Protein AF-A0A1C6HZG5-F1 (afdb_monomer)

Mean predicted aligned error: 6.93 Å

Foldseek 3Di:
DDLVLLVVLQVPFDDNQFVDDDPVVQFTAGPQAAEPDGDTGNDQQVSQVSSVLRCQVRPQPQGRDQKYAWDWFWDDPPDTDIATFGIFRADPVRAGLEGEHTDGPVCVLQDPVLCCCQPRFLVVQVRSVVVVHHHAKYKYKYWDCQVVHIDIWIWIDGCVCPVHSVRCLQFVDTATADHGPSAAGHHDFAFAPDPQHADLADDLSSLLNLLVSLCCLFCVPVLAALVQSLQLLVLLVLLQLLQVVPHDHGDGGLLAWDWDDDPNHTDTDGLVVNQVSSLVSSLSSCCPPVVPPPPVVSVVDGSHDCVRGPSSSVNVNSHSPRRHDQPNSCPNPPNDRSVVSSSVSSCVVRVPDDPPDDDDPVVVVVVVCVVVVVVVVVVVVVD

Solvent-accessible surface area (backbone atoms only — not comparable to full-atom values): 21351 Å² total; per-residue (Å²): 131,59,66,65,56,48,49,52,54,56,70,70,46,88,70,55,41,56,74,42,77,40,82,89,77,38,29,36,41,75,38,71,46,43,63,70,49,91,68,49,61,49,43,68,41,48,48,36,46,55,45,49,56,37,42,40,39,71,74,26,57,42,60,46,75,36,31,37,30,42,48,74,46,80,46,68,80,93,63,69,47,76,48,68,41,48,35,35,34,40,49,97,88,61,25,29,47,38,38,31,45,70,31,24,55,70,52,60,49,54,53,65,60,67,59,46,44,40,62,58,36,47,50,46,48,54,51,43,43,72,77,72,28,55,56,40,30,37,30,49,35,33,47,43,45,89,84,81,49,80,47,73,46,44,47,34,32,53,35,77,84,32,86,40,55,78,59,34,58,60,69,63,70,62,25,48,39,86,43,49,64,88,50,72,65,40,66,75,73,51,22,36,88,47,100,46,39,57,44,41,79,65,52,72,62,37,52,52,35,51,48,49,55,46,48,53,60,54,28,55,91,71,67,29,57,56,68,56,47,50,51,26,53,51,36,46,49,42,16,40,47,37,38,66,70,72,55,53,82,69,34,66,61,73,55,50,84,57,69,42,87,47,99,91,39,82,39,67,62,50,56,65,58,52,49,52,55,52,29,52,36,28,41,50,23,39,36,75,75,67,64,54,77,54,68,71,57,45,74,69,54,62,44,64,58,69,92,61,41,53,50,36,52,49,50,50,51,39,61,77,44,39,55,52,35,77,70,74,20,38,62,55,49,88,79,41,57,52,66,57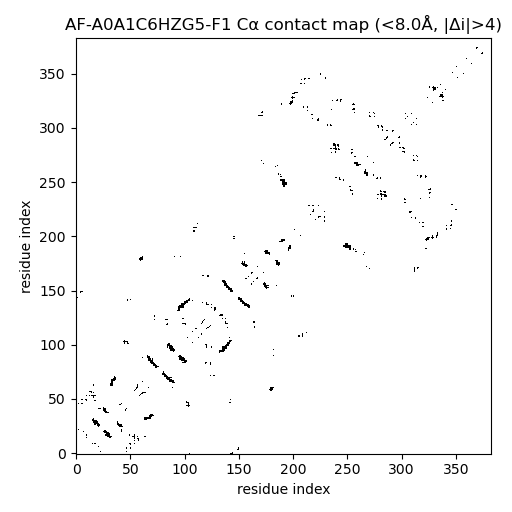,55,51,52,48,52,49,46,65,66,63,59,73,82,86,78,86,79,71,84,76,56,66,70,57,52,52,48,51,46,57,75,67,40,48,68,61,51,50,59,63,70,76,103

Sequence (383 aa):
MNNTLIKQYIDSHPIKVVPKLDLAAEKLEYDRIVQCQKRTEAKPEELCRAFLLTKLVNELGYAPEKIEIEHEYTAGRPHTITSRIDVIVRDANGDAFLFIEVKNQEEYATIDKDSVIEEQLFKLAGMERTEGHDVKYLVLYTTNDATGSITDECIIIDNKKHSSFADWVTSRDYTNTIPARYGKAQKTPYVKSSVKDLETDFTNEMLNQLQSDLHNVLWGGGGTDDNEVFASLTNLILAKIQDEDEKEDGDTYDFQSMTFAKDGDEEFETNEQLFERINELYRRALKSKLYILDENELKKSYVIDTKKFSLSKLKYAVQKLEGLSFVDGKNSLSGKDILGDFFEGIIRNGFKQSKGQFFTHINIVRFMLYALQTDKLAIKRIK

Radius of gyration: 23.54 Å; Cα contacts (8 Å, |Δi|>4): 595; chains: 1; bounding box: 55×46×73 Å

Secondary structure (DSSP, 8-state):
--HHHHHHHHHHSSS-SS-EEETTTTEEE--SSEESS---B--HHHHHHHHHHHHHHHTS---GGGEEEEEEEEE-SSSPEEEEEEEEEE-SSS-EEEEEEE--HHHHHHS-HHHHIIIIIIHHHHHHHHTT--EEEEEEEEEE-TTSS-EEEEEEEETTT-SSHHHHHHH---B-BPPSTT---B-PPPBTTSTT--B----HHHHHHHHHHHHHHHHTTTTS-HHHHHHHHHHHHHHHHHHHHHPPTTPBPSSS--EEEETTEEEEPPHHHHHHHHHHHHHHHHHHHS----HHHHTT--SS-TTTS-HHHHHHHHHHHTTB-SSGGGGSSTT--HHHHHHHHHHHHHS-SSS---PPPHHHHHHHHHHTTHHHHHHHHH-

Nearest PDB structures (foldseek):
  8w2p-assembly1_A  TM=4.625E-01  e=3.171E-31  Geobacillus stearothermophilus
  1u5w-assembly1_B  TM=3.466E-01  e=7.241E+00  Escherichia coli
  7w5h-assembly1_A  TM=2.434E-01  e=8.559E+00  Trichoderma atroviride

pLDDT: mean 89.25, std 11.65, range [45.72, 98.88]

Structure (mmCIF, N/CA/C/O backbone):
data_AF-A0A1C6HZG5-F1
#
_entry.id   AF-A0A1C6HZG5-F1
#
loop_
_atom_site.group_PDB
_atom_site.id
_atom_site.type_symbol
_atom_site.label_atom_id
_atom_site.label_alt_id
_atom_site.label_comp_id
_atom_site.label_asym_id
_atom_site.label_entity_id
_atom_site.label_seq_id
_atom_site.pdbx_PDB_ins_code
_atom_site.Cartn_x
_atom_site.Cartn_y
_atom_site.Cartn_z
_atom_site.occupancy
_atom_site.B_iso_or_equiv
_atom_site.auth_seq_id
_atom_site.auth_comp_id
_atom_site.auth_asym_id
_atom_site.auth_atom_id
_atom_site.pdbx_PDB_model_num
ATOM 1 N N . MET A 1 1 ? 11.013 -12.769 2.520 1.00 78.19 1 MET A N 1
ATOM 2 C CA . MET A 1 1 ? 11.343 -12.880 1.088 1.00 78.19 1 MET A CA 1
ATOM 3 C C . MET A 1 1 ? 12.031 -14.197 0.773 1.00 78.19 1 MET A C 1
ATOM 5 O O . MET A 1 1 ? 13.174 -14.441 1.153 1.00 78.19 1 MET A O 1
ATOM 9 N N . ASN A 1 2 ? 11.317 -15.054 0.059 1.00 86.00 2 ASN A N 1
ATOM 10 C CA . ASN A 1 2 ? 11.717 -16.389 -0.319 1.00 86.00 2 ASN A CA 1
ATOM 11 C C . ASN A 1 2 ? 12.250 -16.365 -1.752 1.00 86.00 2 ASN A C 1
ATOM 13 O O . ASN A 1 2 ? 11.518 -16.519 -2.732 1.00 86.00 2 ASN A O 1
ATOM 17 N N . ASN A 1 3 ? 13.566 -16.198 -1.864 1.00 91.62 3 ASN A N 1
ATOM 18 C CA . ASN A 1 3 ? 14.262 -16.098 -3.148 1.00 91.62 3 ASN A CA 1
ATOM 19 C C . ASN A 1 3 ? 14.049 -17.340 -4.033 1.00 91.62 3 ASN A C 1
ATOM 21 O O . ASN A 1 3 ? 14.104 -17.248 -5.259 1.00 91.62 3 ASN A O 1
ATOM 25 N N . THR A 1 4 ? 13.774 -18.500 -3.426 1.00 92.31 4 THR A N 1
ATOM 26 C CA . THR A 1 4 ? 13.493 -19.740 -4.159 1.00 92.31 4 THR A CA 1
ATOM 27 C C . THR A 1 4 ? 12.151 -19.663 -4.880 1.00 92.31 4 THR A C 1
ATOM 29 O O . THR A 1 4 ? 12.084 -20.055 -6.043 1.00 92.31 4 THR A O 1
ATOM 32 N N . LEU A 1 5 ? 11.111 -19.113 -4.241 1.00 92.94 5 LEU A N 1
ATOM 33 C CA . LEU A 1 5 ? 9.809 -18.898 -4.885 1.00 92.94 5 LEU A CA 1
ATOM 34 C C . LEU A 1 5 ? 9.923 -17.905 -6.046 1.00 92.94 5 LEU A C 1
ATOM 36 O O . LEU A 1 5 ? 9.405 -18.185 -7.125 1.00 92.94 5 LEU A O 1
ATOM 40 N N . ILE A 1 6 ? 10.675 -16.809 -5.869 1.00 94.44 6 ILE A N 1
ATOM 41 C CA . ILE A 1 6 ? 10.969 -15.847 -6.949 1.00 94.44 6 ILE A CA 1
ATOM 42 C C . ILE A 1 6 ? 11.605 -16.566 -8.139 1.00 94.44 6 ILE A C 1
ATOM 44 O O . ILE A 1 6 ? 11.144 -16.441 -9.274 1.00 94.44 6 ILE A O 1
ATOM 48 N N . LYS A 1 7 ? 12.655 -17.354 -7.886 1.00 95.62 7 LYS A N 1
ATOM 49 C CA . LYS A 1 7 ? 13.356 -18.075 -8.946 1.00 95.62 7 LYS A CA 1
ATOM 50 C C . LYS A 1 7 ? 12.457 -19.094 -9.645 1.00 95.62 7 LYS A C 1
ATOM 52 O O . LYS A 1 7 ? 12.453 -19.140 -10.870 1.00 95.62 7 LYS A O 1
ATOM 57 N N . GLN A 1 8 ? 11.684 -19.878 -8.897 1.00 95.06 8 GLN A N 1
ATOM 58 C CA . GLN A 1 8 ? 10.738 -20.841 -9.469 1.00 95.06 8 GLN A CA 1
ATOM 59 C C . GLN A 1 8 ? 9.693 -20.150 -10.349 1.00 95.06 8 GLN A C 1
ATOM 61 O O . GLN A 1 8 ? 9.429 -20.608 -11.462 1.00 95.06 8 GLN A O 1
ATOM 66 N N . TYR A 1 9 ? 9.155 -19.020 -9.887 1.00 95.44 9 TYR A N 1
ATOM 67 C CA . TYR A 1 9 ? 8.222 -18.208 -10.656 1.00 95.44 9 TYR A CA 1
ATOM 68 C C . TYR A 1 9 ? 8.857 -17.739 -11.974 1.00 95.44 9 TYR A C 1
ATOM 70 O O . TYR A 1 9 ? 8.314 -18.013 -13.045 1.00 95.44 9 TYR A O 1
ATOM 78 N N . ILE A 1 10 ? 10.048 -17.138 -11.929 1.00 96.75 10 ILE A N 1
ATOM 79 C CA . ILE A 1 10 ? 10.783 -16.674 -13.120 1.00 96.75 10 ILE A CA 1
ATOM 80 C C . ILE A 1 10 ? 11.092 -17.826 -14.092 1.00 96.75 10 ILE A C 1
ATOM 82 O O . ILE A 1 10 ? 10.895 -17.719 -15.309 1.00 96.75 10 ILE A O 1
ATOM 86 N N . ASP A 1 11 ? 11.553 -18.962 -13.571 1.00 96.50 11 ASP A N 1
ATOM 87 C CA . ASP A 1 11 ? 11.937 -20.122 -14.374 1.00 96.50 11 ASP A CA 1
ATOM 88 C C . ASP A 1 11 ? 10.727 -20.788 -15.051 1.00 96.50 11 ASP A C 1
ATOM 90 O O . ASP A 1 11 ? 10.869 -21.313 -16.160 1.00 96.50 11 ASP A O 1
ATOM 94 N N . SER A 1 12 ? 9.538 -20.715 -14.447 1.00 96.00 12 SER A N 1
ATOM 95 C CA . SER A 1 12 ? 8.312 -21.322 -14.984 1.00 96.00 12 SER A CA 1
ATOM 96 C C . SER A 1 12 ? 7.689 -20.571 -16.170 1.00 96.00 12 SER A C 1
ATOM 98 O O . SER A 1 12 ? 6.967 -21.175 -16.964 1.00 96.00 12 SER A O 1
ATOM 100 N N . HIS A 1 13 ? 7.996 -19.281 -16.343 1.00 96.75 13 HIS A N 1
ATOM 101 C CA . HIS A 1 13 ? 7.356 -18.442 -17.360 1.00 96.75 13 HIS A CA 1
ATOM 102 C C . HIS A 1 13 ? 8.061 -18.485 -18.730 1.00 96.75 13 HIS A C 1
ATOM 104 O O . HIS A 1 13 ? 9.294 -18.547 -18.788 1.00 96.75 13 HIS A O 1
ATOM 110 N N . PRO A 1 14 ? 7.320 -18.441 -19.855 1.00 96.50 14 PRO A N 1
ATOM 111 C CA . PRO A 1 14 ? 7.879 -18.674 -21.189 1.00 96.50 14 PRO A CA 1
ATOM 112 C C . PRO A 1 14 ? 8.733 -17.516 -21.723 1.00 96.50 14 PRO A C 1
ATOM 114 O O . PRO A 1 14 ? 9.755 -17.759 -22.372 1.00 96.50 14 PRO A O 1
ATOM 117 N N . ILE A 1 15 ? 8.350 -16.260 -21.474 1.00 97.06 15 ILE A N 1
ATOM 118 C CA . ILE A 1 15 ? 9.106 -15.094 -21.940 1.00 97.06 15 ILE A CA 1
ATOM 119 C C . ILE A 1 15 ? 10.193 -14.773 -20.917 1.00 97.06 15 ILE A C 1
ATOM 121 O O . ILE A 1 15 ? 9.926 -14.274 -19.823 1.00 97.06 15 ILE A O 1
ATOM 125 N N . LYS A 1 16 ? 11.441 -15.054 -21.299 1.00 96.88 16 LYS A N 1
ATOM 126 C CA . LYS A 1 16 ? 12.628 -14.880 -20.459 1.00 96.88 16 LYS A CA 1
ATOM 127 C C . LYS A 1 16 ? 13.157 -13.447 -20.498 1.00 96.88 16 LYS A C 1
ATOM 129 O O . LYS A 1 16 ? 14.132 -13.171 -21.186 1.00 96.88 16 LYS A O 1
ATOM 134 N N . VAL A 1 17 ? 12.511 -12.553 -19.748 1.00 97.19 17 VAL A N 1
ATOM 135 C CA . VAL A 1 17 ? 13.063 -11.219 -19.428 1.00 97.19 17 VAL A CA 1
ATOM 136 C C . VAL A 1 17 ? 14.211 -11.286 -18.423 1.00 97.19 17 VAL A C 1
ATOM 138 O O . VAL A 1 17 ? 15.099 -10.445 -18.449 1.00 97.19 17 VAL A O 1
ATOM 141 N N . VAL A 1 18 ? 14.224 -12.322 -17.582 1.00 97.75 18 VAL A N 1
ATOM 142 C CA . VAL A 1 18 ? 15.335 -12.679 -16.693 1.00 97.75 18 VAL A CA 1
ATOM 143 C C . VAL A 1 18 ? 15.864 -14.042 -17.151 1.00 97.75 18 VAL A C 1
ATOM 145 O O . VAL A 1 18 ? 15.473 -15.073 -16.603 1.00 97.75 18 VAL A O 1
ATOM 148 N N . PRO A 1 19 ? 16.677 -14.110 -18.222 1.00 96.81 19 PRO A N 1
ATOM 149 C CA . PRO A 1 19 ? 17.188 -15.380 -18.747 1.00 96.81 19 PRO A CA 1
ATOM 150 C C . PRO A 1 19 ? 18.085 -16.133 -17.764 1.00 96.81 19 PRO A C 1
ATOM 152 O O . PRO A 1 19 ? 18.242 -17.349 -17.888 1.00 96.81 19 PRO A O 1
ATOM 155 N N . LYS A 1 20 ? 18.685 -15.430 -16.799 1.00 96.06 20 LYS A N 1
ATOM 156 C CA . LYS A 1 20 ? 19.589 -16.017 -15.817 1.00 96.06 20 LYS A CA 1
ATOM 157 C C . LYS A 1 20 ? 19.392 -15.365 -14.458 1.00 96.06 20 LYS A C 1
ATOM 159 O O . LYS A 1 20 ? 19.526 -14.153 -14.321 1.00 96.06 20 LYS A O 1
ATOM 164 N N . LEU A 1 21 ? 19.142 -16.207 -13.462 1.00 97.25 21 LEU A N 1
ATOM 165 C CA . LEU A 1 21 ? 19.128 -15.858 -12.048 1.00 97.25 21 LEU A CA 1
ATOM 166 C C . LEU A 1 21 ? 19.874 -16.948 -11.274 1.00 97.25 21 LEU A C 1
ATOM 168 O O . LEU A 1 21 ? 19.401 -18.087 -11.181 1.00 97.25 21 LEU A O 1
ATOM 172 N N . ASP A 1 22 ? 21.040 -16.584 -10.747 1.00 96.12 22 ASP A N 1
ATOM 173 C CA . ASP A 1 22 ? 21.892 -17.416 -9.905 1.00 96.12 22 ASP A CA 1
ATOM 174 C C . ASP A 1 22 ? 21.869 -16.869 -8.474 1.00 96.12 22 ASP A C 1
ATOM 176 O O . ASP A 1 22 ? 22.512 -15.867 -8.157 1.00 96.12 22 ASP A O 1
ATOM 180 N N . LEU A 1 23 ? 21.101 -17.538 -7.614 1.00 95.31 23 LEU A N 1
ATOM 181 C CA . LEU A 1 23 ? 20.955 -17.158 -6.210 1.00 95.31 23 LEU A CA 1
ATOM 182 C C . LEU A 1 23 ? 22.218 -17.433 -5.386 1.00 95.31 23 LEU A C 1
ATOM 184 O O . LEU A 1 23 ? 22.425 -16.767 -4.381 1.00 95.31 23 LEU A O 1
ATOM 188 N N . ALA A 1 24 ? 23.055 -18.396 -5.789 1.00 94.62 24 ALA A N 1
ATOM 189 C CA . ALA A 1 24 ? 24.277 -18.728 -5.057 1.00 94.62 24 ALA A CA 1
ATOM 190 C C . ALA A 1 24 ? 25.393 -17.719 -5.350 1.00 94.62 24 ALA A C 1
ATOM 192 O O . ALA A 1 24 ? 26.162 -17.369 -4.460 1.00 94.62 24 ALA A O 1
ATOM 193 N N . ALA A 1 25 ? 25.470 -17.245 -6.596 1.00 95.62 25 ALA A N 1
ATOM 194 C CA . ALA A 1 25 ? 26.397 -16.192 -6.996 1.00 95.62 25 ALA A CA 1
ATOM 195 C C . ALA A 1 25 ? 25.859 -14.770 -6.744 1.00 95.62 25 ALA A C 1
ATOM 197 O O . ALA A 1 25 ? 26.593 -13.810 -6.973 1.00 95.62 25 ALA A O 1
ATOM 198 N N . GLU A 1 26 ? 24.593 -14.633 -6.333 1.00 96.44 26 GLU A N 1
ATOM 199 C CA . GLU A 1 26 ? 23.869 -13.357 -6.223 1.00 96.44 26 GLU A CA 1
ATOM 200 C C . GLU A 1 26 ? 23.929 -12.536 -7.523 1.00 96.44 26 GLU A C 1
ATOM 202 O O . GLU A 1 26 ? 24.148 -11.320 -7.527 1.00 96.44 26 GLU A O 1
ATOM 207 N N . LYS A 1 27 ? 23.750 -13.210 -8.666 1.00 97.94 27 LYS A N 1
ATOM 208 C CA . LYS A 1 27 ? 23.810 -12.591 -9.996 1.00 97.94 27 LYS A CA 1
ATOM 209 C C . LYS A 1 27 ? 22.541 -12.821 -10.799 1.00 97.94 27 LYS A C 1
ATOM 211 O O . LYS A 1 27 ? 21.935 -13.890 -10.750 1.00 97.94 27 LYS A O 1
ATOM 216 N N . LEU A 1 28 ? 22.195 -11.829 -11.609 1.00 97.81 28 LEU A N 1
ATOM 217 C CA . LEU A 1 28 ? 21.138 -11.930 -12.608 1.00 97.81 28 LEU A CA 1
ATOM 218 C C . LEU A 1 28 ? 21.498 -11.186 -13.886 1.00 97.81 28 LEU A C 1
ATOM 220 O O . LEU A 1 28 ? 22.422 -10.374 -13.917 1.00 97.81 28 LEU A O 1
ATOM 224 N N . GLU A 1 29 ? 20.766 -11.493 -14.946 1.00 97.62 29 GLU A N 1
ATOM 225 C CA . GLU A 1 29 ? 20.866 -10.823 -16.236 1.00 97.62 29 GLU A CA 1
ATOM 226 C C . GLU A 1 29 ? 19.452 -10.542 -16.746 1.00 97.62 29 GLU A C 1
ATOM 228 O O . GLU A 1 29 ? 18.580 -11.406 -16.636 1.00 97.62 29 GLU A O 1
ATOM 233 N N . TYR A 1 30 ? 19.247 -9.349 -17.307 1.00 98.06 30 TYR A N 1
ATOM 234 C CA . TYR A 1 30 ? 18.017 -8.973 -18.000 1.00 98.06 30 TYR A CA 1
ATOM 235 C C . TYR A 1 30 ? 18.199 -9.031 -19.516 1.00 98.06 30 TYR A C 1
ATOM 237 O O . TYR A 1 30 ? 19.270 -8.701 -20.034 1.00 98.06 30 TYR A O 1
ATOM 245 N N . ASP A 1 31 ? 17.132 -9.396 -20.221 1.00 96.62 31 ASP A N 1
ATOM 246 C CA . ASP A 1 31 ? 17.050 -9.427 -21.681 1.00 96.62 31 ASP A CA 1
ATOM 247 C C . ASP A 1 31 ? 15.689 -8.889 -22.155 1.00 96.62 31 ASP A C 1
ATOM 249 O O . ASP A 1 31 ? 14.726 -8.828 -21.388 1.00 96.62 31 ASP A O 1
ATOM 253 N N . ARG A 1 32 ? 15.602 -8.513 -23.437 1.00 96.50 32 ARG A N 1
ATOM 254 C CA . ARG A 1 32 ? 14.389 -8.055 -24.150 1.00 96.50 32 ARG A CA 1
ATOM 255 C C . ARG A 1 32 ? 13.794 -6.712 -23.716 1.00 96.50 32 ARG A C 1
ATOM 257 O O . ARG A 1 32 ? 12.964 -6.184 -24.446 1.00 96.50 32 ARG A O 1
ATOM 264 N N . ILE A 1 33 ? 14.211 -6.174 -22.575 1.00 98.06 33 ILE A N 1
ATOM 265 C CA . ILE A 1 33 ? 13.797 -4.867 -22.048 1.00 98.06 33 ILE A CA 1
ATOM 266 C C . ILE A 1 33 ? 14.849 -3.787 -22.329 1.00 98.06 33 ILE A C 1
ATOM 268 O O . ILE A 1 33 ? 16.018 -4.093 -22.593 1.00 98.06 33 ILE A O 1
ATOM 272 N N . VAL A 1 34 ? 14.453 -2.519 -22.232 1.00 97.94 34 VAL A N 1
ATOM 273 C CA . VAL A 1 34 ? 15.361 -1.373 -22.350 1.00 97.94 34 VAL A CA 1
ATOM 274 C C . VAL A 1 34 ? 16.074 -1.154 -21.013 1.00 97.94 34 VAL A C 1
ATOM 276 O O . VAL A 1 34 ? 15.445 -0.930 -19.984 1.00 97.94 34 VAL A O 1
ATOM 279 N N . GLN A 1 35 ? 17.405 -1.235 -21.016 1.00 97.25 35 GLN A N 1
ATOM 280 C CA . GLN A 1 35 ? 18.232 -1.066 -19.817 1.00 97.25 35 GLN A CA 1
ATOM 281 C C . GLN A 1 35 ? 18.994 0.258 -19.899 1.00 97.25 35 GLN A C 1
ATOM 283 O O . GLN A 1 35 ? 20.054 0.309 -20.528 1.00 97.25 35 GLN A O 1
ATOM 288 N N . CYS A 1 36 ? 18.480 1.315 -19.260 1.00 95.44 36 CYS A N 1
ATOM 289 C CA . CYS A 1 36 ? 19.181 2.603 -19.173 1.00 95.44 36 CYS A CA 1
ATOM 290 C C . CYS A 1 36 ? 20.459 2.469 -18.330 1.00 95.44 36 CYS A C 1
ATOM 292 O O . CYS A 1 36 ? 21.500 3.033 -18.668 1.00 95.44 36 CYS A O 1
ATOM 294 N N . GLN A 1 37 ? 20.419 1.607 -17.309 1.00 93.38 37 GLN A N 1
ATOM 295 C CA . GLN A 1 37 ? 21.591 1.154 -16.572 1.00 93.38 37 GLN A CA 1
ATOM 296 C C . GLN A 1 37 ? 21.611 -0.372 -16.460 1.00 93.38 37 GLN A C 1
ATOM 298 O O . GLN A 1 37 ? 20.611 -1.014 -16.142 1.00 93.38 37 GLN A O 1
ATOM 303 N N . LYS A 1 38 ? 22.783 -0.979 -16.684 1.00 93.62 38 LYS A N 1
ATOM 304 C CA . LYS A 1 38 ? 22.939 -2.431 -16.557 1.00 93.62 38 LYS A CA 1
ATOM 305 C C . LYS A 1 38 ? 22.956 -2.850 -15.085 1.00 93.62 38 LYS A C 1
ATOM 307 O O . LYS A 1 38 ? 23.843 -2.446 -14.331 1.00 93.62 38 LYS A O 1
ATOM 312 N N . ARG A 1 39 ? 22.037 -3.740 -14.708 1.00 94.75 39 ARG A N 1
ATOM 313 C CA . ARG A 1 39 ? 21.993 -4.403 -13.397 1.00 94.75 39 ARG A CA 1
ATOM 314 C C . ARG A 1 39 ? 22.489 -5.839 -13.506 1.00 94.75 39 ARG A C 1
ATOM 316 O O . ARG A 1 39 ? 22.201 -6.527 -14.480 1.00 94.75 39 ARG A O 1
ATOM 323 N N . THR A 1 40 ? 23.287 -6.275 -12.531 1.00 95.44 40 THR A N 1
ATOM 324 C CA . THR A 1 40 ? 23.838 -7.646 -12.514 1.00 95.44 40 THR A CA 1
ATOM 325 C C . THR A 1 40 ? 23.804 -8.318 -11.148 1.00 95.44 40 THR A C 1
ATOM 327 O O . THR A 1 40 ? 24.074 -9.510 -11.063 1.00 95.44 40 THR A O 1
ATOM 330 N N . GLU A 1 41 ? 23.514 -7.579 -10.078 1.00 97.06 41 GLU A N 1
ATOM 331 C CA . GLU A 1 41 ? 23.531 -8.081 -8.702 1.00 97.06 41 GLU A CA 1
ATOM 332 C C . GLU A 1 41 ? 22.109 -8.400 -8.258 1.00 97.06 41 GLU A C 1
ATOM 334 O O . GLU A 1 41 ? 21.251 -7.524 -8.282 1.00 97.06 41 GLU A O 1
ATOM 339 N N . ALA A 1 42 ? 21.865 -9.633 -7.822 1.00 95.31 42 ALA A N 1
ATOM 340 C CA . ALA A 1 42 ? 20.562 -10.102 -7.362 1.00 95.31 42 ALA A CA 1
ATOM 341 C C . ALA A 1 42 ? 20.285 -9.682 -5.907 1.00 95.31 42 ALA A C 1
ATOM 343 O O . ALA A 1 42 ? 20.011 -10.513 -5.042 1.00 95.31 42 ALA A O 1
ATOM 344 N N . LYS A 1 43 ? 20.391 -8.375 -5.638 1.00 95.62 43 LYS A N 1
ATOM 345 C CA . LYS A 1 43 ? 20.049 -7.770 -4.343 1.00 95.62 43 LYS A CA 1
ATOM 346 C C . LYS A 1 43 ? 18.551 -7.910 -4.049 1.00 95.62 43 LYS A C 1
ATOM 348 O O . LYS A 1 43 ? 17.776 -8.094 -4.986 1.00 95.62 43 LYS A O 1
ATOM 353 N N . PRO A 1 44 ? 18.112 -7.764 -2.785 1.00 95.38 44 PRO A N 1
ATOM 354 C CA . PRO A 1 44 ? 16.712 -7.974 -2.428 1.00 95.38 44 PRO A CA 1
ATOM 355 C C . PRO A 1 44 ? 15.701 -7.157 -3.252 1.00 95.38 44 PRO A C 1
ATOM 357 O O . PRO A 1 44 ? 14.715 -7.704 -3.742 1.00 95.38 44 PRO A O 1
ATOM 360 N N . GLU A 1 45 ? 15.970 -5.866 -3.468 1.00 96.38 45 GLU A N 1
ATOM 361 C CA . GLU A 1 45 ? 15.115 -4.996 -4.294 1.00 96.38 45 GLU A CA 1
ATOM 362 C C . GLU A 1 45 ? 15.134 -5.425 -5.771 1.00 96.38 45 GLU A C 1
ATOM 364 O O . GLU A 1 45 ? 14.094 -5.484 -6.425 1.00 96.38 45 GLU A O 1
ATOM 369 N N . GLU A 1 46 ? 16.299 -5.835 -6.280 1.00 97.44 46 GLU A N 1
ATOM 370 C CA . GLU A 1 46 ? 16.450 -6.325 -7.652 1.00 97.44 46 GLU A CA 1
ATOM 371 C C . GLU A 1 46 ? 15.690 -7.641 -7.881 1.00 97.44 46 GLU A C 1
ATOM 373 O O . GLU A 1 46 ? 15.132 -7.855 -8.951 1.00 97.44 46 GLU A O 1
ATOM 378 N N . LEU A 1 47 ? 15.603 -8.516 -6.875 1.00 97.19 47 LEU A N 1
ATOM 379 C CA . LEU A 1 47 ? 14.781 -9.727 -6.944 1.00 97.19 47 LEU A CA 1
ATOM 380 C C . LEU A 1 47 ? 13.281 -9.396 -7.019 1.00 97.19 47 LEU A C 1
ATOM 382 O O . LEU A 1 47 ? 12.554 -10.043 -7.776 1.00 97.19 47 LEU A O 1
ATOM 386 N N . CYS A 1 48 ? 12.829 -8.360 -6.302 1.00 97.56 48 CYS A N 1
ATOM 387 C CA . CYS A 1 48 ? 11.460 -7.847 -6.424 1.00 97.56 48 CYS A CA 1
ATOM 388 C C . CYS A 1 48 ? 11.204 -7.286 -7.831 1.00 97.56 48 CYS A C 1
ATOM 390 O O . CYS A 1 48 ? 10.171 -7.585 -8.435 1.00 97.56 48 CYS A O 1
ATOM 392 N N . ARG A 1 49 ? 12.168 -6.536 -8.386 1.00 98.25 49 ARG A N 1
ATOM 393 C CA . ARG A 1 49 ? 12.115 -6.012 -9.761 1.00 98.25 49 ARG A CA 1
ATOM 394 C C . ARG A 1 49 ? 12.074 -7.145 -10.789 1.00 98.25 49 ARG A C 1
ATOM 396 O O . ARG A 1 49 ? 11.228 -7.132 -11.676 1.00 98.25 49 ARG A O 1
ATOM 403 N N . ALA A 1 50 ? 12.910 -8.169 -10.641 1.00 98.12 50 ALA A N 1
ATOM 404 C CA . ALA A 1 50 ? 12.951 -9.336 -11.522 1.00 98.12 50 ALA A CA 1
ATOM 405 C C . ALA A 1 50 ? 11.616 -10.101 -11.560 1.00 98.12 50 ALA A C 1
ATOM 407 O O . ALA A 1 50 ? 11.152 -10.505 -12.635 1.00 98.12 50 ALA A O 1
ATOM 408 N N . PHE A 1 51 ? 10.974 -10.265 -10.400 1.00 97.94 51 PHE A N 1
ATOM 409 C CA . PHE A 1 51 ? 9.628 -10.827 -10.307 1.00 97.94 51 PHE A CA 1
ATOM 410 C C . PHE A 1 51 ? 8.595 -9.938 -11.021 1.00 97.94 51 PHE A C 1
ATOM 412 O O . PHE A 1 51 ? 7.881 -10.425 -11.900 1.00 97.94 51 PHE A O 1
ATOM 419 N N . LEU A 1 52 ? 8.575 -8.632 -10.720 1.00 98.50 52 LEU A N 1
ATOM 420 C CA . LEU A 1 52 ? 7.671 -7.658 -11.343 1.00 98.50 52 LEU A CA 1
ATOM 421 C C . LEU A 1 52 ? 7.778 -7.673 -12.873 1.00 98.50 52 LEU A C 1
ATOM 423 O O . LEU A 1 52 ? 6.769 -7.797 -13.562 1.00 98.50 52 LEU A O 1
ATOM 427 N N . LEU A 1 53 ? 8.994 -7.589 -13.416 1.00 98.62 53 LEU A N 1
ATOM 428 C CA . LEU A 1 53 ? 9.237 -7.582 -14.862 1.00 98.62 53 LEU A CA 1
ATOM 429 C C . LEU A 1 53 ? 8.728 -8.865 -15.527 1.00 98.62 53 LEU A C 1
ATOM 431 O O . LEU A 1 53 ? 8.128 -8.822 -16.603 1.00 98.62 53 LEU A O 1
ATOM 435 N N . THR A 1 54 ? 8.923 -10.010 -14.869 1.00 98.38 54 THR A N 1
ATOM 436 C CA . THR A 1 54 ? 8.413 -11.296 -15.357 1.00 98.38 54 THR A CA 1
ATOM 437 C C . THR A 1 54 ? 6.887 -11.300 -15.409 1.00 98.38 54 THR A C 1
ATOM 439 O O . THR A 1 54 ? 6.326 -11.704 -16.434 1.00 98.38 54 THR A O 1
ATOM 442 N N . LYS A 1 55 ? 6.227 -10.801 -14.355 1.00 98.00 55 LYS A N 1
ATOM 443 C CA . LYS A 1 55 ? 4.766 -10.693 -14.259 1.00 98.00 55 LYS A CA 1
ATOM 444 C C . LYS A 1 55 ? 4.184 -9.734 -15.300 1.00 98.00 55 LYS A C 1
ATOM 446 O O . LYS A 1 55 ? 3.241 -10.094 -16.008 1.00 98.00 55 LYS A O 1
ATOM 451 N N . LEU A 1 56 ? 4.774 -8.542 -15.441 1.00 98.56 56 LEU A N 1
ATOM 452 C CA . LEU A 1 56 ? 4.359 -7.528 -16.418 1.00 98.56 56 LEU A CA 1
ATOM 453 C C . LEU A 1 56 ? 4.277 -8.123 -17.828 1.00 98.56 56 LEU A C 1
ATOM 455 O O . LEU A 1 56 ? 3.291 -7.929 -18.538 1.00 98.56 56 LEU A O 1
ATOM 459 N N . VAL A 1 57 ? 5.290 -8.894 -18.211 1.00 98.44 57 VAL A N 1
ATOM 460 C CA . VAL A 1 57 ? 5.381 -9.457 -19.558 1.00 98.44 57 VAL A CA 1
ATOM 461 C C . VAL A 1 57 ? 4.509 -10.695 -19.745 1.00 98.44 57 VAL A C 1
ATOM 463 O O . VAL A 1 57 ? 3.805 -10.804 -20.748 1.00 98.44 57 VAL A O 1
ATOM 466 N N . ASN A 1 58 ? 4.558 -11.648 -18.813 1.00 98.06 58 ASN A N 1
ATOM 467 C CA . ASN A 1 58 ? 3.951 -12.962 -19.035 1.00 98.06 58 ASN A CA 1
ATOM 468 C C . ASN A 1 58 ? 2.476 -13.041 -18.623 1.00 98.06 58 ASN A C 1
ATOM 470 O O . ASN A 1 58 ? 1.732 -13.809 -19.228 1.00 98.06 58 ASN A O 1
ATOM 474 N N . GLU A 1 59 ? 2.048 -12.257 -17.632 1.00 97.38 59 GLU A N 1
ATOM 475 C CA . GLU A 1 59 ? 0.676 -12.302 -17.110 1.00 97.38 59 GLU A CA 1
ATOM 476 C C . GLU A 1 59 ? -0.125 -11.058 -17.496 1.00 97.38 59 GLU A C 1
ATOM 478 O O . GLU A 1 59 ? -1.280 -11.157 -17.914 1.00 97.38 59 GLU A O 1
ATOM 483 N N . LEU A 1 60 ? 0.495 -9.878 -17.395 1.00 97.56 60 LEU A N 1
ATOM 484 C CA . LEU A 1 60 ? -0.194 -8.603 -17.612 1.00 97.56 60 LEU A CA 1
ATOM 485 C C . LEU A 1 60 ? -0.141 -8.130 -19.072 1.00 97.56 60 LEU A C 1
ATOM 487 O O . LEU A 1 60 ? -0.865 -7.206 -19.446 1.00 97.56 60 LEU A O 1
ATOM 491 N N . GLY A 1 61 ? 0.640 -8.808 -19.918 1.00 97.31 61 GLY A N 1
ATOM 492 C CA . GLY A 1 61 ? 0.633 -8.635 -21.369 1.00 97.31 61 GLY A CA 1
ATOM 493 C C . GLY A 1 61 ? 1.325 -7.366 -21.866 1.00 97.31 61 GLY A C 1
ATOM 494 O O . GLY A 1 61 ? 0.952 -6.858 -22.925 1.00 97.31 61 GLY A O 1
ATOM 495 N N . TYR A 1 62 ? 2.302 -6.848 -21.121 1.00 98.31 62 TYR A N 1
ATOM 496 C CA . TYR A 1 62 ? 3.157 -5.753 -21.575 1.00 98.31 62 TYR A CA 1
ATOM 497 C C . TYR A 1 62 ? 4.273 -6.275 -22.481 1.00 98.31 62 TYR A C 1
ATOM 499 O O . TYR A 1 62 ? 4.907 -7.291 -22.198 1.00 98.31 62 TYR A O 1
ATOM 507 N N . ALA A 1 63 ? 4.520 -5.576 -23.586 1.00 98.06 63 ALA A N 1
ATOM 508 C CA . ALA A 1 63 ? 5.598 -5.932 -24.498 1.00 98.06 63 ALA A CA 1
ATOM 509 C C . ALA A 1 63 ? 6.960 -5.620 -23.840 1.00 98.06 63 ALA A C 1
ATOM 511 O O . ALA A 1 63 ? 7.124 -4.502 -23.347 1.00 98.06 63 ALA A O 1
ATOM 512 N N . PRO A 1 64 ? 7.937 -6.550 -23.815 1.00 98.06 64 PRO A N 1
ATOM 513 C CA . PRO A 1 64 ? 9.241 -6.317 -23.187 1.00 98.06 64 PRO A CA 1
ATOM 514 C C . PRO A 1 64 ? 9.944 -5.043 -23.671 1.00 98.06 64 PRO A C 1
ATOM 516 O O . PRO A 1 64 ? 10.482 -4.291 -22.867 1.00 98.06 64 PRO A O 1
ATOM 519 N N . GLU A 1 65 ? 9.866 -4.749 -24.968 1.00 97.81 65 GLU A N 1
ATOM 520 C CA . GLU A 1 65 ? 10.475 -3.572 -25.594 1.00 97.81 65 GLU A CA 1
ATOM 521 C C . GLU A 1 65 ? 9.843 -2.236 -25.168 1.00 97.81 65 GLU A C 1
ATOM 523 O O . GLU A 1 65 ? 10.379 -1.176 -25.483 1.00 97.81 65 GLU A O 1
ATOM 528 N N . LYS A 1 66 ? 8.701 -2.275 -24.470 1.00 98.31 66 LYS A N 1
ATOM 529 C CA . LYS A 1 66 ? 8.034 -1.110 -23.873 1.00 98.31 66 LYS A CA 1
ATOM 530 C C . LYS A 1 66 ? 8.389 -0.912 -22.401 1.00 98.31 66 LYS A C 1
ATOM 532 O O . LYS A 1 66 ? 7.863 0.010 -21.785 1.00 98.31 66 LYS A O 1
ATOM 537 N N . ILE A 1 67 ? 9.231 -1.769 -21.833 1.00 98.69 67 ILE A N 1
ATOM 538 C CA . ILE A 1 67 ? 9.646 -1.687 -20.437 1.00 98.69 67 ILE A CA 1
ATOM 539 C C . ILE A 1 67 ? 11.074 -1.151 -20.381 1.00 98.69 67 ILE A C 1
ATOM 541 O O . ILE A 1 67 ? 11.994 -1.735 -20.956 1.00 98.69 67 ILE A O 1
ATOM 545 N N . GLU A 1 68 ? 11.240 -0.046 -19.669 1.00 98.38 68 GLU A N 1
ATOM 546 C CA . GLU A 1 68 ? 12.512 0.604 -19.376 1.00 98.38 68 GLU A CA 1
ATOM 547 C C . GLU A 1 68 ? 12.837 0.403 -17.900 1.00 98.38 68 GLU A C 1
ATOM 549 O O . GLU A 1 68 ? 11.952 0.514 -17.052 1.00 98.38 68 GLU A O 1
ATOM 554 N N . ILE A 1 69 ? 14.098 0.119 -17.587 1.00 98.50 69 ILE A N 1
ATOM 555 C CA . ILE A 1 69 ? 14.579 0.105 -16.206 1.00 98.50 69 ILE A CA 1
ATOM 556 C C . ILE A 1 69 ? 15.642 1.171 -15.996 1.00 98.50 69 ILE A C 1
ATOM 558 O O . ILE A 1 69 ? 16.464 1.413 -16.887 1.00 98.50 69 ILE A O 1
ATOM 562 N N . GLU A 1 70 ? 15.670 1.721 -14.782 1.00 97.19 70 GLU A N 1
ATOM 563 C CA . GLU A 1 70 ? 16.758 2.566 -14.285 1.00 97.19 70 GL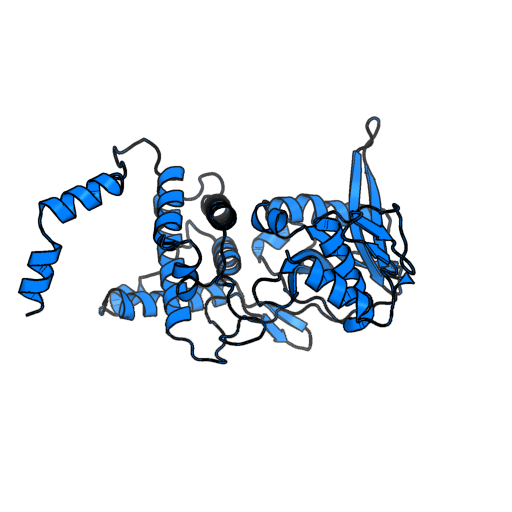U A CA 1
ATOM 564 C C . GLU A 1 70 ? 16.919 3.882 -15.073 1.00 97.19 70 GLU A C 1
ATOM 566 O O . GLU A 1 70 ? 18.041 4.297 -15.369 1.00 97.19 70 GLU A O 1
ATOM 571 N N . HIS A 1 71 ? 15.810 4.530 -15.450 1.00 96.88 71 HIS A N 1
ATOM 572 C CA . HIS A 1 71 ? 15.838 5.792 -16.206 1.00 96.88 71 HIS A CA 1
ATOM 573 C C . HIS A 1 71 ? 16.302 6.949 -15.318 1.00 96.88 71 HIS A C 1
ATOM 575 O O . HIS A 1 71 ? 15.743 7.179 -14.244 1.00 96.88 71 HIS A O 1
ATOM 581 N N . GLU A 1 72 ? 17.338 7.666 -15.756 1.00 95.06 72 GLU A N 1
ATOM 582 C CA . GLU A 1 72 ? 17.988 8.734 -14.991 1.00 95.06 72 GLU A CA 1
ATOM 583 C C . GLU A 1 72 ? 17.482 10.120 -15.404 1.00 95.06 72 GLU A C 1
ATOM 585 O O . GLU A 1 72 ? 17.476 10.470 -16.581 1.00 95.06 72 GLU A O 1
ATOM 590 N N . TYR A 1 73 ? 17.168 10.948 -14.409 1.00 92.88 73 TYR A N 1
ATOM 591 C CA . TYR A 1 73 ? 16.874 12.369 -14.563 1.00 92.88 73 TYR A CA 1
ATOM 592 C C . TYR A 1 73 ? 18.009 13.207 -13.990 1.00 92.88 73 TYR A C 1
ATOM 594 O O . TYR A 1 73 ? 18.535 12.920 -12.910 1.00 92.88 73 TYR A O 1
ATOM 602 N N . THR A 1 74 ? 18.352 14.297 -14.676 1.00 87.12 74 THR A N 1
ATOM 603 C CA . THR A 1 74 ? 19.388 15.233 -14.220 1.00 87.12 74 THR A CA 1
ATOM 604 C C . THR A 1 74 ? 18.819 16.629 -13.997 1.00 87.12 74 THR A C 1
ATOM 606 O O . THR A 1 74 ? 18.174 17.209 -14.869 1.00 87.12 74 THR A O 1
ATOM 609 N N . ALA A 1 75 ? 19.073 17.197 -12.815 1.00 78.38 75 ALA A N 1
ATOM 610 C CA . ALA A 1 75 ? 18.593 18.526 -12.441 1.00 78.38 75 ALA A CA 1
ATOM 611 C C . ALA A 1 75 ? 19.675 19.356 -11.729 1.00 78.38 75 ALA A C 1
ATOM 613 O O . ALA A 1 75 ? 20.480 18.837 -10.959 1.00 78.38 75 ALA A O 1
ATOM 614 N N . GLY A 1 76 ? 19.665 20.676 -11.954 1.00 66.31 76 GLY A N 1
ATOM 615 C CA . GLY A 1 76 ? 20.541 21.641 -11.275 1.00 66.31 76 GLY A CA 1
ATOM 616 C C . GLY A 1 76 ? 21.867 21.956 -11.990 1.00 66.31 76 GLY A C 1
ATOM 617 O O . GLY A 1 76 ? 22.513 21.100 -12.591 1.00 66.31 76 GLY A O 1
ATOM 618 N N . ARG A 1 77 ? 22.288 23.230 -11.921 1.00 57.16 77 ARG A N 1
ATOM 619 C CA . ARG A 1 77 ? 23.636 23.717 -12.283 1.00 57.16 77 ARG A CA 1
ATOM 620 C C . ARG A 1 77 ? 24.110 24.709 -11.210 1.00 57.16 77 ARG A C 1
ATOM 622 O O . ARG A 1 77 ? 23.298 25.530 -10.788 1.00 57.16 77 ARG A O 1
ATOM 629 N N . PRO A 1 78 ? 25.388 24.693 -10.775 1.00 66.94 78 PRO A N 1
ATOM 630 C CA . PRO A 1 78 ? 26.513 23.900 -11.288 1.00 66.94 78 PRO A CA 1
ATOM 631 C C . PRO A 1 78 ? 26.628 22.477 -10.708 1.00 66.94 78 PRO A C 1
ATOM 633 O O . PRO A 1 78 ? 27.379 21.679 -11.256 1.00 66.94 78 PRO A O 1
ATOM 636 N N . HIS A 1 79 ? 25.892 22.142 -9.644 1.00 65.88 79 HIS A N 1
ATOM 637 C CA . HIS A 1 79 ? 25.859 20.789 -9.074 1.00 65.88 79 HIS A CA 1
ATOM 638 C C . HIS A 1 79 ? 24.687 20.012 -9.677 1.00 65.88 79 HIS A C 1
ATOM 640 O O . HIS A 1 79 ? 23.539 20.418 -9.506 1.00 65.88 79 HIS A O 1
ATOM 646 N N . THR A 1 80 ? 24.990 18.936 -10.405 1.00 73.81 80 THR A N 1
ATOM 647 C CA . THR A 1 80 ? 23.984 18.055 -11.012 1.00 73.81 80 THR A CA 1
ATOM 648 C C . THR A 1 80 ? 23.525 17.038 -9.977 1.00 73.81 80 THR A C 1
ATOM 650 O O . THR A 1 80 ? 24.329 16.255 -9.476 1.00 73.81 80 THR A O 1
ATOM 653 N N . ILE A 1 81 ? 22.238 17.059 -9.654 1.00 75.75 81 ILE A N 1
ATOM 654 C CA . ILE A 1 81 ? 21.571 16.006 -8.898 1.00 75.75 81 ILE A CA 1
ATOM 655 C C . ILE A 1 81 ? 21.074 14.992 -9.924 1.00 75.75 81 ILE A C 1
ATOM 657 O O . ILE A 1 81 ? 20.408 15.370 -10.889 1.00 75.75 81 ILE A O 1
ATOM 661 N N . THR A 1 82 ? 21.452 13.730 -9.735 1.00 83.94 82 THR A N 1
ATOM 662 C CA . THR A 1 82 ? 20.965 12.614 -10.552 1.00 83.94 82 THR A CA 1
ATOM 663 C C . THR A 1 82 ? 19.973 11.828 -9.713 1.00 83.94 82 THR A C 1
ATOM 665 O O . THR A 1 82 ? 20.321 11.348 -8.633 1.00 83.94 82 THR A O 1
ATOM 668 N N . SER A 1 83 ? 18.743 11.745 -10.196 1.00 91.88 83 SER A N 1
ATOM 669 C CA . SER A 1 83 ? 17.678 10.929 -9.620 1.00 91.88 83 SER A CA 1
ATOM 670 C C . SER A 1 83 ? 17.271 9.874 -10.635 1.00 91.88 83 SER A C 1
ATOM 672 O O . SER A 1 83 ? 17.577 10.007 -11.817 1.00 91.88 83 SER A O 1
ATOM 674 N N . ARG A 1 84 ? 16.612 8.807 -10.195 1.00 94.62 84 ARG A N 1
ATOM 675 C CA . ARG A 1 84 ? 16.334 7.666 -11.060 1.00 94.62 84 ARG A CA 1
ATOM 676 C C . ARG A 1 84 ? 15.022 7.018 -10.672 1.00 94.62 84 ARG A C 1
ATOM 678 O O . ARG A 1 84 ? 14.744 6.924 -9.482 1.00 94.62 84 ARG A O 1
ATOM 685 N N . ILE A 1 85 ? 14.269 6.580 -11.672 1.00 97.88 85 ILE A N 1
ATOM 686 C CA . ILE A 1 85 ? 13.087 5.739 -11.493 1.00 97.88 85 ILE A CA 1
ATOM 687 C C . ILE A 1 85 ? 13.418 4.297 -11.875 1.00 97.88 85 ILE A C 1
ATOM 689 O O . ILE A 1 85 ? 14.163 4.042 -12.827 1.00 97.88 85 ILE A O 1
ATOM 693 N N . ASP A 1 86 ? 12.870 3.350 -11.123 1.00 98.44 86 ASP A N 1
ATOM 694 C CA . ASP A 1 86 ? 13.222 1.941 -11.254 1.00 98.44 86 ASP A CA 1
ATOM 695 C C . ASP A 1 86 ? 12.669 1.286 -12.517 1.00 98.44 86 ASP A C 1
ATOM 697 O O . ASP A 1 86 ? 13.418 0.599 -13.216 1.00 98.44 86 ASP A O 1
ATOM 701 N N . VAL A 1 87 ? 11.375 1.463 -12.806 1.00 98.81 87 VAL A N 1
ATOM 702 C CA . VAL A 1 87 ? 10.725 0.873 -13.986 1.00 98.81 87 VAL A CA 1
ATOM 703 C C . VAL A 1 87 ? 9.737 1.857 -14.609 1.00 98.81 87 VAL A C 1
ATOM 705 O O . VAL A 1 87 ? 8.874 2.407 -13.924 1.00 98.81 87 VAL A O 1
ATOM 708 N N . ILE A 1 88 ? 9.803 2.011 -15.930 1.00 98.81 88 ILE A N 1
ATOM 709 C CA . ILE A 1 88 ? 8.788 2.700 -16.729 1.00 98.81 88 ILE A CA 1
ATOM 710 C C . ILE A 1 88 ? 8.189 1.707 -17.721 1.00 98.81 88 ILE A C 1
ATOM 712 O O . ILE A 1 88 ? 8.906 1.014 -18.440 1.00 98.81 88 ILE A O 1
ATOM 716 N N . VAL A 1 89 ? 6.861 1.652 -17.792 1.00 98.75 89 VAL A N 1
ATOM 717 C CA . VAL A 1 89 ? 6.148 0.949 -18.865 1.00 98.75 89 VAL A CA 1
ATOM 718 C C . VAL A 1 89 ? 5.560 1.986 -19.811 1.00 98.75 89 VAL A C 1
ATOM 720 O O . VAL A 1 89 ? 4.634 2.710 -19.447 1.00 98.75 89 VAL A O 1
ATOM 723 N N . ARG A 1 90 ? 6.102 2.052 -21.027 1.00 98.50 90 ARG A N 1
ATOM 724 C CA . ARG A 1 90 ? 5.745 3.015 -22.074 1.00 98.50 90 ARG A CA 1
ATOM 725 C C . ARG A 1 90 ? 4.483 2.602 -22.812 1.00 98.50 90 ARG A C 1
ATOM 727 O O . ARG A 1 90 ? 4.316 1.427 -23.139 1.00 98.50 90 ARG A O 1
ATOM 734 N N . ASP A 1 91 ? 3.617 3.551 -23.142 1.00 97.81 91 ASP A N 1
ATOM 735 C CA . ASP A 1 91 ? 2.472 3.312 -24.021 1.00 97.81 91 ASP A CA 1
ATOM 736 C C . ASP A 1 91 ? 2.833 3.411 -25.521 1.00 97.81 91 ASP A C 1
ATOM 738 O O . ASP A 1 91 ? 4.002 3.362 -25.933 1.00 97.81 91 ASP A O 1
ATOM 742 N N . ALA A 1 92 ? 1.813 3.474 -26.380 1.00 96.31 92 ALA A N 1
ATOM 743 C CA . ALA A 1 92 ? 1.994 3.614 -27.822 1.00 96.31 92 ALA A CA 1
ATOM 744 C C . ALA A 1 92 ? 2.557 4.988 -28.235 1.00 96.31 92 ALA A C 1
ATOM 746 O O . ALA A 1 92 ? 3.252 5.057 -29.249 1.00 96.31 92 ALA A O 1
ATOM 747 N N . ASN A 1 93 ? 2.297 6.040 -27.454 1.00 96.50 93 ASN A N 1
ATOM 748 C CA . ASN A 1 93 ? 2.770 7.406 -27.686 1.00 96.50 93 ASN A CA 1
ATOM 749 C C . ASN A 1 93 ? 4.176 7.645 -27.110 1.00 96.50 93 ASN A C 1
ATOM 751 O O . ASN A 1 93 ? 4.818 8.632 -27.457 1.00 96.50 93 ASN A O 1
ATOM 755 N N . GLY A 1 94 ? 4.666 6.725 -26.274 1.00 96.31 94 GLY A N 1
ATOM 756 C CA . GLY A 1 94 ? 5.922 6.873 -25.541 1.00 96.31 94 GLY A CA 1
ATOM 757 C C . GLY A 1 94 ? 5.735 7.499 -24.159 1.00 96.31 94 GLY A C 1
ATOM 758 O O . GLY A 1 94 ? 6.719 7.731 -23.465 1.00 96.31 94 GLY A O 1
ATOM 759 N N . ASP A 1 95 ? 4.497 7.734 -23.728 1.00 98.31 95 ASP A N 1
ATOM 760 C CA . ASP A 1 95 ? 4.194 8.233 -22.390 1.00 98.31 95 ASP A CA 1
ATOM 761 C C . ASP A 1 95 ? 4.353 7.117 -21.348 1.00 98.31 95 ASP A C 1
ATOM 763 O O . ASP A 1 95 ? 4.205 5.926 -21.646 1.00 98.31 95 ASP A O 1
ATOM 767 N N . ALA A 1 96 ? 4.663 7.492 -20.109 1.00 98.44 96 ALA A N 1
ATOM 768 C CA . ALA A 1 96 ? 4.809 6.568 -18.994 1.00 98.44 96 ALA A CA 1
ATOM 769 C C . ALA A 1 96 ? 3.428 6.124 -18.490 1.00 98.44 96 ALA A C 1
ATOM 771 O O . ALA A 1 96 ? 2.752 6.815 -17.719 1.00 98.44 96 ALA A O 1
ATOM 772 N N . PHE A 1 97 ? 2.999 4.936 -18.911 1.00 98.69 97 PHE A N 1
ATOM 773 C CA . PHE A 1 97 ? 1.748 4.353 -18.451 1.00 98.69 97 PHE A CA 1
ATOM 774 C C . PHE A 1 97 ? 1.851 3.864 -16.997 1.00 98.69 97 PHE A C 1
ATOM 776 O O . PHE A 1 97 ? 1.021 4.246 -16.171 1.00 98.69 97 PHE A O 1
ATOM 783 N N . LEU A 1 98 ? 2.886 3.080 -16.672 1.00 98.81 98 LEU A N 1
ATOM 784 C CA . LEU A 1 98 ? 3.270 2.768 -15.288 1.00 98.81 98 LEU A CA 1
ATOM 785 C C . LEU A 1 98 ? 4.622 3.412 -14.989 1.00 98.81 98 LEU A C 1
ATOM 787 O O . LEU A 1 98 ? 5.563 3.244 -15.762 1.00 98.81 98 LEU A O 1
ATOM 791 N N . PHE A 1 99 ? 4.709 4.106 -13.861 1.00 98.75 99 PHE A N 1
ATOM 792 C CA . PHE A 1 99 ? 5.911 4.765 -13.367 1.00 98.75 99 PHE A CA 1
ATOM 793 C C . PHE A 1 99 ? 6.193 4.243 -11.960 1.00 98.75 99 PHE A C 1
ATOM 795 O O . PHE A 1 99 ? 5.503 4.617 -11.008 1.00 98.75 99 PHE A O 1
ATOM 802 N N . ILE A 1 100 ? 7.106 3.278 -11.864 1.00 98.88 100 ILE A N 1
ATOM 803 C CA . ILE A 1 100 ? 7.179 2.351 -10.736 1.00 98.88 100 ILE A CA 1
ATOM 804 C C . ILE A 1 100 ? 8.480 2.544 -9.965 1.00 98.88 100 ILE A C 1
ATOM 806 O O . ILE A 1 100 ? 9.563 2.454 -10.540 1.00 98.88 100 ILE A O 1
ATOM 810 N N . GLU A 1 101 ? 8.341 2.721 -8.657 1.00 98.75 101 GLU A N 1
ATOM 811 C CA . GLU A 1 101 ? 9.405 2.634 -7.665 1.00 98.75 101 GLU A CA 1
ATOM 812 C C . GLU A 1 101 ? 9.300 1.279 -6.956 1.00 98.75 101 GLU A C 1
ATOM 814 O O . GLU A 1 101 ? 8.244 0.941 -6.406 1.00 98.75 101 GLU A O 1
ATOM 819 N N . VAL A 1 102 ? 10.370 0.481 -6.982 1.00 98.50 102 VAL A N 1
ATOM 820 C CA . VAL A 1 102 ? 10.392 -0.852 -6.369 1.00 98.50 102 VAL A CA 1
ATOM 821 C C . VAL A 1 102 ? 11.094 -0.766 -5.020 1.00 98.50 102 VAL A C 1
ATOM 823 O O . VAL A 1 102 ? 12.107 -0.094 -4.863 1.00 98.50 102 VAL A O 1
ATOM 826 N N . LYS A 1 103 ? 10.562 -1.463 -4.019 1.00 97.81 103 LYS A N 1
ATOM 827 C CA . LYS A 1 103 ? 11.220 -1.660 -2.725 1.00 97.81 103 LYS A CA 1
ATOM 828 C C . LYS A 1 103 ? 11.217 -3.136 -2.382 1.00 97.81 103 LYS A C 1
ATOM 830 O O . LYS A 1 103 ? 10.273 -3.864 -2.704 1.00 97.81 103 LYS A O 1
ATOM 835 N N . ASN A 1 104 ? 12.269 -3.589 -1.710 1.00 95.12 104 ASN A N 1
ATOM 836 C CA . ASN A 1 104 ? 12.238 -4.921 -1.117 1.00 95.12 104 ASN A CA 1
ATOM 837 C C . ASN A 1 104 ? 11.256 -4.963 0.069 1.00 95.12 104 ASN A C 1
ATOM 839 O O . ASN A 1 104 ? 10.882 -3.915 0.586 1.00 95.12 104 ASN A O 1
ATOM 843 N N . GLN A 1 105 ? 10.848 -6.159 0.495 1.00 91.00 105 GLN A N 1
ATOM 844 C CA . GLN A 1 105 ? 9.860 -6.344 1.569 1.00 91.00 105 GLN A CA 1
ATOM 845 C C . GLN A 1 105 ? 10.196 -5.601 2.865 1.00 91.00 105 GLN A C 1
ATOM 847 O O . GLN A 1 105 ? 9.337 -4.944 3.446 1.00 91.00 105 GLN A O 1
ATOM 852 N N . GLU A 1 106 ? 11.446 -5.701 3.318 1.00 89.69 106 GLU A N 1
ATOM 853 C CA . GLU A 1 106 ? 11.897 -5.112 4.580 1.00 89.69 106 GLU A CA 1
ATOM 854 C C . GLU A 1 106 ? 11.894 -3.582 4.505 1.00 89.69 106 GLU A C 1
ATOM 856 O O . GLU A 1 106 ? 11.395 -2.908 5.407 1.00 89.69 106 GLU A O 1
ATOM 861 N N . GLU A 1 107 ? 12.385 -3.025 3.398 1.00 93.56 107 GLU A N 1
ATOM 862 C CA . GLU A 1 107 ? 12.330 -1.583 3.153 1.00 93.56 107 GLU A CA 1
ATOM 863 C C . GLU A 1 107 ? 10.884 -1.107 3.015 1.00 93.56 107 GLU A C 1
ATOM 865 O O . GLU A 1 107 ? 10.486 -0.171 3.696 1.00 93.56 107 GLU A O 1
ATOM 870 N N . TYR A 1 108 ? 10.057 -1.767 2.203 1.00 93.25 108 TYR A N 1
ATOM 871 C CA . TYR A 1 108 ? 8.656 -1.384 2.018 1.00 93.25 108 TYR A CA 1
ATOM 872 C C . TYR A 1 108 ? 7.885 -1.369 3.346 1.00 93.25 108 TYR A C 1
ATOM 874 O O . TYR A 1 108 ? 7.061 -0.482 3.583 1.00 93.25 108 TYR A O 1
ATOM 882 N N . ALA A 1 109 ? 8.183 -2.309 4.242 1.00 87.75 109 ALA A N 1
ATOM 883 C CA . ALA A 1 109 ? 7.634 -2.385 5.590 1.00 87.75 109 ALA A CA 1
ATOM 884 C C . ALA A 1 109 ? 8.064 -1.233 6.519 1.00 87.75 109 ALA A C 1
ATOM 886 O O . ALA A 1 109 ? 7.307 -0.874 7.421 1.00 87.75 109 ALA A O 1
ATOM 887 N N . THR A 1 110 ? 9.258 -0.666 6.325 1.00 89.38 110 THR A N 1
ATOM 888 C CA . THR A 1 110 ? 9.910 0.230 7.301 1.00 89.38 110 THR A CA 1
ATOM 889 C C . THR A 1 110 ? 10.127 1.664 6.812 1.00 89.38 110 THR A C 1
ATOM 891 O O . THR A 1 110 ? 10.420 2.543 7.617 1.00 89.38 110 THR A O 1
ATOM 894 N N . ILE A 1 111 ? 9.963 1.945 5.520 1.00 92.69 111 ILE A N 1
ATOM 895 C CA . ILE A 1 111 ? 10.071 3.303 4.973 1.00 92.69 111 ILE A CA 1
ATOM 896 C C . ILE A 1 111 ? 8.841 4.162 5.286 1.00 92.69 111 ILE A C 1
ATOM 898 O O . ILE A 1 111 ? 7.706 3.679 5.344 1.00 92.69 111 ILE A O 1
ATOM 902 N N . ASP A 1 112 ? 9.063 5.475 5.341 1.00 92.06 112 ASP A N 1
ATOM 903 C CA . ASP A 1 112 ? 7.999 6.465 5.193 1.00 92.06 112 ASP A CA 1
ATOM 904 C C . ASP A 1 112 ? 7.510 6.467 3.735 1.00 92.06 112 ASP A C 1
ATOM 906 O O . ASP A 1 112 ? 8.133 7.044 2.837 1.00 92.06 112 ASP A O 1
ATOM 910 N N . LYS A 1 113 ? 6.386 5.783 3.498 1.00 94.00 113 LYS A N 1
ATOM 911 C CA . LYS A 1 113 ? 5.794 5.650 2.161 1.00 94.00 113 LYS A CA 1
ATOM 912 C C . LYS A 1 113 ? 5.378 6.998 1.567 1.00 94.00 113 LYS A C 1
ATOM 914 O O . LYS A 1 113 ? 5.500 7.162 0.359 1.00 94.00 113 LYS A O 1
ATOM 919 N N . ASP A 1 114 ? 4.916 7.948 2.381 1.00 95.00 114 ASP A N 1
ATOM 920 C CA . ASP A 1 114 ? 4.502 9.273 1.905 1.00 95.00 114 ASP A CA 1
ATOM 921 C C . ASP A 1 114 ? 5.712 10.043 1.367 1.00 95.00 114 ASP A C 1
ATOM 923 O O . ASP A 1 114 ? 5.655 10.575 0.260 1.00 95.00 114 ASP A O 1
ATOM 927 N N . SER A 1 115 ? 6.831 10.004 2.096 1.00 94.94 115 SER A N 1
ATOM 928 C CA . SER A 1 115 ? 8.106 10.581 1.655 1.00 94.94 115 SER A CA 1
ATOM 929 C C . SER A 1 115 ? 8.600 9.954 0.347 1.00 94.94 115 SER A C 1
ATOM 931 O O . SER A 1 115 ? 8.966 10.665 -0.587 1.00 94.94 115 SER A O 1
ATOM 933 N N . VAL A 1 116 ? 8.543 8.623 0.216 1.00 97.00 116 VAL A N 1
ATOM 934 C CA . VAL A 1 116 ? 8.923 7.952 -1.041 1.00 97.00 116 VAL A CA 1
ATOM 935 C C . VAL A 1 116 ? 7.993 8.335 -2.194 1.00 97.00 116 VAL A C 1
ATOM 937 O O . VAL A 1 116 ? 8.470 8.638 -3.287 1.00 97.00 116 VAL A O 1
ATOM 940 N N . ILE A 1 117 ? 6.679 8.378 -1.965 1.00 98.12 117 ILE A N 1
ATOM 941 C CA . ILE A 1 117 ? 5.698 8.781 -2.980 1.00 98.12 117 ILE A CA 1
ATOM 942 C C . ILE A 1 117 ? 5.921 10.241 -3.406 1.00 98.12 117 ILE A C 1
ATOM 944 O O . ILE A 1 117 ? 5.875 10.550 -4.598 1.00 98.12 117 ILE A O 1
ATOM 948 N N . GLU A 1 118 ? 6.190 11.152 -2.474 1.00 97.88 118 GLU A N 1
ATOM 949 C CA . GLU A 1 118 ? 6.465 12.553 -2.792 1.00 97.88 118 GLU A CA 1
ATOM 950 C C . GLU A 1 118 ? 7.775 12.709 -3.580 1.00 97.88 118 GLU A C 1
ATOM 952 O O . GLU A 1 118 ? 7.785 13.293 -4.669 1.00 97.88 118 GLU A O 1
ATOM 957 N N . GLU A 1 119 ? 8.874 12.169 -3.050 1.00 96.19 119 GLU A N 1
ATOM 958 C CA . GLU A 1 119 ? 10.230 12.418 -3.543 1.00 96.19 119 GLU A CA 1
ATOM 959 C C . GLU A 1 119 ? 10.592 11.592 -4.781 1.00 96.19 119 GLU A C 1
ATOM 961 O O . GLU A 1 119 ? 11.238 12.109 -5.693 1.00 96.19 119 GLU A O 1
ATOM 966 N N . GLN A 1 120 ? 10.179 10.323 -4.833 1.00 97.19 120 GLN A N 1
ATOM 967 C CA . GLN A 1 120 ? 10.605 9.376 -5.872 1.00 97.19 120 GLN A CA 1
ATOM 968 C C . GLN A 1 120 ? 9.531 9.126 -6.934 1.00 97.19 120 GLN A C 1
ATOM 970 O O . GLN A 1 120 ? 9.860 8.720 -8.043 1.00 97.19 120 GLN A O 1
ATOM 975 N N . LEU A 1 121 ? 8.259 9.441 -6.661 1.00 98.25 121 LEU A N 1
ATOM 976 C CA . LEU A 1 121 ? 7.190 9.320 -7.658 1.00 98.25 121 LEU A CA 1
ATOM 977 C C . LEU A 1 121 ? 6.717 10.687 -8.163 1.00 98.25 121 LEU A C 1
ATOM 979 O O . LEU A 1 121 ? 6.929 11.007 -9.332 1.00 98.25 121 LEU A O 1
ATOM 983 N N . PHE A 1 122 ? 6.114 11.531 -7.320 1.00 98.25 122 PHE A N 1
ATOM 984 C CA . PHE A 1 122 ? 5.536 12.803 -7.778 1.00 98.25 122 PHE A CA 1
ATOM 985 C C . PHE A 1 122 ? 6.576 13.774 -8.347 1.00 98.25 122 PHE A C 1
ATOM 987 O O . PHE A 1 122 ? 6.342 14.359 -9.411 1.00 98.25 122 PHE A O 1
ATOM 994 N N . LYS A 1 123 ? 7.722 13.951 -7.674 1.00 96.31 123 LYS A N 1
ATOM 995 C CA . LYS A 1 123 ? 8.785 14.841 -8.171 1.00 96.31 123 LYS A CA 1
ATOM 996 C C . LYS A 1 123 ? 9.418 14.320 -9.460 1.00 96.31 123 LYS A C 1
ATOM 998 O O . LYS A 1 123 ? 9.568 15.104 -10.398 1.00 96.31 123 LYS A O 1
ATOM 1003 N N . LEU A 1 124 ? 9.721 13.022 -9.546 1.00 96.81 124 LEU A N 1
ATOM 1004 C CA . LEU A 1 124 ? 10.300 12.427 -10.759 1.00 96.81 124 LEU A CA 1
ATOM 1005 C C . LEU A 1 124 ? 9.318 12.425 -11.931 1.00 96.81 124 LEU A C 1
ATOM 1007 O O . LEU A 1 124 ? 9.706 12.763 -13.042 1.00 96.81 124 LEU A O 1
ATOM 1011 N N . ALA A 1 125 ? 8.026 12.202 -11.690 1.00 97.38 125 ALA A N 1
ATOM 1012 C CA . ALA A 1 125 ? 7.006 12.371 -12.722 1.00 97.38 125 ALA A CA 1
ATOM 1013 C C . ALA A 1 125 ? 6.905 13.820 -13.236 1.00 97.38 125 ALA A C 1
ATOM 1015 O O . ALA A 1 125 ? 6.520 14.060 -14.378 1.00 97.38 125 ALA A O 1
ATOM 1016 N N . GLY A 1 126 ? 7.257 14.812 -12.410 1.00 95.69 126 GLY A N 1
ATOM 1017 C CA . GLY A 1 126 ? 7.439 16.194 -12.857 1.00 95.69 126 GLY A CA 1
ATOM 1018 C C . GLY A 1 126 ? 8.624 16.369 -13.813 1.00 95.69 126 GLY A C 1
ATOM 1019 O O . GLY A 1 126 ? 8.517 17.130 -14.778 1.00 95.69 126 GLY A O 1
ATOM 1020 N N . MET A 1 127 ? 9.726 15.653 -13.572 1.00 94.94 127 MET A N 1
ATOM 1021 C CA . MET A 1 127 ? 10.893 15.637 -14.463 1.00 94.94 127 MET A CA 1
ATOM 1022 C C . MET A 1 127 ? 10.568 14.930 -15.784 1.00 94.94 127 MET A C 1
ATOM 1024 O O . MET A 1 127 ? 10.827 15.500 -16.837 1.00 94.94 127 MET A O 1
ATOM 1028 N N . GLU A 1 128 ? 9.881 13.788 -15.734 1.00 96.44 128 GLU A N 1
ATOM 1029 C CA . GLU A 1 128 ? 9.402 13.051 -16.914 1.00 96.44 128 GLU A CA 1
ATOM 1030 C C . GLU A 1 128 ? 8.544 13.928 -17.843 1.00 96.44 128 GLU A C 1
ATOM 1032 O O . GLU A 1 128 ? 8.774 14.008 -19.051 1.00 96.44 128 GLU A O 1
ATOM 1037 N N . ARG A 1 129 ? 7.623 14.711 -17.265 1.00 95.50 129 ARG A N 1
ATOM 1038 C CA . ARG A 1 129 ? 6.830 15.697 -18.021 1.00 95.50 129 ARG A CA 1
ATOM 1039 C C . ARG A 1 129 ? 7.670 16.807 -18.637 1.00 95.50 129 ARG A C 1
ATOM 1041 O O . ARG A 1 129 ? 7.320 17.323 -19.695 1.00 95.50 129 ARG A O 1
ATOM 1048 N N . THR A 1 130 ? 8.770 17.185 -17.992 1.00 93.56 130 THR A N 1
ATOM 1049 C CA . THR A 1 130 ? 9.705 18.184 -18.531 1.00 93.56 130 THR A CA 1
ATOM 1050 C C . THR A 1 130 ? 10.482 17.632 -19.729 1.00 93.56 130 THR A C 1
ATOM 1052 O O . THR A 1 130 ? 10.806 18.392 -20.640 1.00 93.56 130 THR A O 1
ATOM 1055 N N . GLU A 1 131 ? 10.723 16.319 -19.770 1.00 93.75 131 GLU A N 1
ATOM 1056 C CA . GLU A 1 131 ? 11.303 15.613 -20.923 1.00 93.75 131 GLU A CA 1
ATOM 1057 C C . GLU A 1 131 ? 10.291 15.369 -22.059 1.00 93.75 131 GLU A C 1
ATOM 1059 O O . GLU A 1 131 ? 10.678 14.946 -23.145 1.00 93.75 131 GLU A O 1
ATOM 1064 N N . GLY A 1 132 ? 9.017 15.726 -21.860 1.00 95.44 132 GLY A N 1
ATOM 1065 C CA . GLY A 1 132 ? 7.975 15.686 -22.890 1.00 95.44 132 GLY A CA 1
ATOM 1066 C C . GLY A 1 132 ? 7.074 14.454 -22.842 1.00 95.44 132 GLY A C 1
ATOM 1067 O O . GLY A 1 132 ? 6.324 14.240 -23.792 1.00 95.44 132 GLY A O 1
ATOM 1068 N N . HIS A 1 133 ? 7.123 13.682 -21.754 1.00 97.19 133 HIS A N 1
ATOM 1069 C CA . HIS A 1 133 ? 6.330 12.471 -21.572 1.00 97.19 133 HIS A CA 1
ATOM 1070 C C . HIS A 1 133 ? 5.312 12.624 -20.445 1.00 97.19 133 HIS A C 1
ATOM 1072 O O . HIS A 1 133 ? 5.622 13.041 -19.328 1.00 97.19 133 HIS A O 1
ATOM 1078 N N . ASP A 1 134 ? 4.065 12.269 -20.726 1.00 97.62 134 ASP A N 1
ATOM 1079 C CA . ASP A 1 134 ? 3.028 12.230 -19.709 1.00 97.62 134 ASP A CA 1
ATOM 1080 C C . ASP A 1 134 ? 3.171 11.002 -18.801 1.00 97.62 134 ASP A C 1
ATOM 1082 O O . ASP A 1 134 ? 3.681 9.959 -19.200 1.00 97.62 134 ASP A O 1
ATOM 1086 N N . VAL A 1 135 ? 2.665 11.112 -17.570 1.00 98.25 135 VAL A N 1
ATOM 1087 C CA . VAL A 1 135 ? 2.639 10.007 -16.602 1.00 98.25 135 VAL A CA 1
ATOM 1088 C C . VAL A 1 135 ? 1.195 9.688 -16.236 1.00 98.25 135 VAL A C 1
ATOM 1090 O O . VAL A 1 135 ? 0.448 10.587 -15.835 1.00 98.25 135 VAL A O 1
ATOM 1093 N N . LYS A 1 136 ? 0.790 8.419 -16.369 1.00 97.81 136 LYS A N 1
ATOM 1094 C CA . LYS A 1 136 ? -0.567 7.962 -16.039 1.00 97.81 136 LYS A CA 1
ATOM 1095 C C . LYS A 1 136 ? -0.670 7.434 -14.610 1.00 97.81 136 LYS A C 1
ATOM 1097 O O . LYS A 1 136 ? -1.429 8.004 -13.828 1.00 97.81 136 LYS A O 1
ATOM 1102 N N . TYR A 1 137 ? 0.078 6.387 -14.265 1.00 98.44 137 TYR A N 1
ATOM 1103 C CA . TYR A 1 137 ? 0.045 5.775 -12.936 1.00 98.44 137 TYR A CA 1
ATOM 1104 C C . TYR A 1 137 ? 1.403 5.860 -12.241 1.00 98.44 137 TYR A C 1
ATOM 1106 O O . TYR A 1 137 ? 2.409 5.416 -12.789 1.00 98.44 137 TYR A O 1
ATOM 1114 N N . LEU A 1 138 ? 1.410 6.390 -11.017 1.00 98.81 138 LEU A N 1
ATOM 1115 C CA . LEU A 1 138 ? 2.535 6.285 -10.086 1.00 98.81 138 LEU A CA 1
ATOM 1116 C C . LEU A 1 138 ? 2.359 5.014 -9.263 1.00 98.81 138 LEU A C 1
ATOM 1118 O O . LEU A 1 138 ? 1.266 4.790 -8.744 1.00 98.81 138 LEU A O 1
ATOM 1122 N N . VAL A 1 139 ? 3.402 4.199 -9.136 1.00 98.75 139 VAL A N 1
ATOM 1123 C CA . VAL A 1 139 ? 3.318 2.903 -8.459 1.00 98.75 139 VAL A CA 1
ATOM 1124 C C . VAL A 1 139 ? 4.458 2.758 -7.459 1.00 98.75 139 VAL A C 1
ATOM 1126 O O . VAL A 1 139 ? 5.618 2.737 -7.849 1.00 98.75 139 VAL A O 1
ATOM 1129 N N . LEU A 1 140 ? 4.135 2.603 -6.177 1.00 98.75 140 LEU A N 1
ATOM 1130 C CA . LEU A 1 140 ? 5.086 2.102 -5.183 1.00 98.75 140 LEU A CA 1
ATOM 1131 C C . LEU A 1 140 ? 4.842 0.601 -5.016 1.00 98.75 140 LEU A C 1
ATOM 1133 O O . LEU A 1 140 ? 3.738 0.206 -4.639 1.00 98.75 140 LEU A O 1
ATOM 1137 N N . TYR A 1 141 ? 5.847 -0.220 -5.309 1.00 98.44 141 TYR A N 1
ATOM 1138 C CA . TYR A 1 141 ? 5.699 -1.665 -5.474 1.00 98.44 141 TYR A CA 1
ATOM 1139 C C . TYR A 1 141 ? 6.608 -2.471 -4.540 1.00 98.44 141 TYR A C 1
ATOM 1141 O O . TYR A 1 141 ? 7.783 -2.143 -4.364 1.00 98.44 141 TYR A O 1
ATOM 1149 N N . THR A 1 142 ? 6.097 -3.591 -4.030 1.00 96.69 142 THR A N 1
ATOM 1150 C CA . THR A 1 142 ? 6.900 -4.664 -3.435 1.00 96.69 142 THR A CA 1
ATOM 1151 C C . THR A 1 142 ? 6.303 -6.047 -3.728 1.00 96.69 142 THR A C 1
ATOM 1153 O O . THR A 1 142 ? 5.257 -6.181 -4.363 1.00 96.69 142 THR A O 1
ATOM 1156 N N . THR A 1 143 ? 6.993 -7.097 -3.290 1.00 93.75 143 THR A N 1
ATOM 1157 C CA . THR A 1 143 ? 6.491 -8.480 -3.334 1.00 93.75 143 THR A CA 1
ATOM 1158 C C . THR A 1 143 ? 6.119 -8.943 -1.935 1.00 93.75 143 THR A C 1
ATOM 1160 O O . THR A 1 143 ? 6.750 -8.515 -0.983 1.00 93.75 143 THR A O 1
ATOM 1163 N N . ASN A 1 144 ? 5.177 -9.867 -1.788 1.00 86.50 144 ASN A N 1
ATOM 1164 C CA . ASN A 1 144 ? 4.852 -10.519 -0.519 1.00 86.50 144 ASN A CA 1
ATOM 1165 C C . ASN A 1 144 ? 4.869 -12.047 -0.702 1.00 86.50 144 ASN A C 1
ATOM 1167 O O . ASN A 1 144 ? 4.453 -12.554 -1.739 1.00 86.50 144 ASN A O 1
ATOM 1171 N N . ASP A 1 145 ? 5.389 -12.788 0.273 1.00 82.88 145 ASP A N 1
ATOM 1172 C CA . ASP A 1 145 ? 5.487 -14.251 0.283 1.00 82.88 145 ASP A CA 1
ATOM 1173 C C . ASP A 1 145 ? 4.876 -14.919 1.531 1.00 82.88 145 ASP A C 1
ATOM 1175 O O . ASP A 1 145 ? 5.045 -16.127 1.721 1.00 82.88 145 ASP A O 1
ATOM 1179 N N . ALA A 1 146 ? 4.145 -14.167 2.364 1.00 70.31 146 ALA A N 1
ATOM 1180 C CA . ALA A 1 146 ? 3.574 -14.643 3.628 1.00 70.31 146 ALA A CA 1
ATOM 1181 C C . ALA A 1 146 ? 2.603 -15.829 3.457 1.00 70.31 146 ALA A C 1
ATOM 1183 O O . ALA A 1 146 ? 2.556 -16.730 4.289 1.00 70.31 146 ALA A O 1
ATOM 1184 N N . THR A 1 147 ? 1.879 -15.901 2.337 1.00 64.88 147 THR A N 1
ATOM 1185 C CA . THR A 1 147 ? 0.880 -16.955 2.070 1.00 64.88 147 THR A CA 1
ATOM 1186 C C . THR A 1 147 ? 1.482 -18.258 1.523 1.00 64.88 147 THR A C 1
ATOM 1188 O O . THR A 1 147 ? 0.760 -19.138 1.054 1.00 64.88 147 THR A O 1
ATOM 1191 N N . GLY A 1 148 ? 2.815 -18.396 1.529 1.00 73.12 148 GLY A N 1
ATOM 1192 C CA . GLY A 1 148 ? 3.523 -19.533 0.926 1.00 73.12 148 GLY A CA 1
ATOM 1193 C C . GLY A 1 148 ? 3.589 -19.484 -0.606 1.00 73.12 148 GLY A C 1
ATOM 1194 O O . GLY A 1 148 ? 4.145 -20.387 -1.233 1.00 73.12 148 GLY A O 1
ATOM 1195 N N . SER A 1 149 ? 3.062 -18.418 -1.208 1.00 81.06 149 SER A N 1
ATOM 1196 C CA . SER A 1 149 ? 3.172 -18.088 -2.626 1.00 81.06 149 SER A CA 1
ATOM 1197 C C . SER A 1 149 ? 3.640 -16.646 -2.770 1.00 81.06 149 SER A C 1
ATOM 1199 O O . SER A 1 149 ? 3.378 -15.828 -1.893 1.00 81.06 149 SER A O 1
ATOM 1201 N N . ILE A 1 150 ? 4.345 -16.336 -3.858 1.00 86.88 150 ILE A N 1
ATOM 1202 C CA . ILE A 1 150 ? 4.752 -14.960 -4.118 1.00 86.88 150 ILE A CA 1
ATOM 1203 C C . ILE A 1 150 ? 3.618 -14.177 -4.785 1.00 86.88 150 ILE A C 1
ATOM 1205 O O . ILE A 1 150 ? 3.060 -14.590 -5.800 1.00 86.88 150 ILE A O 1
ATOM 1209 N N . THR A 1 151 ? 3.302 -13.035 -4.198 1.00 87.94 151 THR A N 1
ATOM 1210 C CA . THR A 1 151 ? 2.289 -12.071 -4.622 1.00 87.94 151 THR A CA 1
ATOM 1211 C C . THR A 1 151 ? 2.912 -10.677 -4.664 1.00 87.94 151 THR A C 1
ATOM 1213 O O . THR A 1 151 ? 4.070 -10.484 -4.288 1.00 87.94 151 THR A O 1
ATOM 1216 N N . ASP A 1 152 ? 2.17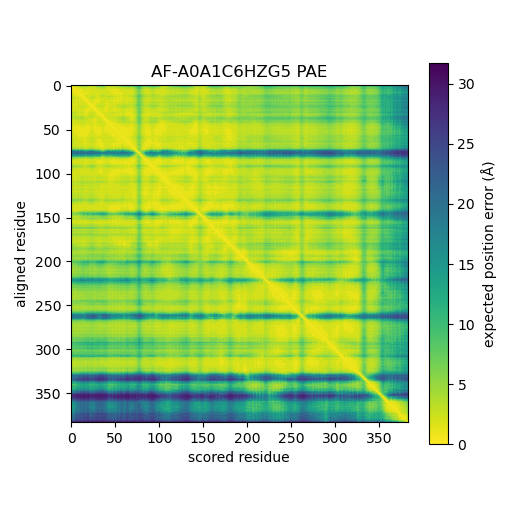4 -9.703 -5.173 1.00 89.44 152 ASP A N 1
ATOM 1217 C CA . ASP A 1 152 ? 2.549 -8.296 -5.215 1.00 89.44 152 ASP A CA 1
ATOM 1218 C C . ASP A 1 152 ? 1.696 -7.450 -4.274 1.00 89.44 152 ASP A C 1
ATOM 1220 O O . ASP A 1 152 ? 0.482 -7.623 -4.176 1.00 89.44 152 ASP A O 1
ATOM 1224 N N . GLU A 1 153 ? 2.341 -6.468 -3.653 1.00 91.81 153 GLU A N 1
ATOM 1225 C CA . GLU A 1 153 ? 1.691 -5.392 -2.916 1.00 91.81 153 GLU A CA 1
ATOM 1226 C C . GLU A 1 153 ? 2.074 -4.068 -3.580 1.00 91.81 153 GLU A C 1
ATOM 1228 O O . GLU A 1 153 ? 3.241 -3.821 -3.902 1.00 91.81 153 GLU A O 1
ATOM 1233 N N . CYS A 1 154 ? 1.089 -3.207 -3.836 1.00 94.88 154 CYS A N 1
ATOM 1234 C CA . CYS A 1 154 ? 1.361 -1.918 -4.452 1.00 94.88 154 CYS A CA 1
ATOM 1235 C C . CYS A 1 154 ? 0.358 -0.830 -4.070 1.00 94.88 154 CYS A C 1
ATOM 1237 O O . CYS A 1 154 ? -0.818 -1.091 -3.811 1.00 94.88 154 CYS A O 1
ATOM 1239 N N . ILE A 1 155 ? 0.848 0.410 -4.098 1.00 97.31 155 ILE A N 1
ATOM 1240 C CA . ILE A 1 155 ? 0.051 1.637 -4.060 1.00 97.31 155 ILE A CA 1
ATOM 1241 C C . ILE A 1 155 ? 0.113 2.238 -5.460 1.00 97.31 155 ILE A C 1
ATOM 1243 O O . ILE A 1 155 ? 1.196 2.600 -5.919 1.00 97.31 155 ILE A O 1
ATOM 1247 N N . ILE A 1 156 ? -1.033 2.345 -6.130 1.00 97.88 156 ILE A N 1
ATOM 1248 C CA . ILE A 1 156 ? -1.146 2.884 -7.487 1.00 97.88 156 ILE A CA 1
ATOM 1249 C C . ILE A 1 156 ? -2.001 4.152 -7.467 1.00 97.88 156 ILE A C 1
ATOM 1251 O O . ILE A 1 156 ? -3.199 4.099 -7.177 1.00 97.88 156 ILE A O 1
ATOM 1255 N N . ILE A 1 157 ? -1.400 5.283 -7.831 1.00 98.06 157 ILE A N 1
ATOM 1256 C CA . ILE A 1 157 ? -2.037 6.605 -7.855 1.00 98.06 157 ILE A CA 1
ATOM 1257 C C . ILE A 1 157 ? -2.210 7.057 -9.307 1.00 98.06 157 ILE A C 1
ATOM 1259 O O . ILE A 1 157 ? -1.261 7.041 -10.092 1.00 98.06 157 ILE A O 1
ATOM 1263 N N . ASP A 1 158 ? -3.417 7.492 -9.674 1.00 96.50 158 ASP A N 1
ATOM 1264 C CA . ASP A 1 158 ? -3.691 8.082 -10.990 1.00 96.50 158 ASP A CA 1
ATOM 1265 C C . ASP A 1 158 ? -3.198 9.539 -11.029 1.00 96.50 158 ASP A C 1
ATOM 1267 O O . ASP A 1 158 ? -3.876 10.453 -10.559 1.00 96.50 158 ASP A O 1
ATOM 1271 N N . ASN A 1 159 ? -2.019 9.766 -11.612 1.00 96.94 159 ASN A N 1
ATOM 1272 C CA . ASN A 1 159 ? -1.372 11.084 -11.711 1.00 96.94 159 ASN A CA 1
ATOM 1273 C C . ASN A 1 159 ? -2.181 12.066 -12.579 1.00 96.94 159 ASN A C 1
ATOM 1275 O O . ASN A 1 159 ? -2.048 13.283 -12.468 1.00 96.94 159 ASN A O 1
ATOM 1279 N N . LYS A 1 160 ? -3.063 11.552 -13.449 1.00 93.88 160 LYS A N 1
ATOM 1280 C CA . LYS A 1 160 ? -3.981 12.404 -14.218 1.00 93.88 160 LYS A CA 1
ATOM 1281 C C . LYS A 1 160 ? -5.140 12.914 -13.359 1.00 93.88 160 LYS A C 1
ATOM 1283 O O . LYS A 1 160 ? -5.641 13.998 -13.646 1.00 93.88 160 LYS A O 1
ATOM 1288 N N . LYS A 1 161 ? -5.559 12.163 -12.330 1.00 93.75 161 LYS A N 1
ATOM 1289 C CA . LYS A 1 161 ? -6.543 12.621 -11.330 1.00 93.75 161 LYS A CA 1
ATOM 1290 C C . LYS A 1 161 ? -5.878 13.492 -10.261 1.00 93.75 161 LYS A C 1
ATOM 1292 O O . LYS A 1 161 ? -6.473 14.484 -9.859 1.00 93.75 161 LYS A O 1
ATOM 1297 N N . HIS A 1 162 ? -4.639 13.165 -9.884 1.00 95.19 162 HIS A N 1
ATOM 1298 C CA . HIS A 1 162 ? -3.865 13.893 -8.884 1.00 95.19 162 HIS A CA 1
ATOM 1299 C C . HIS A 1 162 ? -2.523 14.369 -9.422 1.00 95.19 162 HIS A C 1
ATOM 1301 O O . HIS A 1 162 ? -1.569 13.605 -9.505 1.00 95.19 162 HIS A O 1
ATOM 1307 N N . SER A 1 163 ? -2.429 15.655 -9.750 1.00 91.75 163 SER A N 1
ATOM 1308 C CA . SER A 1 163 ? -1.232 16.224 -10.392 1.00 91.75 163 SER A CA 1
ATOM 1309 C C . SER A 1 163 ? -0.046 16.482 -9.447 1.00 91.75 163 SER A C 1
ATOM 1311 O O . SER A 1 163 ? 1.070 16.741 -9.908 1.00 91.75 163 SER A O 1
ATOM 1313 N N . SER A 1 164 ? -0.270 16.441 -8.129 1.00 96.56 164 SER A N 1
ATOM 1314 C CA . SER A 1 164 ? 0.745 16.712 -7.107 1.00 96.56 164 SER A CA 1
ATOM 1315 C C . SER A 1 164 ? 0.485 15.916 -5.830 1.00 96.56 164 SER A C 1
ATOM 1317 O O . SER A 1 164 ? -0.658 15.563 -5.540 1.00 96.56 164 SER A O 1
ATOM 1319 N N . PHE A 1 165 ? 1.534 15.705 -5.033 1.00 97.25 165 PHE A N 1
ATOM 1320 C CA . PHE A 1 165 ? 1.424 15.043 -3.733 1.00 97.25 165 PHE A CA 1
ATOM 1321 C C . PHE A 1 165 ? 0.424 15.752 -2.807 1.00 97.25 165 PHE A C 1
ATOM 1323 O O . PHE A 1 165 ? -0.449 15.111 -2.230 1.00 97.25 165 PHE A O 1
ATOM 1330 N N . ALA A 1 166 ? 0.484 17.086 -2.732 1.00 96.69 166 ALA A N 1
ATOM 1331 C CA . ALA A 1 166 ? -0.421 17.881 -1.902 1.00 96.69 166 ALA A CA 1
ATOM 1332 C C . ALA A 1 166 ? -1.901 17.719 -2.293 1.00 96.69 166 ALA A C 1
ATOM 1334 O O . ALA A 1 166 ? -2.763 17.714 -1.417 1.00 96.69 166 ALA A O 1
ATOM 1335 N N . ASP A 1 167 ? -2.189 17.564 -3.588 1.00 96.38 167 ASP A N 1
ATOM 1336 C CA . ASP A 1 167 ? -3.539 17.292 -4.086 1.00 96.38 167 ASP A CA 1
ATOM 1337 C C . ASP A 1 167 ? -3.997 15.873 -3.713 1.00 96.38 167 ASP A C 1
ATOM 1339 O O . ASP A 1 167 ? -5.062 15.699 -3.120 1.00 96.38 167 ASP A O 1
ATOM 1343 N N . TRP A 1 168 ? -3.148 14.868 -3.944 1.00 97.00 168 TRP A N 1
ATOM 1344 C CA . TRP A 1 168 ? -3.437 13.478 -3.580 1.00 97.00 168 TRP A CA 1
ATOM 1345 C C . TRP A 1 168 ? -3.690 13.287 -2.077 1.00 97.00 168 TRP A C 1
ATOM 1347 O O . TRP A 1 168 ? -4.595 12.551 -1.691 1.00 97.00 168 TRP A O 1
ATOM 1357 N N . VAL A 1 169 ? -2.956 13.991 -1.208 1.00 95.06 169 VAL A N 1
ATOM 1358 C CA . VAL A 1 169 ? -3.119 13.921 0.258 1.00 95.06 169 VAL A CA 1
ATOM 1359 C C . VAL A 1 169 ? -4.542 14.281 0.720 1.00 95.06 169 VAL A C 1
ATOM 1361 O O . VAL A 1 169 ? -4.959 13.867 1.806 1.00 95.06 169 VAL A O 1
ATOM 1364 N N . THR A 1 170 ? -5.313 15.021 -0.085 1.00 93.75 170 THR A N 1
ATOM 1365 C CA . THR A 1 170 ? -6.687 15.419 0.258 1.00 93.75 170 THR A CA 1
ATOM 1366 C C . THR A 1 170 ? -7.694 14.270 0.159 1.00 93.75 170 THR A C 1
ATOM 1368 O O . THR A 1 170 ? -8.573 14.166 1.019 1.00 93.75 170 THR A O 1
ATOM 1371 N N . SER A 1 171 ? -7.554 13.381 -0.830 1.00 93.19 171 SER A N 1
ATOM 1372 C CA . SER A 1 171 ? -8.449 12.231 -1.020 1.00 93.19 171 SER A CA 1
ATOM 1373 C C . SER A 1 171 ? -7.823 10.900 -0.614 1.00 93.19 171 SER A C 1
ATOM 1375 O O . SER A 1 171 ? -8.555 9.989 -0.238 1.00 93.19 171 SER A O 1
ATOM 1377 N N . ARG A 1 172 ? -6.487 10.788 -0.653 1.00 95.19 172 ARG A N 1
ATOM 1378 C CA . ARG A 1 172 ? -5.713 9.557 -0.410 1.00 95.19 172 ARG A CA 1
ATOM 1379 C C . ARG A 1 172 ? -6.154 8.387 -1.296 1.00 95.19 172 ARG A C 1
ATOM 1381 O O . ARG A 1 172 ? -6.038 7.225 -0.911 1.00 95.19 172 ARG A O 1
ATOM 1388 N N . ASP A 1 173 ? -6.683 8.682 -2.479 1.00 95.25 173 ASP A N 1
ATOM 1389 C CA . ASP A 1 173 ? -7.162 7.662 -3.408 1.00 95.25 173 ASP A CA 1
ATOM 1390 C C . ASP A 1 173 ? -5.990 6.887 -4.005 1.00 95.25 173 ASP A C 1
ATOM 1392 O O . ASP A 1 173 ? -5.088 7.462 -4.616 1.00 95.25 173 ASP A O 1
ATOM 1396 N N . TYR A 1 174 ? -5.996 5.569 -3.833 1.00 95.81 174 TYR A N 1
ATOM 1397 C CA . TYR A 1 174 ? -5.065 4.681 -4.513 1.00 95.81 174 TYR A CA 1
ATOM 1398 C C . TYR A 1 174 ? -5.694 3.307 -4.738 1.00 95.81 174 TYR A C 1
ATOM 1400 O O . TYR A 1 174 ? -6.542 2.843 -3.973 1.00 95.81 174 TYR A O 1
ATOM 1408 N N . THR A 1 175 ? -5.257 2.656 -5.807 1.00 94.88 175 THR A N 1
ATOM 1409 C CA . THR A 1 175 ? -5.620 1.279 -6.154 1.00 94.88 175 THR A CA 1
ATOM 1410 C C . THR A 1 175 ? -4.451 0.342 -5.858 1.00 94.88 175 THR A C 1
ATOM 1412 O O . THR A 1 175 ? -3.344 0.798 -5.581 1.00 94.88 175 THR A O 1
ATOM 1415 N N . ASN A 1 176 ? -4.685 -0.967 -5.875 1.00 93.75 176 ASN A N 1
ATOM 1416 C CA . ASN A 1 176 ? -3.722 -1.950 -5.364 1.00 93.75 176 ASN A CA 1
ATOM 1417 C C . ASN A 1 176 ? -3.521 -3.149 -6.305 1.00 93.75 176 ASN A C 1
ATOM 1419 O O . ASN A 1 176 ? -3.118 -4.225 -5.860 1.00 93.75 176 ASN A O 1
ATOM 1423 N N . THR A 1 177 ? -3.892 -2.994 -7.579 1.00 93.69 177 THR A N 1
ATOM 1424 C CA . THR A 1 177 ? -3.777 -4.037 -8.604 1.00 93.69 177 THR A CA 1
ATOM 1425 C C . THR A 1 177 ? -3.270 -3.424 -9.901 1.00 93.69 177 THR A C 1
ATOM 1427 O O . THR A 1 177 ? -3.912 -2.538 -10.473 1.00 93.69 177 THR A O 1
ATOM 1430 N N . ILE A 1 178 ? -2.116 -3.900 -10.374 1.00 96.00 178 ILE A N 1
ATOM 1431 C CA . ILE A 1 178 ? -1.527 -3.436 -11.633 1.00 96.00 178 ILE A CA 1
ATOM 1432 C C . ILE A 1 178 ? -2.463 -3.826 -12.790 1.00 96.00 178 ILE A C 1
ATOM 1434 O O . ILE A 1 178 ? -2.822 -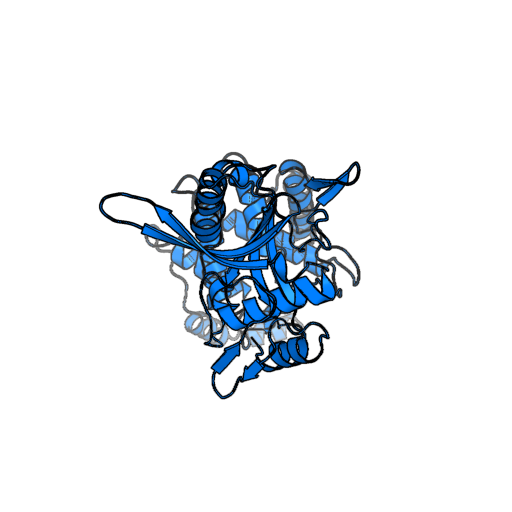5.001 -12.911 1.00 96.00 178 ILE A O 1
ATOM 1438 N N . PRO A 1 179 ? -2.864 -2.881 -13.660 1.00 95.12 179 PRO A N 1
ATOM 1439 C CA . PRO A 1 179 ? -3.748 -3.190 -14.776 1.00 95.12 179 PRO A CA 1
ATOM 1440 C C . PRO A 1 179 ? -3.087 -4.142 -15.775 1.00 95.12 179 PRO A C 1
ATOM 1442 O O . PRO A 1 179 ? -1.890 -4.045 -16.047 1.00 95.12 179 PRO A O 1
ATOM 1445 N N . ALA A 1 180 ? -3.878 -5.016 -16.393 1.00 95.56 180 ALA A N 1
ATOM 1446 C CA . ALA A 1 180 ? -3.446 -5.773 -17.565 1.00 95.56 180 ALA A CA 1
ATOM 1447 C C . ALA A 1 180 ? -3.603 -4.928 -18.841 1.00 95.56 180 ALA A C 1
ATOM 1449 O O . ALA A 1 180 ? -4.592 -4.207 -18.990 1.00 95.56 180 ALA A O 1
ATOM 1450 N N . ARG A 1 181 ? -2.664 -5.061 -19.786 1.00 92.75 181 ARG A N 1
ATOM 1451 C CA . ARG A 1 181 ? -2.723 -4.514 -21.157 1.00 92.75 181 ARG A CA 1
ATOM 1452 C C . ARG A 1 181 ? -3.191 -3.054 -21.240 1.00 92.75 181 ARG A C 1
ATOM 1454 O O . ARG A 1 181 ? -4.153 -2.762 -21.947 1.00 92.75 181 ARG A O 1
ATOM 1461 N N . TYR A 1 182 ? -2.521 -2.148 -20.525 1.00 95.44 182 TYR A N 1
ATOM 1462 C CA . TYR A 1 182 ? -2.838 -0.708 -20.520 1.00 95.44 182 TYR A CA 1
ATOM 1463 C C . TYR A 1 182 ? -4.291 -0.382 -20.117 1.00 95.44 182 TYR A C 1
ATOM 1465 O O . TYR A 1 182 ? -4.838 0.657 -20.489 1.00 95.44 182 TYR A O 1
ATOM 1473 N N . GLY A 1 183 ? -4.938 -1.293 -19.381 1.00 93.50 183 GLY A N 1
ATOM 1474 C CA . GLY A 1 183 ? -6.272 -1.102 -18.829 1.00 93.50 183 GLY A CA 1
ATOM 1475 C C . GLY A 1 183 ? -6.294 -0.097 -17.678 1.00 93.50 183 GLY A C 1
ATOM 1476 O O . GLY A 1 183 ? -5.342 0.639 -17.431 1.00 93.50 183 GLY A O 1
ATOM 1477 N N . LYS A 1 184 ? -7.395 -0.070 -16.933 1.00 91.38 184 LYS A N 1
ATOM 1478 C CA . LYS A 1 184 ? -7.521 0.796 -15.758 1.00 91.38 184 LYS A CA 1
ATOM 1479 C C . LYS A 1 184 ? -7.042 0.070 -14.513 1.00 91.38 184 LYS A C 1
ATOM 1481 O O . LYS A 1 184 ? -7.394 -1.092 -14.322 1.00 91.38 184 LYS A O 1
ATOM 1486 N N . ALA A 1 185 ? -6.235 0.745 -13.698 1.00 92.19 185 ALA A N 1
ATOM 1487 C CA . ALA A 1 185 ? -5.858 0.232 -12.387 1.00 92.19 185 ALA A CA 1
ATOM 1488 C C . ALA A 1 185 ? -7.108 0.101 -11.508 1.00 92.19 185 ALA A C 1
ATOM 1490 O O . ALA A 1 185 ? -8.005 0.943 -11.602 1.00 92.19 185 ALA A O 1
ATOM 1491 N N . GLN A 1 186 ? -7.165 -0.971 -10.715 1.00 90.50 186 GLN A N 1
ATOM 1492 C CA . GLN A 1 186 ? -8.330 -1.293 -9.899 1.00 90.50 186 GLN A CA 1
ATOM 1493 C C . GLN A 1 186 ? -7.965 -1.635 -8.458 1.00 90.50 186 GLN A C 1
ATOM 1495 O O . GLN A 1 186 ? -6.894 -2.191 -8.180 1.00 90.50 186 GLN A O 1
ATOM 1500 N N . LYS A 1 187 ? -8.851 -1.301 -7.519 1.00 90.94 187 LYS A N 1
ATOM 1501 C CA . LYS A 1 187 ? -8.753 -1.767 -6.139 1.00 90.94 187 LYS A CA 1
ATOM 1502 C C . LYS A 1 187 ? -9.448 -3.118 -6.016 1.00 90.94 187 LYS A C 1
ATOM 1504 O O . LYS A 1 187 ? -10.665 -3.227 -6.102 1.00 90.94 187 LYS A O 1
ATOM 1509 N N . THR A 1 188 ? -8.654 -4.150 -5.758 1.00 91.75 188 THR A N 1
ATOM 1510 C CA . THR A 1 188 ? -9.177 -5.441 -5.314 1.00 91.75 188 THR A CA 1
ATOM 1511 C C . THR A 1 188 ? -9.428 -5.349 -3.805 1.00 91.75 188 THR A C 1
ATOM 1513 O O . THR A 1 188 ? -8.477 -5.020 -3.079 1.00 91.75 188 THR A O 1
ATOM 1516 N N . PRO A 1 189 ? -10.665 -5.586 -3.329 1.00 94.25 189 PRO A N 1
ATOM 1517 C CA . PRO A 1 189 ? -11.002 -5.490 -1.913 1.00 94.25 189 PRO A CA 1
ATOM 1518 C C . PRO A 1 189 ? -10.433 -6.665 -1.113 1.00 94.25 189 PRO A C 1
ATOM 1520 O O . PRO A 1 189 ? -10.193 -7.741 -1.665 1.00 94.25 189 PRO A O 1
ATOM 1523 N N . TYR A 1 190 ? -10.259 -6.458 0.193 1.00 95.12 190 TYR A N 1
ATOM 1524 C CA . TYR A 1 190 ? -9.922 -7.527 1.128 1.00 95.12 190 TYR A CA 1
ATOM 1525 C C . TYR A 1 190 ? -11.163 -8.364 1.440 1.00 95.12 190 TYR A C 1
ATOM 1527 O O . TYR A 1 190 ? -12.209 -7.819 1.816 1.00 95.12 190 TYR A O 1
ATOM 1535 N N . VAL A 1 191 ? -11.042 -9.679 1.280 1.00 96.12 191 VAL A N 1
ATOM 1536 C CA . VAL A 1 191 ? -12.133 -10.646 1.465 1.00 96.12 191 VAL A CA 1
ATOM 1537 C C . VAL A 1 191 ? -11.622 -11.815 2.296 1.00 96.12 191 VAL A C 1
ATOM 1539 O O . VAL A 1 191 ? -10.588 -12.401 1.955 1.00 96.12 191 VAL A O 1
ATOM 1542 N N . LYS A 1 192 ? -12.365 -12.167 3.350 1.00 95.44 192 LYS A N 1
ATOM 1543 C CA . LYS A 1 192 ? -11.993 -13.227 4.290 1.00 95.44 192 LYS A CA 1
ATOM 1544 C C . LYS A 1 192 ? -11.859 -14.571 3.581 1.00 95.44 192 LYS A C 1
ATOM 1546 O O . LYS A 1 192 ? -12.721 -14.943 2.780 1.00 95.44 192 LYS A O 1
ATOM 1551 N N . SER A 1 193 ? -10.789 -15.300 3.871 1.00 91.88 193 SER A N 1
ATOM 1552 C CA . SER A 1 193 ? -10.444 -16.594 3.276 1.00 91.88 193 SER A CA 1
ATOM 1553 C C . SER A 1 193 ? -10.279 -16.565 1.746 1.00 91.88 193 SER A C 1
ATOM 1555 O O . SER A 1 193 ? -10.441 -17.585 1.071 1.00 91.88 193 SER A O 1
ATOM 1557 N N . SER A 1 194 ? -9.954 -15.400 1.172 1.00 91.88 194 SER A N 1
ATOM 1558 C CA . SER A 1 194 ? -9.651 -15.239 -0.257 1.00 91.88 194 SER A CA 1
ATOM 1559 C C . SER A 1 194 ? -8.143 -15.162 -0.530 1.00 91.88 194 SER A C 1
ATOM 1561 O O . SER A 1 194 ? -7.322 -15.177 0.379 1.00 91.88 194 SER A O 1
ATOM 1563 N N . VAL A 1 195 ? -7.754 -15.040 -1.805 1.00 87.00 195 VAL A N 1
ATOM 1564 C CA . VAL A 1 195 ? -6.349 -14.778 -2.183 1.00 87.00 195 VAL A CA 1
ATOM 1565 C C . VAL A 1 195 ? -5.864 -13.420 -1.654 1.00 87.00 195 VAL A C 1
ATOM 1567 O O . VAL A 1 195 ? -4.669 -13.242 -1.438 1.00 87.00 195 VAL A O 1
ATOM 1570 N N . LYS A 1 196 ? -6.785 -12.471 -1.443 1.00 89.25 196 LYS A N 1
ATOM 1571 C CA . LYS A 1 196 ? -6.514 -11.140 -0.895 1.00 89.25 196 LYS A CA 1
ATOM 1572 C C . LYS A 1 196 ? -7.202 -10.994 0.461 1.00 89.25 196 LYS A C 1
ATOM 1574 O O . LYS A 1 196 ? -8.139 -10.216 0.620 1.00 89.25 196 LYS A O 1
ATOM 1579 N N . ASP A 1 197 ? -6.775 -11.821 1.402 1.00 92.06 197 ASP A N 1
ATOM 1580 C CA . ASP A 1 197 ? -7.179 -11.739 2.804 1.00 92.06 197 ASP A CA 1
ATOM 1581 C C . ASP A 1 197 ? -6.216 -10.838 3.604 1.00 92.06 197 ASP A C 1
ATOM 1583 O O . ASP A 1 197 ? -5.259 -10.289 3.051 1.00 92.06 197 ASP A O 1
ATOM 1587 N N . LEU A 1 198 ? -6.487 -10.659 4.893 1.00 91.94 198 LEU A N 1
ATOM 1588 C CA . LEU A 1 198 ? -5.664 -9.906 5.826 1.00 91.94 198 LEU A CA 1
ATOM 1589 C C . LEU A 1 198 ? -4.355 -10.636 6.137 1.00 91.94 198 LEU A C 1
ATOM 1591 O O . LEU A 1 198 ? -4.325 -11.841 6.389 1.00 91.94 198 LEU A O 1
ATOM 1595 N N . GLU A 1 199 ? -3.267 -9.881 6.204 1.00 86.88 199 GLU A N 1
ATOM 1596 C CA . GLU A 1 199 ? -1.967 -10.390 6.616 1.00 86.88 199 GLU A CA 1
ATOM 1597 C C . GLU A 1 199 ? -1.954 -10.663 8.118 1.00 86.88 199 GLU A C 1
ATOM 1599 O O . GLU A 1 199 ? -2.295 -9.797 8.920 1.00 86.88 199 GLU A O 1
ATOM 1604 N N . THR A 1 200 ? -1.545 -11.863 8.517 1.00 85.06 200 THR A N 1
ATOM 1605 C CA . THR A 1 200 ? -1.448 -12.252 9.933 1.00 85.06 200 THR A CA 1
ATOM 1606 C C . THR A 1 200 ? -0.029 -12.159 10.481 1.00 85.06 200 THR A C 1
ATOM 1608 O O . THR A 1 200 ? 0.160 -12.221 11.695 1.00 85.06 200 THR A O 1
ATOM 1611 N N . ASP A 1 201 ? 0.968 -12.036 9.603 1.00 78.56 201 ASP A N 1
ATOM 1612 C CA . ASP A 1 201 ? 2.376 -12.054 9.976 1.00 78.56 201 ASP A CA 1
ATOM 1613 C C . ASP A 1 201 ? 2.967 -10.651 10.047 1.00 78.56 201 ASP A C 1
ATOM 1615 O O . ASP A 1 201 ? 3.043 -9.936 9.051 1.00 78.56 201 ASP A O 1
ATOM 1619 N N . PHE A 1 202 ? 3.430 -10.269 11.240 1.00 76.12 202 PHE A N 1
ATOM 1620 C CA . PHE A 1 202 ? 4.030 -8.959 11.483 1.00 76.12 202 PHE A CA 1
ATOM 1621 C C . PHE A 1 202 ? 5.365 -9.079 12.200 1.00 76.12 202 PHE A C 1
ATOM 1623 O O . PHE A 1 202 ? 5.524 -9.844 13.155 1.00 76.12 202 PHE A O 1
ATOM 1630 N N . THR A 1 203 ? 6.311 -8.237 11.801 1.00 78.00 203 THR A N 1
ATOM 1631 C CA . THR A 1 203 ? 7.547 -8.023 12.555 1.00 78.00 203 THR A CA 1
ATOM 1632 C C . THR A 1 203 ? 7.371 -6.889 13.570 1.00 78.00 203 THR A C 1
ATOM 1634 O O . THR A 1 203 ? 6.497 -6.028 13.435 1.00 78.00 203 THR A O 1
ATOM 1637 N N . ASN A 1 204 ? 8.215 -6.852 14.606 1.00 78.69 204 ASN A N 1
ATOM 1638 C CA . ASN A 1 204 ? 8.194 -5.736 15.561 1.00 78.69 204 ASN A CA 1
ATOM 1639 C C . ASN A 1 204 ? 8.550 -4.414 14.867 1.00 78.69 204 ASN A C 1
ATOM 1641 O O . ASN A 1 204 ? 8.029 -3.359 15.218 1.00 78.69 204 ASN A O 1
ATOM 1645 N N . GLU A 1 205 ? 9.442 -4.472 13.885 1.00 80.81 205 GLU A N 1
ATOM 1646 C CA . GLU A 1 205 ? 9.877 -3.346 13.071 1.00 80.81 205 GLU A CA 1
ATOM 1647 C C . GLU A 1 205 ? 8.710 -2.780 12.251 1.00 80.81 205 GLU A C 1
ATOM 1649 O O . GLU A 1 205 ? 8.480 -1.572 12.297 1.00 80.81 205 GLU A O 1
ATOM 1654 N N . MET A 1 206 ? 7.913 -3.645 11.607 1.00 81.62 206 MET A N 1
ATOM 1655 C CA . MET A 1 206 ? 6.679 -3.258 10.906 1.00 81.62 206 MET A CA 1
ATOM 1656 C C . MET A 1 206 ? 5.690 -2.562 11.838 1.00 81.62 206 MET A C 1
ATOM 1658 O O . MET A 1 206 ? 5.164 -1.502 11.507 1.00 81.62 206 MET A O 1
ATOM 1662 N N . LEU A 1 207 ? 5.453 -3.129 13.025 1.00 82.62 207 LEU A N 1
ATOM 1663 C CA . LEU A 1 207 ? 4.530 -2.549 14.002 1.00 82.62 207 LEU A CA 1
ATOM 1664 C C . LEU A 1 207 ? 5.017 -1.192 14.513 1.00 82.62 207 LEU A C 1
ATOM 1666 O O . LEU A 1 207 ? 4.216 -0.269 14.645 1.00 82.62 207 LEU A O 1
ATOM 1670 N N . ASN A 1 208 ? 6.316 -1.052 14.783 1.00 83.19 208 ASN A N 1
ATOM 1671 C CA . ASN A 1 208 ? 6.901 0.220 15.202 1.00 83.19 208 ASN A CA 1
ATOM 1672 C C . ASN A 1 208 ? 6.769 1.279 14.101 1.00 83.19 208 ASN A C 1
ATOM 1674 O O . ASN A 1 208 ? 6.383 2.410 14.400 1.00 83.19 208 ASN A O 1
ATOM 1678 N N . GLN A 1 209 ? 7.028 0.916 12.840 1.00 86.50 209 GLN A N 1
ATOM 1679 C CA . GLN A 1 209 ? 6.860 1.841 11.723 1.00 86.50 209 GLN A CA 1
ATOM 1680 C C . GLN A 1 209 ? 5.392 2.233 11.538 1.00 86.50 209 GLN A C 1
ATOM 1682 O O . GLN A 1 209 ? 5.092 3.415 11.414 1.00 86.50 209 GLN A O 1
ATOM 1687 N N . LEU A 1 210 ? 4.465 1.273 11.602 1.00 88.56 210 LEU A N 1
ATOM 1688 C CA . LEU A 1 210 ? 3.026 1.530 11.531 1.00 88.56 210 LEU A CA 1
ATOM 1689 C C . LEU A 1 210 ? 2.570 2.514 12.620 1.00 88.56 210 LEU A C 1
ATOM 1691 O O . LEU A 1 210 ? 1.813 3.440 12.334 1.00 88.56 210 LEU A O 1
ATOM 1695 N N . GLN A 1 211 ? 3.049 2.350 13.857 1.00 85.44 211 GLN A N 1
ATOM 1696 C CA . GLN A 1 211 ? 2.762 3.290 14.946 1.00 85.44 211 GLN A CA 1
ATOM 1697 C C . GLN A 1 211 ? 3.298 4.691 14.646 1.00 85.44 211 GLN A C 1
ATOM 1699 O O . GLN A 1 211 ? 2.579 5.667 14.857 1.00 85.44 211 GLN A O 1
ATOM 1704 N N . SER A 1 212 ? 4.542 4.799 14.171 1.00 85.81 212 SER A N 1
ATOM 1705 C CA . SER A 1 212 ? 5.158 6.078 13.810 1.00 85.81 212 SER A CA 1
ATOM 1706 C C . SER A 1 212 ? 4.423 6.764 12.659 1.00 85.81 212 SER A C 1
ATOM 1708 O O . SER A 1 212 ? 4.098 7.942 12.772 1.00 85.81 212 SER A O 1
ATOM 1710 N N . ASP A 1 213 ? 4.095 6.030 11.598 1.00 89.06 213 ASP A N 1
ATOM 1711 C CA . ASP A 1 213 ? 3.339 6.508 10.438 1.00 89.06 213 ASP A CA 1
ATOM 1712 C C . ASP A 1 213 ? 1.965 7.048 10.841 1.00 89.06 213 ASP A C 1
ATOM 1714 O O . ASP A 1 213 ? 1.568 8.143 10.431 1.00 89.06 213 ASP A O 1
ATOM 1718 N N . LEU A 1 214 ? 1.228 6.273 11.642 1.00 90.25 214 LEU A N 1
ATOM 1719 C CA . LEU A 1 214 ? -0.076 6.675 12.150 1.00 90.25 214 LEU A CA 1
ATOM 1720 C C . LEU A 1 214 ? 0.070 7.898 13.053 1.00 90.25 214 LEU A C 1
ATOM 1722 O O . LEU A 1 214 ? -0.582 8.907 12.815 1.00 90.25 214 LEU A O 1
ATOM 1726 N N . HIS A 1 215 ? 0.954 7.867 14.050 1.00 85.56 215 HIS A N 1
ATOM 1727 C CA . HIS A 1 215 ? 1.135 9.004 14.952 1.00 85.56 215 HIS A CA 1
ATOM 1728 C C . HIS A 1 215 ? 1.503 10.283 14.191 1.00 85.56 215 HIS A C 1
ATOM 1730 O O . HIS A 1 215 ? 0.817 11.286 14.364 1.00 85.56 215 HIS A O 1
ATOM 1736 N N . ASN A 1 216 ? 2.479 10.240 13.281 1.00 85.62 216 ASN A N 1
ATOM 1737 C CA . ASN A 1 216 ? 2.948 11.409 12.531 1.00 85.62 216 ASN A CA 1
ATOM 1738 C C . ASN A 1 216 ? 1.830 12.071 11.714 1.00 85.62 216 ASN A C 1
ATOM 1740 O O . ASN A 1 216 ? 1.628 13.288 11.801 1.00 85.62 216 ASN A O 1
ATOM 1744 N N . VAL A 1 217 ? 1.077 11.278 10.944 1.00 88.00 217 VAL A N 1
ATOM 1745 C CA . VAL A 1 217 ? -0.009 11.808 10.107 1.00 88.00 217 VAL A CA 1
ATOM 1746 C C . VAL A 1 217 ? -1.170 12.303 10.963 1.00 88.00 217 VAL A C 1
ATOM 1748 O O . VAL A 1 217 ? -1.742 13.363 10.686 1.00 88.00 217 VAL A O 1
ATOM 1751 N N . LEU A 1 218 ? -1.511 11.578 12.029 1.00 86.31 218 LEU A N 1
ATOM 1752 C CA . LEU A 1 218 ? -2.630 11.944 12.888 1.00 86.31 218 LEU A CA 1
ATOM 1753 C C . LEU A 1 218 ? -2.320 13.187 13.730 1.00 86.31 218 LEU A C 1
ATOM 1755 O O . LEU A 1 218 ? -3.129 14.117 13.741 1.00 86.31 218 LEU A O 1
ATOM 1759 N N . TRP A 1 219 ? -1.128 13.269 14.319 1.00 85.50 219 TRP A N 1
ATOM 1760 C CA . TRP A 1 219 ? -0.635 14.413 15.092 1.00 85.50 219 TRP A CA 1
ATOM 1761 C C . TRP A 1 219 ? -0.476 15.677 14.233 1.00 85.50 219 TRP A C 1
ATOM 1763 O O . TRP A 1 219 ? -0.834 16.779 14.659 1.00 85.50 219 TRP A O 1
ATOM 1773 N N . GLY A 1 220 ? 0.009 15.526 12.993 1.00 81.94 220 GLY A N 1
ATOM 1774 C CA . GLY A 1 220 ? 0.030 16.579 11.975 1.00 81.94 220 GLY A CA 1
ATOM 1775 C C . GLY A 1 220 ? 0.713 17.878 12.410 1.00 81.94 220 GLY A C 1
ATOM 1776 O O . GLY A 1 220 ? 0.148 18.952 12.218 1.00 81.94 220 GLY A O 1
ATOM 1777 N N . GLY A 1 221 ? 1.892 17.797 13.031 1.00 77.19 221 GLY A N 1
ATOM 1778 C CA . GLY A 1 221 ? 2.668 18.984 13.416 1.00 77.19 221 GLY A CA 1
ATOM 1779 C C . GLY A 1 221 ? 2.232 19.658 14.724 1.00 77.19 221 GLY A C 1
ATOM 1780 O O . GLY A 1 221 ? 2.601 20.807 14.952 1.00 77.19 221 GLY A O 1
ATOM 1781 N N . GLY A 1 222 ? 1.429 18.991 15.561 1.00 73.94 222 GLY A N 1
ATOM 1782 C CA . GLY A 1 222 ? 0.882 19.548 16.807 1.00 73.94 222 GLY A CA 1
ATOM 1783 C C . GLY A 1 222 ? -0.519 20.137 16.655 1.00 73.94 222 GLY A C 1
ATOM 1784 O O . GLY A 1 222 ? -1.004 20.818 17.557 1.00 73.94 222 GLY A O 1
ATOM 1785 N N . GLY A 1 223 ? -1.176 19.882 15.518 1.00 76.81 223 GLY A N 1
ATOM 1786 C CA . GLY A 1 223 ? -2.567 20.273 15.284 1.00 76.81 223 GLY A CA 1
ATOM 1787 C C . GLY A 1 223 ? -3.585 19.433 16.064 1.00 76.81 223 GLY A C 1
ATOM 1788 O O . GLY A 1 223 ? -4.719 19.874 16.243 1.00 76.81 223 GLY A O 1
ATOM 1789 N N . THR A 1 224 ? -3.188 18.250 16.541 1.00 82.19 224 THR A N 1
ATOM 1790 C CA . THR A 1 224 ? -4.027 17.317 17.308 1.00 82.19 224 THR A CA 1
ATOM 1791 C C . THR A 1 224 ? -3.280 16.870 18.569 1.00 82.19 224 THR A C 1
ATOM 1793 O O . THR A 1 224 ? -2.079 16.610 18.513 1.00 82.19 224 THR A O 1
ATOM 1796 N N . ASP A 1 225 ? -3.974 16.794 19.709 1.00 83.81 225 ASP A N 1
ATOM 1797 C CA . ASP A 1 225 ? -3.374 16.381 20.988 1.00 83.81 225 ASP A CA 1
ATOM 1798 C C . ASP A 1 225 ? -3.099 14.867 21.022 1.00 83.81 225 ASP A C 1
ATOM 1800 O O . ASP A 1 225 ? -3.879 14.073 20.492 1.00 83.81 225 ASP A O 1
ATOM 1804 N N . ASP A 1 226 ? -2.024 14.440 21.690 1.00 81.31 226 ASP A N 1
ATOM 1805 C CA . ASP A 1 226 ? -1.643 13.022 21.757 1.00 81.31 226 ASP A CA 1
ATOM 1806 C C . ASP A 1 226 ? -2.718 12.134 22.405 1.00 81.31 226 ASP A C 1
ATOM 1808 O O . ASP A 1 226 ? -2.895 10.986 21.990 1.00 81.31 226 ASP A O 1
ATOM 1812 N N . ASN A 1 227 ? -3.494 12.651 23.370 1.00 81.19 227 ASN A N 1
ATOM 1813 C CA . ASN A 1 227 ? -4.612 11.895 23.946 1.00 81.19 227 ASN A CA 1
ATOM 1814 C C . ASN A 1 227 ? -5.711 11.652 22.908 1.00 81.19 227 ASN A C 1
ATOM 1816 O O . ASN A 1 227 ? -6.358 10.608 22.924 1.00 81.19 227 ASN A O 1
ATOM 1820 N N . GLU A 1 228 ? -5.930 12.610 22.010 1.00 83.81 228 GLU A N 1
ATOM 1821 C CA . GLU A 1 228 ? -6.940 12.510 20.958 1.00 83.81 228 GLU A CA 1
ATOM 1822 C C . GLU A 1 228 ? -6.490 11.569 19.848 1.00 83.81 228 GLU A C 1
ATOM 1824 O O . GLU A 1 228 ? -7.298 10.769 19.371 1.00 83.81 228 GLU A O 1
ATOM 1829 N N . VAL A 1 229 ? -5.204 11.610 19.480 1.00 85.31 229 VAL A N 1
ATOM 1830 C CA . VAL A 1 229 ? -4.598 10.637 18.561 1.00 85.31 229 VAL A CA 1
ATOM 1831 C C . VAL A 1 229 ? -4.740 9.229 19.136 1.00 85.31 229 VAL A C 1
ATOM 1833 O O . VAL A 1 229 ? -5.239 8.334 18.455 1.00 85.31 229 VAL A O 1
ATOM 1836 N N . PHE A 1 230 ? -4.382 9.041 20.408 1.00 83.75 230 PHE A N 1
ATOM 1837 C CA . PHE A 1 230 ? -4.493 7.752 21.084 1.00 83.75 230 PHE A CA 1
ATOM 1838 C C . PHE A 1 230 ? -5.941 7.249 21.161 1.00 83.75 230 PHE A C 1
ATOM 1840 O O . PHE A 1 230 ? -6.213 6.095 20.825 1.00 83.75 230 PHE A O 1
ATOM 1847 N N . ALA A 1 231 ? -6.882 8.107 21.570 1.00 87.38 231 ALA A N 1
ATOM 1848 C CA . ALA A 1 231 ? -8.297 7.751 21.640 1.00 87.38 231 ALA A CA 1
ATOM 1849 C C . ALA A 1 231 ? -8.842 7.368 20.257 1.00 87.38 231 ALA A C 1
ATOM 1851 O O . ALA A 1 231 ? -9.501 6.341 20.119 1.00 87.38 231 ALA A O 1
ATOM 1852 N N . SER A 1 232 ? -8.499 8.142 19.224 1.00 90.81 232 SER A N 1
ATOM 1853 C CA . SER A 1 232 ? -8.917 7.876 17.845 1.00 90.81 232 SER A CA 1
ATOM 1854 C C . SER A 1 232 ? -8.380 6.539 17.336 1.00 90.81 232 SER A C 1
ATOM 1856 O O . SER A 1 232 ? -9.139 5.728 16.812 1.00 90.81 232 SER A O 1
ATOM 1858 N N . LEU A 1 233 ? -7.089 6.263 17.546 1.00 89.88 233 LEU A N 1
ATOM 1859 C CA . LEU A 1 233 ? -6.479 4.984 17.173 1.00 89.88 233 LEU A CA 1
ATOM 1860 C C . LEU A 1 233 ? -7.108 3.808 17.920 1.00 89.88 233 LEU A C 1
ATOM 1862 O O . LEU A 1 233 ? -7.400 2.784 17.309 1.00 89.88 233 LEU A O 1
ATOM 1866 N N . THR A 1 234 ? -7.385 3.969 19.215 1.00 89.00 234 THR A N 1
ATOM 1867 C CA . THR A 1 234 ? -8.075 2.946 20.014 1.00 89.00 234 THR A CA 1
ATOM 1868 C C . THR A 1 234 ? -9.456 2.638 19.438 1.00 89.00 234 THR A C 1
ATOM 1870 O O . THR A 1 234 ? -9.806 1.472 19.257 1.00 89.00 234 THR A O 1
ATOM 1873 N N . ASN A 1 235 ? -10.224 3.672 19.088 1.00 94.31 235 ASN A N 1
ATOM 1874 C CA . ASN A 1 235 ? -11.556 3.514 18.509 1.00 94.31 235 ASN A CA 1
ATOM 1875 C C . ASN A 1 235 ? -11.509 2.830 17.134 1.00 94.31 235 ASN A C 1
ATOM 1877 O O . ASN A 1 235 ? -12.337 1.963 16.854 1.00 94.31 235 ASN A O 1
ATOM 1881 N N . LEU A 1 236 ? -10.528 3.179 16.296 1.00 95.25 236 LEU A N 1
ATOM 1882 C CA . LEU A 1 236 ? -10.324 2.556 14.985 1.00 95.25 236 LEU A CA 1
ATOM 1883 C C . LEU A 1 236 ? -9.945 1.081 15.106 1.00 95.25 236 LEU A C 1
ATOM 1885 O O . LEU A 1 236 ? -10.504 0.247 14.400 1.00 95.25 236 LEU A O 1
ATOM 1889 N N . ILE A 1 237 ? -9.056 0.744 16.039 1.00 92.25 237 ILE A N 1
ATOM 1890 C CA . ILE A 1 237 ? -8.672 -0.644 16.314 1.00 92.25 237 ILE A CA 1
ATOM 1891 C C . ILE A 1 237 ? -9.872 -1.446 16.819 1.00 92.25 237 ILE A C 1
ATOM 1893 O O . ILE A 1 237 ? -10.082 -2.571 16.376 1.00 92.25 237 ILE A O 1
ATOM 1897 N N . LEU A 1 238 ? -10.702 -0.874 17.696 1.00 93.44 238 LEU A N 1
ATOM 1898 C CA . LEU A 1 238 ? -11.936 -1.523 18.147 1.00 93.44 238 LEU A CA 1
ATOM 1899 C C . LEU A 1 238 ? -12.910 -1.783 16.992 1.00 93.44 238 LEU A C 1
ATOM 1901 O O . LEU A 1 238 ? -13.464 -2.879 16.911 1.00 93.44 238 LEU A O 1
ATOM 1905 N N . ALA A 1 239 ? -13.101 -0.804 16.102 1.00 97.44 239 ALA A N 1
ATOM 1906 C CA . ALA A 1 239 ? -13.938 -0.948 14.912 1.00 97.44 239 ALA A CA 1
ATOM 1907 C C . ALA A 1 239 ? -13.409 -2.046 13.977 1.00 97.44 239 ALA A C 1
ATOM 1909 O O . ALA A 1 239 ? -14.180 -2.868 13.494 1.00 97.44 239 ALA A O 1
ATOM 1910 N N . LYS A 1 240 ? -12.089 -2.102 13.789 1.00 95.81 240 LYS A N 1
ATOM 1911 C CA . LYS A 1 240 ? -11.420 -3.125 12.989 1.00 95.81 240 LYS A CA 1
ATOM 1912 C C . LYS A 1 240 ? -11.557 -4.531 13.576 1.00 95.81 240 LYS A C 1
ATOM 1914 O O . LYS A 1 240 ? -11.932 -5.452 12.865 1.00 95.81 240 LYS A O 1
ATOM 1919 N N . ILE A 1 241 ? -11.306 -4.699 14.875 1.00 93.38 241 ILE A N 1
ATOM 1920 C CA . ILE A 1 241 ? -11.476 -5.993 15.560 1.00 93.38 241 ILE A CA 1
ATOM 1921 C C . ILE A 1 241 ? -12.941 -6.442 15.489 1.00 93.38 241 ILE A C 1
ATOM 1923 O O . ILE A 1 241 ? -13.219 -7.632 15.396 1.00 93.38 241 ILE A O 1
ATOM 1927 N N . GLN A 1 242 ? -13.894 -5.508 15.560 1.00 96.38 242 GLN A N 1
ATOM 1928 C CA . GLN A 1 242 ? -15.303 -5.843 15.370 1.00 96.38 242 GLN A CA 1
ATOM 1929 C C . GLN A 1 242 ? -15.586 -6.360 13.960 1.00 96.38 242 GLN A C 1
ATOM 1931 O O . GLN A 1 242 ? -16.290 -7.356 13.847 1.00 96.38 242 GLN A O 1
ATOM 1936 N N . ASP A 1 243 ? -15.038 -5.709 12.934 1.00 97.94 243 ASP A N 1
ATOM 1937 C CA . ASP A 1 243 ? -15.161 -6.154 11.545 1.00 97.94 243 ASP A CA 1
ATOM 1938 C C . ASP A 1 243 ? -14.567 -7.558 11.351 1.00 97.94 243 ASP A C 1
ATOM 1940 O O . ASP A 1 243 ? -15.244 -8.458 10.874 1.00 97.94 243 ASP A O 1
ATOM 1944 N N . GLU A 1 244 ? -13.337 -7.798 11.812 1.00 95.44 244 GLU A N 1
ATOM 1945 C CA . GLU A 1 244 ? -12.677 -9.107 11.682 1.00 95.44 244 GLU A CA 1
ATOM 1946 C C . GLU A 1 244 ? -13.457 -10.260 12.335 1.00 95.44 244 GLU A C 1
ATOM 1948 O O . GLU A 1 244 ? -13.548 -11.356 11.765 1.00 95.44 244 GLU A O 1
ATOM 1953 N N . ASP A 1 245 ? -14.036 -9.996 13.510 1.00 94.00 245 ASP A N 1
ATOM 1954 C CA . ASP A 1 245 ? -14.810 -10.970 14.282 1.00 94.00 245 ASP A CA 1
ATOM 1955 C C . ASP A 1 245 ? -16.189 -11.267 13.663 1.00 94.00 245 ASP A C 1
ATOM 1957 O O . ASP A 1 245 ? -16.705 -12.368 13.853 1.00 94.00 245 ASP A O 1
ATOM 1961 N N . GLU A 1 246 ? -16.819 -10.302 12.975 1.00 95.12 246 GLU A N 1
ATOM 1962 C CA . GLU A 1 246 ? -18.192 -10.450 12.456 1.00 95.12 246 GLU A CA 1
ATOM 1963 C C . GLU A 1 246 ? -18.275 -10.993 11.023 1.00 95.12 246 GLU A C 1
ATOM 1965 O O . GLU A 1 246 ? -19.364 -11.360 10.588 1.00 95.12 246 GLU A O 1
ATOM 1970 N N . LYS A 1 247 ? -17.148 -11.062 10.304 1.00 96.88 247 LYS A N 1
ATOM 1971 C CA . LYS A 1 247 ? -17.087 -11.534 8.913 1.00 96.88 247 LYS A CA 1
ATOM 1972 C C . LYS A 1 247 ? -16.974 -13.052 8.824 1.00 96.88 247 LYS A C 1
ATOM 1974 O O . LYS A 1 247 ? -16.173 -13.668 9.536 1.00 96.88 247 LYS A O 1
ATOM 1979 N N . GLU A 1 248 ? -17.730 -13.647 7.910 1.00 96.62 248 GLU A N 1
ATOM 1980 C CA . GLU A 1 248 ? -17.641 -15.062 7.541 1.00 96.62 248 GLU A CA 1
ATOM 1981 C C . GLU A 1 248 ? -16.747 -15.260 6.303 1.00 96.62 248 GLU A C 1
ATOM 1983 O O . GLU A 1 248 ? -16.360 -14.304 5.630 1.00 96.62 248 GLU A O 1
ATOM 1988 N N . ASP A 1 249 ? -16.371 -16.507 6.010 1.00 96.75 249 ASP A N 1
ATOM 1989 C CA . ASP A 1 249 ? -15.554 -16.826 4.834 1.00 96.75 249 ASP A CA 1
ATOM 1990 C C . ASP A 1 249 ? -16.248 -16.369 3.542 1.00 96.75 249 ASP A C 1
ATOM 1992 O O . ASP A 1 249 ? -17.392 -16.736 3.265 1.00 96.75 249 ASP A O 1
ATOM 1996 N N . GLY A 1 250 ? -15.534 -15.599 2.720 1.00 96.50 250 GLY A N 1
ATOM 1997 C CA . GLY A 1 250 ? -16.067 -14.996 1.500 1.00 96.50 250 GLY A CA 1
ATOM 1998 C C . GLY A 1 250 ? -16.711 -13.621 1.696 1.00 96.50 250 GLY A C 1
ATOM 1999 O O . GLY A 1 250 ? -17.009 -12.962 0.695 1.00 96.50 250 GLY A O 1
ATOM 2000 N N . ASP A 1 251 ? -16.875 -13.147 2.934 1.00 97.56 251 ASP A N 1
ATOM 2001 C CA . ASP A 1 251 ? -17.344 -11.787 3.182 1.00 97.56 251 ASP A CA 1
ATOM 2002 C C . ASP A 1 251 ? -16.247 -10.758 2.903 1.00 97.56 251 ASP A C 1
ATOM 2004 O O . ASP A 1 251 ? -15.071 -10.921 3.239 1.00 97.56 251 ASP A O 1
ATOM 2008 N N . THR A 1 252 ? -16.661 -9.639 2.312 1.00 97.25 252 THR A N 1
ATOM 2009 C CA . THR A 1 252 ? -15.800 -8.465 2.162 1.00 97.25 252 THR A CA 1
ATOM 2010 C C . THR A 1 252 ? -15.731 -7.714 3.488 1.00 97.25 252 THR A C 1
ATOM 2012 O O . THR A 1 252 ? -16.773 -7.375 4.061 1.00 97.25 252 THR A O 1
ATOM 2015 N N . TYR A 1 253 ? -14.517 -7.438 3.966 1.00 98.06 253 TYR A N 1
ATOM 2016 C CA . TYR A 1 253 ? -14.294 -6.652 5.181 1.00 98.06 253 TYR A CA 1
ATOM 2017 C C . TYR A 1 253 ? -14.876 -5.249 5.030 1.00 98.06 253 TYR A C 1
ATOM 2019 O O . TYR A 1 253 ? -14.668 -4.600 4.005 1.00 98.06 253 TYR A O 1
ATOM 2027 N N . ASP A 1 254 ? -15.583 -4.750 6.039 1.00 97.69 254 ASP A N 1
ATOM 2028 C CA . ASP A 1 254 ? -16.061 -3.375 6.002 1.00 97.69 254 ASP A CA 1
ATOM 2029 C C . ASP A 1 254 ? -14.959 -2.406 6.427 1.00 97.69 254 ASP A C 1
ATOM 2031 O O . ASP A 1 254 ? -15.032 -1.251 6.051 1.00 97.69 254 ASP A O 1
ATOM 2035 N N . PHE A 1 255 ? -13.919 -2.798 7.165 1.00 98.12 255 PHE A N 1
ATOM 2036 C CA . PHE A 1 255 ? -12.820 -1.915 7.570 1.00 98.12 255 PHE A CA 1
ATOM 2037 C C . PHE A 1 255 ? -11.771 -1.777 6.452 1.00 98.12 255 PHE A C 1
ATOM 2039 O O . PHE A 1 255 ? -10.630 -2.208 6.568 1.00 98.12 255 PHE A O 1
ATOM 2046 N N . GLN A 1 256 ? -12.162 -1.166 5.338 1.00 97.38 256 GLN A N 1
ATOM 2047 C CA . GLN A 1 256 ? -11.261 -0.815 4.237 1.00 97.38 256 GLN A CA 1
ATOM 2048 C C . GLN A 1 256 ? -11.793 0.394 3.468 1.00 97.38 256 GLN A C 1
ATOM 2050 O O . GLN A 1 256 ? -12.943 0.797 3.659 1.00 97.38 256 GLN A O 1
ATOM 2055 N N . SER A 1 257 ? -10.974 0.991 2.605 1.00 94.75 257 SER A N 1
ATOM 2056 C CA . SER A 1 257 ? -11.449 1.955 1.612 1.00 94.75 257 SER A CA 1
ATOM 2057 C C . SER A 1 257 ? -11.993 1.234 0.376 1.00 94.75 257 SER A C 1
ATOM 2059 O O . SER A 1 257 ? -11.299 0.392 -0.192 1.00 94.75 257 SER A O 1
ATOM 2061 N N . MET A 1 258 ? -13.203 1.590 -0.050 1.00 92.12 258 MET A N 1
ATOM 2062 C CA . MET A 1 258 ? -13.941 0.952 -1.140 1.00 92.12 258 MET A CA 1
ATOM 2063 C C . MET A 1 258 ? -13.867 1.739 -2.452 1.00 92.12 258 MET A C 1
ATOM 2065 O O . MET A 1 258 ? -13.820 2.973 -2.465 1.00 92.12 258 MET A O 1
ATOM 2069 N N . THR A 1 259 ? -13.929 1.003 -3.560 1.00 89.81 259 THR A N 1
ATOM 2070 C CA . THR A 1 259 ? -14.184 1.533 -4.902 1.00 89.81 259 THR A CA 1
ATOM 2071 C C . THR A 1 259 ? -15.477 0.938 -5.453 1.00 89.81 259 THR A C 1
ATOM 2073 O O . THR A 1 259 ? -15.857 -0.192 -5.142 1.00 89.81 259 THR A O 1
ATOM 2076 N N . PHE A 1 260 ? -16.169 1.712 -6.280 1.00 84.38 260 PHE A N 1
ATOM 2077 C CA . PHE A 1 260 ? -17.378 1.307 -6.979 1.00 84.38 260 PHE A CA 1
ATOM 2078 C C . PHE A 1 260 ? -17.164 1.447 -8.482 1.00 84.38 260 PHE A C 1
ATOM 2080 O O . PHE A 1 260 ? -16.521 2.386 -8.959 1.00 84.38 260 PHE A O 1
ATOM 2087 N N . ALA A 1 261 ? -17.728 0.516 -9.247 1.00 76.19 261 ALA A N 1
ATOM 2088 C CA . ALA A 1 261 ? -17.739 0.631 -10.695 1.00 76.19 261 ALA A CA 1
ATOM 2089 C C . ALA A 1 261 ? -18.720 1.735 -11.118 1.00 76.19 261 ALA A C 1
ATOM 2091 O O . ALA A 1 261 ? -19.909 1.669 -10.796 1.00 76.19 261 ALA A O 1
ATOM 2092 N N . LYS A 1 262 ? -18.244 2.713 -11.892 1.00 71.50 262 LYS A N 1
ATOM 2093 C CA . LYS A 1 262 ? -19.072 3.773 -12.475 1.00 71.50 262 LYS A CA 1
ATOM 2094 C C . LYS A 1 262 ? -18.668 4.048 -13.909 1.00 71.50 262 LYS A C 1
ATOM 2096 O O . LYS A 1 262 ? -17.548 4.467 -14.166 1.00 71.50 262 LYS A O 1
ATOM 2101 N N . ASP A 1 263 ? -19.581 3.802 -14.846 1.00 67.81 263 ASP A N 1
ATOM 2102 C CA . ASP A 1 263 ? -19.383 4.065 -16.280 1.00 67.81 263 ASP A CA 1
ATOM 2103 C C . ASP A 1 263 ? -18.078 3.468 -16.851 1.00 67.81 263 ASP A C 1
ATOM 2105 O O . ASP A 1 263 ? -17.429 4.030 -17.733 1.00 67.81 263 ASP A O 1
ATOM 2109 N N . GLY A 1 264 ? -17.666 2.308 -16.325 1.00 66.19 264 GLY A N 1
ATOM 2110 C CA . GLY A 1 264 ? -16.408 1.658 -16.698 1.00 66.19 264 GLY A CA 1
ATOM 2111 C C . GLY A 1 264 ? -15.149 2.341 -16.145 1.00 66.19 264 GLY A C 1
ATOM 2112 O O . GLY A 1 264 ? -14.051 2.062 -16.624 1.00 66.19 264 GLY A O 1
ATOM 2113 N N . ASP A 1 265 ? -15.276 3.253 -15.181 1.00 67.06 265 ASP A N 1
ATOM 2114 C CA . ASP A 1 265 ? -14.207 3.788 -14.333 1.00 67.06 265 ASP A CA 1
ATOM 2115 C C . ASP A 1 265 ? -14.359 3.316 -12.881 1.00 67.06 265 ASP A C 1
ATOM 2117 O O . ASP A 1 265 ? -15.425 2.850 -12.472 1.00 67.06 265 ASP A O 1
ATOM 2121 N N . GLU A 1 266 ? -13.280 3.436 -12.110 1.00 75.75 266 GLU A N 1
ATOM 2122 C CA . GLU A 1 266 ? -13.364 3.335 -10.655 1.00 75.75 266 GLU A CA 1
ATOM 2123 C C . GLU A 1 266 ? -13.677 4.695 -10.038 1.00 75.75 266 GLU A C 1
ATOM 2125 O O . GLU A 1 266 ? -12.969 5.686 -10.263 1.00 75.75 266 GLU A O 1
ATOM 2130 N N . GLU A 1 267 ? -14.731 4.711 -9.227 1.00 86.69 267 GLU A N 1
ATOM 2131 C CA . GLU A 1 267 ? -15.061 5.804 -8.326 1.00 86.69 267 GLU A CA 1
ATOM 2132 C C . GLU A 1 267 ? -14.774 5.355 -6.894 1.00 86.69 267 GLU A C 1
ATOM 2134 O O . GLU A 1 267 ? -15.310 4.353 -6.424 1.00 86.69 267 GLU A O 1
ATOM 2139 N N . PHE A 1 268 ? -13.906 6.086 -6.202 1.00 91.00 268 PHE A N 1
ATOM 2140 C CA . PHE A 1 268 ? -13.691 5.874 -4.778 1.00 91.00 268 PHE A CA 1
ATOM 2141 C C . PHE A 1 268 ? -14.909 6.349 -3.999 1.00 91.00 268 PHE A C 1
ATOM 2143 O O . PHE A 1 268 ? -15.532 7.355 -4.349 1.00 91.00 268 PHE A O 1
ATOM 2150 N N . GLU A 1 269 ? -15.223 5.652 -2.912 1.00 93.38 269 GLU A N 1
ATOM 2151 C CA . GLU A 1 269 ? -16.133 6.215 -1.923 1.00 93.38 269 GLU A CA 1
ATOM 2152 C C . GLU A 1 269 ? -15.598 7.563 -1.408 1.00 93.38 269 GLU A C 1
ATOM 2154 O O . GLU A 1 269 ? -14.382 7.780 -1.296 1.00 93.38 269 GLU A O 1
ATOM 2159 N N . THR A 1 270 ? -16.506 8.470 -1.055 1.00 94.94 270 THR A N 1
ATOM 2160 C CA . THR A 1 270 ? -16.097 9.738 -0.454 1.00 94.94 270 THR A CA 1
ATOM 2161 C C . THR A 1 270 ? -15.585 9.520 0.966 1.00 94.94 270 THR A C 1
ATOM 2163 O O . THR A 1 270 ? -15.939 8.558 1.653 1.00 94.94 270 THR A O 1
ATOM 2166 N N . ASN A 1 271 ? -14.776 10.461 1.448 1.00 96.19 271 ASN A N 1
ATOM 2167 C CA . ASN A 1 271 ? -14.266 10.420 2.814 1.00 96.19 271 ASN A CA 1
ATOM 2168 C C . ASN A 1 271 ? -15.397 10.419 3.866 1.00 96.19 271 ASN A C 1
ATOM 2170 O O . ASN A 1 271 ? -15.239 9.841 4.940 1.00 96.19 271 ASN A O 1
ATOM 2174 N N . GLU A 1 272 ? -16.544 11.031 3.561 1.00 96.62 272 GLU A N 1
ATOM 2175 C CA . GLU A 1 272 ? -17.751 11.013 4.394 1.00 96.62 272 GLU A CA 1
ATOM 2176 C C . GLU A 1 272 ? -18.414 9.632 4.407 1.00 96.62 272 GLU A C 1
ATOM 2178 O O . GLU A 1 272 ? -18.804 9.162 5.472 1.00 96.62 272 GLU A O 1
ATOM 2183 N N . GLN A 1 273 ? -18.508 8.958 3.254 1.00 96.94 273 GLN A N 1
ATOM 2184 C CA . GLN A 1 273 ? -19.055 7.598 3.177 1.00 96.94 273 GLN A CA 1
ATOM 2185 C C . GLN A 1 273 ? -18.208 6.614 3.989 1.00 96.94 273 GLN A C 1
ATOM 2187 O O . GLN A 1 273 ? -18.750 5.852 4.793 1.00 96.94 273 GLN A O 1
ATOM 2192 N N . LEU A 1 274 ? -16.880 6.699 3.847 1.00 97.44 274 LEU A N 1
ATOM 2193 C CA . LEU A 1 274 ? -15.945 5.934 4.667 1.00 97.44 274 LEU A CA 1
ATOM 2194 C C . LEU A 1 274 ? -16.146 6.243 6.158 1.00 97.44 274 LEU A C 1
ATOM 2196 O O . LEU A 1 274 ? -16.266 5.328 6.968 1.00 97.44 274 LEU A O 1
ATOM 2200 N N . PHE A 1 275 ? -16.210 7.523 6.534 1.00 97.62 275 PHE A N 1
ATOM 2201 C CA . PHE A 1 275 ? -16.394 7.933 7.926 1.00 97.62 275 PHE A CA 1
ATOM 2202 C C . PHE A 1 275 ? -17.665 7.354 8.550 1.00 97.62 275 PHE A C 1
ATOM 2204 O O . PHE A 1 275 ? -17.599 6.798 9.647 1.00 97.62 275 PHE A O 1
ATOM 2211 N N . GLU A 1 276 ? -18.809 7.442 7.869 1.00 97.69 276 GLU A N 1
ATOM 2212 C CA . GLU A 1 276 ? -20.063 6.889 8.387 1.00 97.69 276 GLU A CA 1
ATOM 2213 C C . GLU A 1 276 ? -19.977 5.369 8.573 1.00 97.69 276 GLU A C 1
ATOM 2215 O O . GLU A 1 276 ? -20.285 4.874 9.660 1.00 97.69 276 GLU A O 1
ATOM 2220 N N . ARG A 1 277 ? -19.446 4.632 7.588 1.00 97.88 277 ARG A N 1
ATOM 2221 C CA . ARG A 1 277 ? -19.286 3.172 7.684 1.00 97.88 277 ARG A CA 1
ATOM 2222 C C . ARG A 1 277 ? -18.368 2.751 8.835 1.00 97.88 277 ARG A C 1
ATOM 2224 O O . ARG A 1 277 ? -18.701 1.846 9.600 1.00 97.88 277 ARG A O 1
ATOM 2231 N N . ILE A 1 278 ? -17.234 3.429 9.012 1.00 98.38 278 ILE A N 1
ATOM 2232 C CA . ILE A 1 278 ? -16.306 3.140 10.115 1.00 98.38 278 ILE A CA 1
ATOM 2233 C C . ILE A 1 278 ? -16.938 3.480 11.480 1.00 98.38 278 ILE A C 1
ATOM 2235 O O . ILE A 1 278 ? -16.717 2.761 12.457 1.00 98.38 278 ILE A O 1
ATOM 2239 N N . ASN A 1 279 ? -17.774 4.521 11.573 1.00 98.12 279 ASN A N 1
ATOM 2240 C CA . ASN A 1 279 ? -18.530 4.807 12.798 1.00 98.12 279 ASN A CA 1
ATOM 2241 C C . ASN A 1 279 ? -19.591 3.749 13.102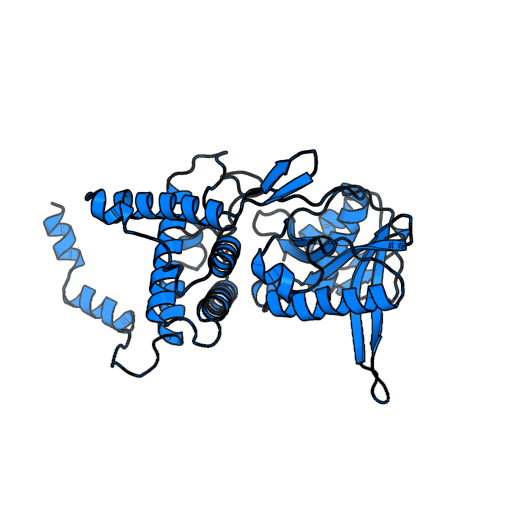 1.00 98.12 279 ASN A C 1
ATOM 2243 O O . ASN A 1 279 ? -19.817 3.440 14.272 1.00 98.12 279 ASN A O 1
ATOM 2247 N N . GLU A 1 280 ? -20.257 3.196 12.089 1.00 97.62 280 GLU A N 1
ATOM 2248 C CA . GLU A 1 280 ? -21.199 2.094 12.291 1.00 97.62 280 GLU A CA 1
ATOM 2249 C C . GLU A 1 280 ? -20.495 0.866 12.871 1.00 97.62 280 GLU A C 1
ATOM 2251 O O . GLU A 1 280 ? -20.957 0.333 13.883 1.00 97.62 280 GLU A O 1
ATOM 2256 N N . LEU A 1 281 ? -19.340 0.485 12.313 1.00 97.81 281 LEU A N 1
ATOM 2257 C CA . LEU A 1 281 ? -18.485 -0.570 12.868 1.00 97.81 281 LEU A CA 1
ATOM 2258 C C . LEU A 1 281 ? -18.082 -0.281 14.315 1.00 97.81 281 LEU A C 1
ATOM 2260 O O . LEU A 1 281 ? -18.217 -1.134 15.191 1.00 97.81 281 LEU A O 1
ATOM 2264 N N . TYR A 1 282 ? -17.640 0.944 14.594 1.00 98.06 282 TYR A N 1
ATOM 2265 C CA . TYR A 1 282 ? -17.255 1.345 15.942 1.00 98.06 282 TYR A CA 1
ATOM 2266 C C . TYR A 1 282 ? -18.413 1.251 16.938 1.00 98.06 282 TYR A C 1
ATOM 2268 O O . TYR A 1 282 ? -18.252 0.707 18.028 1.00 98.06 282 TYR A O 1
ATOM 2276 N N . ARG A 1 283 ? -19.611 1.713 16.570 1.00 97.81 283 ARG A N 1
ATOM 2277 C CA . ARG A 1 283 ? -20.804 1.609 17.426 1.00 97.81 283 ARG A CA 1
ATOM 2278 C C . ARG A 1 283 ? -21.201 0.153 17.664 1.00 97.81 283 ARG A C 1
ATOM 2280 O O . ARG A 1 283 ? -21.572 -0.187 18.789 1.00 97.81 283 ARG A O 1
ATOM 2287 N N . ARG A 1 284 ? -21.077 -0.716 16.650 1.00 97.00 284 ARG A N 1
ATOM 2288 C CA . ARG A 1 284 ? -21.232 -2.170 16.830 1.00 97.00 284 ARG A CA 1
ATOM 2289 C C . ARG A 1 284 ? -20.209 -2.701 17.835 1.00 97.00 284 ARG A C 1
ATOM 2291 O O . ARG A 1 284 ? -20.613 -3.398 18.761 1.00 97.00 284 ARG A O 1
ATOM 2298 N N . ALA A 1 285 ? -18.944 -2.288 17.733 1.00 96.56 285 ALA A N 1
ATOM 2299 C CA . ALA A 1 285 ? -17.877 -2.674 18.659 1.00 96.56 285 ALA A CA 1
ATOM 2300 C C . ALA A 1 285 ? -18.166 -2.241 20.108 1.00 96.56 285 ALA A C 1
ATOM 2302 O O . ALA A 1 285 ? -18.002 -3.028 21.041 1.00 96.56 285 ALA A O 1
ATOM 2303 N N . LEU A 1 286 ? -18.641 -1.008 20.315 1.00 96.31 286 LEU A N 1
ATOM 2304 C CA . LEU A 1 286 ? -19.032 -0.507 21.639 1.00 96.31 286 LEU A CA 1
ATOM 2305 C C . LEU A 1 286 ? -20.157 -1.347 22.260 1.00 96.31 286 LEU A C 1
ATOM 2307 O O . LEU A 1 286 ? -20.134 -1.642 23.457 1.00 96.31 286 LEU A O 1
ATOM 2311 N N . LYS A 1 287 ? -21.125 -1.766 21.443 1.00 95.75 287 LYS A N 1
ATOM 2312 C CA . LYS A 1 287 ? -22.253 -2.586 21.885 1.00 95.75 287 LYS A CA 1
ATOM 2313 C C . LYS A 1 287 ? -21.838 -4.023 22.201 1.00 95.75 287 LYS A C 1
ATOM 2315 O O . LYS A 1 287 ? -22.200 -4.535 23.257 1.00 95.75 287 LYS A O 1
ATOM 2320 N N . SER A 1 288 ? -21.089 -4.669 21.309 1.00 93.56 288 SER A N 1
ATOM 2321 C CA . SER A 1 288 ? -20.727 -6.090 21.412 1.00 93.56 288 SER A CA 1
ATOM 2322 C C . SER A 1 288 ? -19.585 -6.352 22.396 1.00 93.56 288 SER A C 1
ATOM 2324 O O . SER A 1 288 ? -19.630 -7.338 23.130 1.00 93.56 288 SER A O 1
ATOM 2326 N N . LYS A 1 289 ? -18.568 -5.480 22.430 1.00 89.25 289 LYS A N 1
ATOM 2327 C CA . LYS A 1 289 ? -17.336 -5.695 23.205 1.00 89.25 289 LYS A CA 1
ATOM 2328 C C . LYS A 1 289 ? -17.337 -4.952 24.537 1.00 89.25 289 LYS A C 1
ATOM 2330 O O . LYS A 1 289 ? -16.800 -5.471 25.513 1.00 89.25 289 LYS A O 1
ATOM 2335 N N . LEU A 1 290 ? -17.933 -3.756 24.593 1.00 91.12 290 LEU A N 1
ATOM 2336 C CA . LEU A 1 290 ? -17.972 -2.924 25.807 1.00 91.12 290 LEU A CA 1
ATOM 2337 C C . LEU A 1 290 ? -19.342 -2.898 26.500 1.00 91.12 290 LEU A C 1
ATOM 2339 O O . LEU A 1 290 ? -19.471 -2.275 27.552 1.00 91.12 290 LEU A O 1
ATOM 2343 N N . TYR A 1 291 ? -20.347 -3.595 25.956 1.00 92.50 291 TYR A N 1
ATOM 2344 C CA . TYR A 1 291 ? -21.701 -3.691 26.518 1.00 92.50 291 TYR A CA 1
ATOM 2345 C C . TYR A 1 291 ? -22.375 -2.329 26.758 1.00 92.50 291 TYR A C 1
ATOM 2347 O O . TYR A 1 291 ? -23.189 -2.178 27.672 1.00 92.50 291 TYR A O 1
ATOM 2355 N N . ILE A 1 292 ? -22.065 -1.332 25.925 1.00 93.19 292 ILE A N 1
ATOM 2356 C CA . ILE A 1 292 ? -22.765 -0.044 25.938 1.00 93.19 292 ILE A CA 1
ATOM 2357 C C . ILE A 1 292 ? -24.111 -0.237 25.234 1.00 93.19 292 ILE A C 1
ATOM 2359 O O . ILE A 1 292 ? -24.170 -0.432 24.022 1.00 93.19 292 ILE A O 1
ATOM 2363 N N . LEU A 1 293 ? -25.199 -0.226 26.010 1.00 92.06 293 LEU A N 1
ATOM 2364 C CA . LEU A 1 293 ? -26.564 -0.470 25.518 1.00 92.06 293 LEU A CA 1
ATOM 2365 C C . LEU A 1 293 ? -27.398 0.810 25.358 1.00 92.06 293 LEU A C 1
ATOM 2367 O O . LEU A 1 293 ? -28.508 0.748 24.830 1.00 92.06 293 LEU A O 1
ATOM 2371 N N . ASP A 1 294 ? -26.897 1.962 25.816 1.00 94.81 294 ASP A N 1
ATOM 2372 C CA . ASP A 1 294 ? -27.585 3.240 25.633 1.00 94.81 294 ASP A CA 1
ATOM 2373 C C . ASP A 1 294 ? -27.441 3.720 24.180 1.00 94.81 294 ASP A C 1
ATOM 2375 O O . ASP A 1 294 ? -26.403 4.224 23.750 1.00 94.81 294 ASP A O 1
ATOM 2379 N N . GLU A 1 295 ? -28.525 3.593 23.418 1.00 93.00 295 GLU A N 1
ATOM 2380 C CA . GLU A 1 295 ? -28.597 4.010 22.016 1.00 93.00 295 GLU A CA 1
ATOM 2381 C C . GLU A 1 295 ? -28.355 5.523 21.815 1.00 93.00 295 GLU A C 1
ATOM 2383 O O . GLU A 1 295 ? -27.921 5.941 20.739 1.00 93.00 295 GLU A O 1
ATOM 2388 N N . ASN A 1 296 ? -28.606 6.373 22.818 1.00 93.62 296 ASN A N 1
ATOM 2389 C CA . ASN A 1 296 ? -28.297 7.805 22.727 1.00 93.62 296 ASN A CA 1
ATOM 2390 C C . ASN A 1 296 ? -26.806 8.089 22.915 1.00 93.62 296 ASN A C 1
ATOM 2392 O O . ASN A 1 296 ? -26.299 9.045 22.322 1.00 93.62 296 ASN A O 1
ATOM 2396 N N . GLU A 1 297 ? -26.126 7.295 23.743 1.00 93.38 297 GLU A N 1
ATOM 2397 C CA . GLU A 1 297 ? -24.674 7.357 23.907 1.00 93.38 297 GLU A CA 1
ATOM 2398 C C . GLU A 1 297 ? -23.990 6.904 22.616 1.00 93.38 297 GLU A C 1
ATOM 2400 O O . GLU A 1 297 ? -23.228 7.673 22.033 1.00 93.38 297 GLU A O 1
ATOM 2405 N N . LEU A 1 298 ? -24.381 5.741 22.081 1.00 92.81 298 LEU A N 1
ATOM 2406 C CA . LEU A 1 298 ? -23.827 5.184 20.840 1.00 92.81 298 LEU A CA 1
ATOM 2407 C C . LEU A 1 298 ? -23.937 6.147 19.649 1.00 92.81 298 LEU A C 1
ATOM 2409 O O . LEU A 1 298 ? -22.983 6.315 18.891 1.00 92.81 298 LEU A O 1
ATOM 2413 N N . LYS A 1 299 ? -25.072 6.841 19.492 1.00 93.56 299 LYS A N 1
ATOM 2414 C CA . LYS A 1 299 ? -25.265 7.836 18.416 1.00 93.56 299 LYS A CA 1
ATOM 2415 C C . LYS A 1 299 ? -24.333 9.046 18.519 1.00 93.56 299 LYS A C 1
ATOM 2417 O O . LYS A 1 299 ? -24.125 9.738 17.524 1.00 93.56 299 LYS A O 1
ATOM 2422 N N . LYS A 1 300 ? -23.801 9.326 19.709 1.00 93.56 300 LYS A N 1
ATOM 2423 C CA . LYS A 1 300 ? -22.843 10.413 19.961 1.00 93.56 300 LYS A CA 1
ATOM 2424 C C . LYS A 1 300 ? -21.396 9.928 19.971 1.00 93.56 300 LYS A C 1
ATOM 2426 O O . LYS A 1 300 ? -20.495 10.761 20.013 1.00 93.56 300 LYS A O 1
ATOM 2431 N N . SER A 1 301 ? -21.176 8.619 19.923 1.00 93.69 301 SER A N 1
ATOM 2432 C CA . SER A 1 301 ? -19.855 8.021 19.811 1.00 93.69 301 SER A CA 1
ATOM 2433 C C . SER A 1 301 ? -19.385 8.055 18.362 1.00 93.69 301 SER A C 1
ATOM 2435 O O . SER A 1 301 ? -20.071 7.572 17.456 1.00 93.69 301 SER A O 1
ATOM 2437 N N . TYR A 1 302 ? -18.199 8.621 18.169 1.00 95.31 302 TYR A N 1
ATOM 2438 C CA . TYR A 1 302 ? -17.516 8.700 16.885 1.00 95.31 302 TYR A CA 1
ATOM 2439 C C . TYR A 1 302 ? -16.092 8.177 17.029 1.00 95.31 302 TYR A C 1
ATOM 2441 O O . TYR A 1 302 ? -15.487 8.316 18.095 1.00 95.31 302 TYR A O 1
ATOM 2449 N N . VAL A 1 303 ? -15.552 7.600 15.954 1.00 94.06 303 VAL A N 1
ATOM 2450 C CA . VAL A 1 303 ? -14.155 7.149 15.939 1.00 94.06 303 VAL A CA 1
ATOM 2451 C C . VAL A 1 303 ? -13.176 8.310 16.067 1.00 94.06 303 VAL A C 1
ATOM 2453 O O . VAL A 1 303 ? -12.126 8.137 16.673 1.00 94.06 303 VAL A O 1
ATOM 2456 N N . ILE A 1 304 ? -13.540 9.489 15.552 1.00 92.81 304 ILE A N 1
ATOM 2457 C CA . ILE A 1 304 ? -12.713 10.701 15.537 1.00 92.81 304 ILE A CA 1
ATOM 2458 C C . ILE A 1 304 ? -13.549 11.958 15.825 1.00 92.81 304 ILE A C 1
ATOM 2460 O O . ILE A 1 304 ? -14.754 11.984 15.569 1.00 92.81 304 ILE A O 1
ATOM 2464 N N . ASP A 1 305 ? -12.896 13.029 16.288 1.00 89.69 305 ASP A N 1
ATOM 2465 C CA . ASP A 1 305 ? -13.458 14.388 16.303 1.00 89.69 305 ASP A CA 1
ATOM 2466 C C . ASP A 1 305 ? -13.077 15.122 15.008 1.00 89.69 305 ASP A C 1
ATOM 2468 O O . ASP A 1 305 ? -11.936 15.558 14.831 1.00 89.69 305 ASP A O 1
ATOM 2472 N N . THR A 1 306 ? -14.045 15.301 14.108 1.00 90.75 306 THR A N 1
ATOM 2473 C CA . THR A 1 306 ? -13.823 15.895 12.778 1.00 90.75 306 THR A CA 1
ATOM 2474 C C . THR A 1 306 ? -13.362 17.353 12.807 1.00 90.75 306 THR A C 1
ATOM 2476 O O . THR A 1 306 ? -12.860 17.859 11.804 1.00 90.75 306 THR A O 1
ATOM 2479 N N . LYS A 1 307 ? -13.473 18.046 13.951 1.00 86.25 307 LYS A N 1
ATOM 2480 C CA . LYS A 1 307 ? -12.943 19.412 14.112 1.00 86.25 307 LYS A CA 1
ATOM 2481 C C . LYS A 1 307 ? -11.427 19.449 14.272 1.00 86.25 307 LYS A C 1
ATOM 2483 O O . LYS A 1 307 ? -10.822 20.492 14.045 1.00 86.25 307 LYS A O 1
ATOM 2488 N N . LYS A 1 308 ? -10.832 18.339 14.704 1.00 83.19 308 LYS A N 1
ATOM 2489 C CA . LYS A 1 308 ? -9.399 18.223 15.017 1.00 83.19 308 LYS A CA 1
ATOM 2490 C C . LYS A 1 308 ? -8.696 17.220 14.116 1.00 83.19 308 LYS A C 1
ATOM 2492 O O . LYS A 1 308 ? -7.477 17.253 13.975 1.00 83.19 308 LYS A O 1
ATOM 2497 N N . PHE A 1 309 ? -9.477 16.348 13.495 1.00 85.94 309 PHE A N 1
ATOM 2498 C CA . PHE A 1 309 ? -9.014 15.224 12.719 1.00 85.94 309 PHE A CA 1
ATOM 2499 C C . PHE A 1 309 ? -9.741 15.220 11.371 1.00 85.94 309 PHE A C 1
ATOM 2501 O O . PHE A 1 309 ? -10.946 14.992 11.304 1.00 85.94 309 PHE A O 1
ATOM 2508 N N . SER A 1 310 ? -9.021 15.493 10.280 1.00 91.81 310 SER A N 1
ATOM 2509 C CA . SER A 1 310 ? -9.626 15.516 8.945 1.00 91.81 310 SER A CA 1
ATOM 2510 C C . SER A 1 310 ? -10.016 14.113 8.478 1.00 91.81 310 SER A C 1
ATOM 2512 O O . SER A 1 310 ? -9.371 13.120 8.815 1.00 91.81 310 SER A O 1
ATOM 2514 N N . LEU A 1 311 ? -11.029 14.021 7.618 1.00 95.56 311 LEU A N 1
ATOM 2515 C CA . LEU A 1 311 ? -11.433 12.728 7.063 1.00 95.56 311 LEU A CA 1
ATOM 2516 C C . LEU A 1 311 ? -10.358 12.111 6.144 1.00 95.56 311 LEU A C 1
ATOM 2518 O O . LEU A 1 311 ? -10.280 10.895 6.015 1.00 95.56 311 LEU A O 1
ATOM 2522 N N . SER A 1 312 ? -9.461 12.922 5.574 1.00 94.81 312 SER A N 1
ATOM 2523 C CA . SER A 1 312 ? -8.295 12.420 4.834 1.00 94.81 312 SER A CA 1
ATOM 2524 C C . SER A 1 312 ? -7.297 11.682 5.734 1.00 94.81 312 SER A C 1
ATOM 2526 O O . SER A 1 312 ? -6.776 10.635 5.351 1.00 94.81 312 SER A O 1
ATOM 2528 N N . LYS A 1 313 ? -7.076 12.170 6.965 1.00 94.25 313 LYS A N 1
ATOM 2529 C CA . LYS A 1 313 ? -6.283 11.464 7.984 1.00 94.25 313 LYS A CA 1
ATOM 2530 C C . LYS A 1 313 ? -6.963 10.161 8.412 1.00 94.25 313 LYS A C 1
ATOM 2532 O O . LYS A 1 313 ? -6.277 9.187 8.709 1.00 94.25 313 LYS A O 1
ATOM 2537 N N . LEU A 1 314 ? -8.300 10.122 8.407 1.00 95.56 314 LEU A N 1
ATOM 2538 C CA . LEU A 1 314 ? -9.063 8.914 8.751 1.00 95.56 314 LEU A CA 1
ATOM 2539 C C . LEU A 1 314 ? -8.851 7.856 7.694 1.00 95.56 314 LEU A C 1
ATOM 2541 O O . LEU A 1 314 ? -8.520 6.723 8.023 1.00 95.56 314 LEU A O 1
ATOM 2545 N N . LYS A 1 315 ? -9.002 8.253 6.432 1.00 97.00 315 LYS A N 1
ATOM 2546 C CA . LYS A 1 315 ? -8.766 7.373 5.302 1.00 97.00 315 LYS A CA 1
ATOM 2547 C C . LYS A 1 315 ? -7.349 6.830 5.293 1.00 97.00 315 LYS A C 1
ATOM 2549 O O . LYS A 1 315 ? -7.191 5.625 5.159 1.00 97.00 315 LYS A O 1
ATOM 2554 N N . TYR A 1 316 ? -6.353 7.678 5.548 1.00 95.94 316 TYR A N 1
ATOM 2555 C CA . TYR A 1 316 ? -4.973 7.232 5.725 1.00 95.94 316 TYR A CA 1
ATOM 2556 C C . TYR A 1 316 ? -4.848 6.165 6.824 1.00 95.94 316 TYR A C 1
ATOM 2558 O O . TYR A 1 316 ? -4.260 5.112 6.595 1.00 95.94 316 TYR A O 1
ATOM 2566 N N . ALA A 1 317 ? -5.433 6.403 8.003 1.00 95.50 317 ALA A N 1
ATOM 2567 C CA . ALA A 1 317 ? -5.374 5.446 9.103 1.00 95.50 317 ALA A CA 1
ATOM 2568 C C . ALA A 1 317 ? -6.078 4.124 8.766 1.00 95.50 317 ALA A C 1
ATOM 2570 O O . ALA A 1 317 ? -5.520 3.064 9.022 1.00 95.50 317 ALA A O 1
ATOM 2571 N N . VAL A 1 318 ? -7.260 4.170 8.143 1.00 97.06 318 VAL A N 1
ATOM 2572 C CA . VAL A 1 318 ? -7.961 2.966 7.672 1.00 97.06 318 VAL A CA 1
ATOM 2573 C C . VAL A 1 318 ? -7.103 2.221 6.653 1.00 97.06 318 VAL A C 1
ATOM 2575 O O . VAL A 1 318 ? -6.860 1.038 6.833 1.00 97.06 318 VAL A O 1
ATOM 2578 N N . GLN A 1 319 ? -6.560 2.907 5.649 1.00 95.69 319 GLN A N 1
ATOM 2579 C CA . GLN A 1 319 ? -5.733 2.308 4.597 1.00 95.69 319 GLN A CA 1
ATOM 2580 C C . GLN A 1 319 ? -4.426 1.689 5.110 1.00 95.69 319 GLN A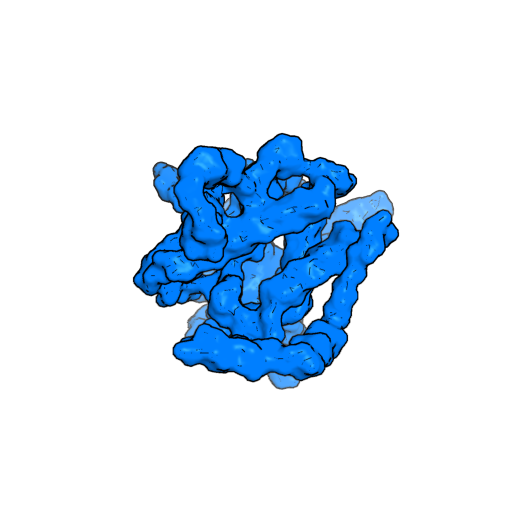 C 1
ATOM 2582 O O . GLN A 1 319 ? -3.916 0.752 4.508 1.00 95.69 319 GLN A O 1
ATOM 2587 N N . LYS A 1 320 ? -3.866 2.195 6.212 1.00 93.50 320 LYS A N 1
ATOM 2588 C CA . LYS A 1 320 ? -2.684 1.602 6.860 1.00 93.50 320 LYS A CA 1
ATOM 2589 C C . LYS A 1 320 ? -3.008 0.351 7.675 1.00 93.50 320 LYS A C 1
ATOM 2591 O O . LYS A 1 320 ? -2.109 -0.421 7.982 1.00 93.50 320 LYS A O 1
ATOM 2596 N N . LEU A 1 321 ? -4.272 0.176 8.045 1.00 93.81 321 LEU A N 1
ATOM 2597 C CA . LEU A 1 321 ? -4.749 -0.892 8.917 1.00 93.81 321 LEU A CA 1
ATOM 2598 C C . LEU A 1 321 ? -5.577 -1.946 8.160 1.00 93.81 321 LEU A C 1
ATOM 2600 O O . LEU A 1 321 ? -5.714 -3.064 8.644 1.00 93.81 321 LEU A O 1
ATOM 2604 N N . GLU A 1 322 ? -6.137 -1.612 6.994 1.00 94.88 322 GLU A N 1
ATOM 2605 C CA . GLU A 1 322 ? -7.120 -2.434 6.272 1.00 94.88 322 GLU A CA 1
ATOM 2606 C C . GLU A 1 322 ? -6.583 -3.789 5.809 1.00 94.88 322 GLU A C 1
ATOM 2608 O O . GLU A 1 322 ? -7.366 -4.722 5.734 1.00 94.88 322 GLU A O 1
ATOM 2613 N N . GLY A 1 323 ? -5.278 -3.911 5.543 1.00 91.50 323 GLY A N 1
ATOM 2614 C CA . GLY A 1 323 ? -4.650 -5.160 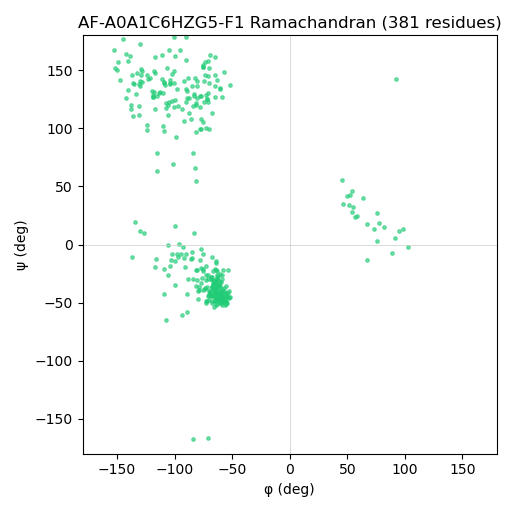5.094 1.00 91.50 323 GLY A CA 1
ATOM 2615 C C . GLY A 1 323 ? -4.074 -6.037 6.209 1.00 91.50 323 GLY A C 1
ATOM 2616 O O . GLY A 1 323 ? -3.554 -7.104 5.920 1.00 91.50 323 GLY A O 1
ATOM 2617 N N . LEU A 1 324 ? -4.135 -5.613 7.474 1.00 89.88 324 LEU A N 1
ATOM 2618 C CA . LEU A 1 324 ? -3.507 -6.312 8.607 1.00 89.88 324 LEU A CA 1
ATOM 2619 C C . LEU A 1 324 ? -4.577 -7.048 9.420 1.00 89.88 324 LEU A C 1
ATOM 2621 O O . LEU A 1 324 ? -5.614 -6.460 9.665 1.00 89.88 324 LEU A O 1
ATOM 2625 N N . SER A 1 325 ? -4.372 -8.269 9.909 1.00 90.31 325 SER A N 1
ATOM 2626 C CA . SER A 1 325 ? -5.274 -8.904 10.885 1.00 90.31 325 SER A CA 1
ATOM 2627 C C . SER A 1 325 ? -4.858 -8.605 12.324 1.00 90.31 325 SER A C 1
ATOM 2629 O O . SER A 1 325 ? -3.761 -8.949 12.762 1.00 90.31 325 SER A O 1
ATOM 2631 N N . PHE A 1 326 ? -5.762 -8.023 13.109 1.00 85.12 326 PHE A N 1
ATOM 2632 C CA . PHE A 1 326 ? -5.554 -7.777 14.537 1.00 85.12 326 PHE A CA 1
ATOM 2633 C C . PHE A 1 326 ? -6.154 -8.842 15.444 1.00 85.12 326 PHE A C 1
ATOM 2635 O O . PHE A 1 326 ? -5.860 -8.830 16.641 1.00 85.12 326 PHE A O 1
ATOM 2642 N N . VAL A 1 327 ? -6.969 -9.753 14.912 1.00 82.50 327 VAL A N 1
ATOM 2643 C CA . VAL A 1 327 ? -7.527 -10.892 15.651 1.00 82.50 327 VAL A CA 1
ATOM 2644 C C . VAL A 1 327 ? -6.596 -12.098 15.571 1.00 82.50 327 VAL A C 1
ATOM 2646 O O . VAL A 1 327 ? -6.106 -12.547 16.612 1.00 82.50 327 VAL A O 1
ATOM 2649 N N . ASP A 1 328 ? -6.293 -12.566 14.361 1.00 77.25 328 ASP A N 1
ATOM 2650 C CA . ASP A 1 328 ? -5.523 -13.795 14.133 1.00 77.25 328 ASP A CA 1
ATOM 2651 C C . ASP A 1 328 ? -4.013 -13.553 14.202 1.00 77.25 328 ASP A C 1
ATOM 2653 O O . ASP A 1 328 ? -3.256 -14.403 14.684 1.00 77.25 328 ASP A O 1
ATOM 2657 N N . GLY A 1 329 ? -3.573 -12.344 13.844 1.00 63.59 329 GLY A N 1
ATOM 2658 C CA . GLY A 1 329 ? -2.167 -11.955 13.926 1.00 63.59 329 GLY A CA 1
ATOM 2659 C C . GLY A 1 329 ? -1.596 -11.931 15.348 1.00 63.59 329 GLY A C 1
ATOM 2660 O O . GLY A 1 329 ? -0.382 -12.010 15.517 1.00 63.59 329 GLY A O 1
ATOM 2661 N N . LYS A 1 330 ? -2.433 -11.931 16.402 1.00 59.06 330 LYS A N 1
ATOM 2662 C CA . LYS A 1 330 ? -2.004 -11.900 17.822 1.00 59.06 330 LYS A CA 1
ATOM 2663 C C . LYS A 1 330 ? -1.009 -13.000 18.208 1.00 59.06 330 LYS A C 1
ATOM 2665 O O . LYS A 1 330 ? -0.300 -12.850 19.198 1.00 59.06 330 LYS A O 1
ATOM 2670 N N . ASN A 1 331 ? -0.958 -14.098 17.453 1.00 52.22 331 ASN A N 1
ATOM 2671 C CA . ASN A 1 331 ? -0.072 -15.231 17.721 1.00 52.22 331 ASN A CA 1
ATOM 2672 C C . ASN A 1 331 ? 1.267 -15.184 16.957 1.00 52.22 331 ASN A C 1
ATOM 2674 O O . ASN A 1 331 ? 2.140 -16.000 17.257 1.00 52.22 331 ASN A O 1
ATOM 2678 N N . SER A 1 332 ? 1.456 -14.253 16.012 1.00 54.03 332 SER A N 1
ATOM 2679 C CA . SER A 1 332 ? 2.624 -14.230 15.111 1.00 54.03 332 SER A CA 1
ATOM 2680 C C . SER A 1 332 ? 3.947 -13.914 15.840 1.00 54.03 332 SER A C 1
ATOM 2682 O O . SER A 1 332 ? 5.009 -14.436 15.505 1.00 54.03 332 SER A O 1
ATOM 2684 N N . LEU A 1 333 ? 3.897 -13.172 16.954 1.00 51.53 333 LEU A N 1
ATOM 2685 C CA . LEU A 1 333 ? 5.081 -12.766 17.722 1.00 51.53 333 LEU A CA 1
ATOM 2686 C C . LEU A 1 333 ? 5.316 -13.617 18.979 1.00 51.53 333 LEU A C 1
ATOM 2688 O O . LEU A 1 333 ? 5.232 -13.119 20.094 1.00 51.53 333 LEU A O 1
ATOM 2692 N N . SER A 1 334 ? 5.691 -14.895 18.857 1.00 48.06 334 SER A N 1
ATOM 2693 C CA . SER A 1 334 ? 6.259 -15.697 19.974 1.00 48.06 334 SER A CA 1
ATOM 2694 C C . SER A 1 334 ? 5.512 -15.604 21.332 1.00 48.06 334 SER A C 1
ATOM 2696 O O . SER A 1 334 ? 6.133 -15.607 22.397 1.00 48.06 334 SER A O 1
ATOM 2698 N N . GLY A 1 335 ? 4.180 -15.474 21.313 1.00 45.72 335 GLY A N 1
ATOM 2699 C CA . GLY A 1 335 ? 3.353 -15.320 22.519 1.00 45.72 335 GLY A CA 1
ATOM 2700 C C . GLY A 1 335 ? 3.350 -13.926 23.175 1.00 45.72 335 GLY A C 1
ATOM 2701 O O . GLY A 1 335 ? 2.989 -13.821 24.350 1.00 45.72 335 GLY A O 1
ATOM 2702 N N . LYS A 1 336 ? 3.755 -12.865 22.463 1.00 54.75 336 LYS A N 1
ATOM 2703 C CA . LYS A 1 336 ? 3.569 -11.460 22.866 1.00 54.75 336 LYS A CA 1
ATOM 2704 C C . LYS A 1 336 ? 2.267 -10.894 22.301 1.00 54.75 336 LYS A C 1
ATOM 2706 O O . LYS A 1 336 ? 1.906 -11.169 21.164 1.00 54.75 336 LYS A O 1
ATOM 2711 N N . ASP A 1 337 ? 1.584 -10.090 23.110 1.00 65.88 337 ASP A N 1
ATOM 2712 C CA . ASP A 1 337 ? 0.360 -9.387 22.724 1.00 65.88 337 ASP A CA 1
ATOM 2713 C C . ASP A 1 337 ? 0.698 -8.229 21.772 1.00 65.88 337 ASP A C 1
ATOM 2715 O O . ASP A 1 337 ? 1.134 -7.168 22.214 1.00 65.88 337 ASP A O 1
ATOM 2719 N N . ILE A 1 338 ? 0.503 -8.446 20.467 1.00 67.00 338 ILE A N 1
ATOM 2720 C CA . ILE A 1 338 ? 0.747 -7.456 19.403 1.00 67.00 338 ILE A CA 1
ATOM 2721 C C . ILE A 1 338 ? 0.018 -6.142 19.670 1.00 67.00 338 ILE A C 1
ATOM 2723 O O . ILE A 1 338 ? 0.586 -5.071 19.472 1.00 67.00 338 ILE A O 1
ATOM 2727 N N . LEU A 1 339 ? -1.229 -6.211 20.140 1.00 70.38 339 LEU A N 1
ATOM 2728 C CA . LEU A 1 339 ? -2.013 -5.018 20.443 1.00 70.38 339 LEU A CA 1
ATOM 2729 C C . LEU A 1 339 ? -1.452 -4.306 21.674 1.00 70.38 339 LEU A C 1
ATOM 2731 O O . LEU A 1 339 ? -1.353 -3.081 21.681 1.00 70.38 339 LEU A O 1
ATOM 2735 N N . GLY A 1 340 ? -1.041 -5.067 22.689 1.00 71.06 340 GLY A N 1
ATOM 2736 C CA . GLY A 1 340 ? -0.344 -4.541 23.861 1.00 71.06 340 GLY A CA 1
ATOM 2737 C C . GLY A 1 340 ? 0.924 -3.769 23.487 1.00 71.06 340 GLY A C 1
ATOM 2738 O O . GLY A 1 340 ? 1.056 -2.605 23.867 1.00 71.06 340 GLY A O 1
ATOM 2739 N N . ASP A 1 341 ? 1.805 -4.376 22.688 1.00 72.75 341 ASP A N 1
ATOM 2740 C CA . ASP A 1 341 ? 3.043 -3.745 22.208 1.00 72.75 341 ASP A CA 1
ATOM 2741 C C . ASP A 1 341 ? 2.742 -2.533 21.302 1.00 72.75 341 ASP A C 1
ATOM 2743 O O . ASP A 1 341 ? 3.412 -1.498 21.395 1.00 72.75 341 ASP A O 1
ATOM 2747 N N . PHE A 1 342 ? 1.689 -2.622 20.479 1.00 74.56 342 PHE A N 1
ATOM 2748 C CA . PHE A 1 342 ? 1.222 -1.532 19.626 1.00 74.56 342 PHE A CA 1
ATOM 2749 C C . PHE A 1 342 ? 0.796 -0.298 20.432 1.00 74.56 342 PHE A C 1
ATOM 2751 O O . PHE A 1 342 ? 1.260 0.818 20.182 1.00 74.56 342 PHE A O 1
ATOM 2758 N N . PHE A 1 343 ? -0.053 -0.488 21.445 1.00 72.06 343 PHE A N 1
ATOM 2759 C CA . PHE A 1 343 ? -0.507 0.604 22.304 1.00 72.06 343 PHE A CA 1
ATOM 2760 C C . PHE A 1 343 ? 0.589 1.106 23.249 1.00 72.06 343 PHE A C 1
ATOM 2762 O O . PHE A 1 343 ? 0.675 2.314 23.483 1.00 72.06 343 PHE A O 1
ATOM 2769 N N . GLU A 1 344 ? 1.449 0.226 23.775 1.00 71.75 344 GLU A N 1
ATOM 2770 C CA . GLU A 1 344 ? 2.570 0.640 24.624 1.00 71.75 344 GLU A CA 1
ATOM 2771 C C . GLU A 1 344 ? 3.524 1.560 23.858 1.00 71.75 344 GLU A C 1
ATOM 2773 O O . GLU A 1 344 ? 3.945 2.587 24.397 1.00 71.75 344 GLU A O 1
ATOM 2778 N N . GLY A 1 345 ? 3.835 1.245 22.598 1.00 69.50 345 GLY A N 1
ATOM 2779 C CA . GLY A 1 345 ? 4.708 2.078 21.778 1.00 69.50 345 GLY A CA 1
ATOM 2780 C C . GLY A 1 345 ? 4.123 3.466 21.490 1.00 69.50 345 GLY A C 1
ATOM 2781 O O . GLY A 1 345 ? 4.826 4.466 21.683 1.00 69.50 345 GLY A O 1
ATOM 2782 N N . ILE A 1 346 ? 2.823 3.560 21.176 1.00 66.88 346 ILE A N 1
ATOM 2783 C CA . ILE A 1 346 ? 2.126 4.853 21.029 1.00 66.88 346 ILE A CA 1
ATOM 2784 C C . ILE A 1 346 ? 2.184 5.646 22.336 1.00 66.88 346 ILE A C 1
ATOM 2786 O O . ILE A 1 346 ? 2.553 6.823 22.328 1.00 66.88 346 ILE A O 1
ATOM 2790 N N . ILE A 1 347 ? 1.872 5.018 23.476 1.00 67.00 347 ILE A N 1
ATOM 2791 C CA . ILE A 1 347 ? 1.843 5.729 24.759 1.00 67.00 347 ILE A CA 1
ATOM 2792 C C . ILE A 1 347 ? 3.257 6.169 25.165 1.00 67.00 347 ILE A C 1
ATOM 2794 O O . ILE A 1 347 ? 3.464 7.303 25.592 1.00 67.00 347 ILE A O 1
ATOM 2798 N N . ARG A 1 348 ? 4.269 5.314 24.998 1.00 66.00 348 ARG A N 1
ATOM 2799 C CA . ARG A 1 348 ? 5.658 5.621 25.375 1.00 66.00 348 ARG A CA 1
ATOM 2800 C C . ARG A 1 348 ? 6.249 6.778 24.570 1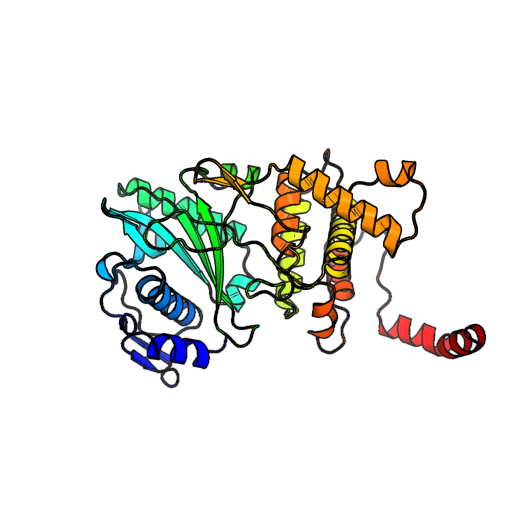.00 66.00 348 ARG A C 1
ATOM 2802 O O . ARG A 1 348 ? 7.111 7.488 25.096 1.00 66.00 348 ARG A O 1
ATOM 2809 N N . ASN A 1 349 ? 5.828 6.942 23.319 1.00 61.19 349 ASN A N 1
ATOM 2810 C CA . ASN A 1 349 ? 6.320 7.998 22.441 1.00 61.19 349 ASN A CA 1
ATOM 2811 C C . ASN A 1 349 ? 5.492 9.288 22.568 1.00 61.19 349 ASN A C 1
ATOM 2813 O O . ASN A 1 349 ? 6.092 10.352 22.693 1.00 61.19 349 ASN A O 1
ATOM 2817 N N . GLY A 1 350 ? 4.157 9.199 22.631 1.00 55.44 350 GLY A N 1
ATOM 2818 C CA . GLY A 1 350 ? 3.265 10.364 22.732 1.00 55.44 350 GLY A CA 1
ATOM 2819 C C . GLY A 1 350 ? 3.115 10.948 24.145 1.00 55.44 350 GLY A C 1
ATOM 2820 O O . GLY A 1 350 ? 2.953 12.148 24.307 1.00 55.44 350 GLY A O 1
ATOM 2821 N N . PHE A 1 351 ? 3.223 10.147 25.213 1.00 56.75 351 PHE A N 1
ATOM 2822 C CA . PHE A 1 351 ? 2.894 10.599 26.581 1.00 56.75 351 PHE A CA 1
ATOM 2823 C C . PHE A 1 351 ? 4.115 10.983 27.433 1.00 56.75 351 PHE A C 1
ATOM 2825 O O . PHE A 1 351 ? 4.030 11.086 28.664 1.00 56.75 351 PHE A O 1
ATOM 2832 N N . LYS A 1 352 ? 5.288 11.203 26.830 1.00 53.88 352 LYS A N 1
ATOM 2833 C CA . LYS A 1 352 ? 6.503 11.485 27.606 1.00 53.88 352 LYS A CA 1
ATOM 2834 C C . LYS A 1 352 ? 6.450 12.849 28.325 1.00 53.88 352 LYS A C 1
ATOM 2836 O O . LYS A 1 352 ? 6.575 13.906 27.724 1.00 53.88 352 LYS A O 1
ATOM 2841 N N . GLN A 1 353 ? 6.416 12.746 29.662 1.00 47.72 353 GLN A N 1
ATOM 2842 C CA . GLN A 1 353 ? 7.099 13.576 30.679 1.00 47.72 353 GLN A CA 1
ATOM 2843 C C . GLN A 1 353 ? 6.357 14.666 31.479 1.00 47.72 353 GLN A C 1
ATOM 2845 O O . GLN A 1 353 ? 6.971 15.182 32.411 1.00 47.72 353 GLN A O 1
ATOM 2850 N N . SER A 1 354 ? 5.069 14.973 31.286 1.00 47.91 354 SER A N 1
ATOM 2851 C CA . SER A 1 354 ? 4.451 16.075 32.069 1.00 47.91 354 SER A CA 1
ATOM 2852 C C . SER A 1 354 ? 3.535 15.679 33.242 1.00 47.91 354 SER A C 1
ATOM 2854 O O . SER A 1 354 ? 3.234 16.541 34.066 1.00 47.91 354 SER A O 1
ATOM 2856 N N . LYS A 1 355 ? 3.101 14.411 33.381 1.00 50.59 355 LYS A N 1
ATOM 2857 C CA . LYS A 1 355 ? 2.066 14.026 34.381 1.00 50.59 355 LYS A CA 1
ATOM 2858 C C . LYS A 1 355 ? 2.378 12.830 35.297 1.00 50.59 355 LYS A C 1
ATOM 2860 O O . LYS A 1 355 ? 1.479 12.343 35.973 1.00 50.59 355 LYS A O 1
ATOM 2865 N N . GLY A 1 356 ? 3.620 12.338 35.345 1.00 53.81 356 GLY A N 1
ATOM 2866 C CA . GLY A 1 356 ? 3.994 11.220 36.236 1.00 53.81 356 GLY A CA 1
ATOM 2867 C C . GLY A 1 356 ? 3.352 9.868 35.884 1.00 53.81 356 GLY A C 1
ATOM 2868 O O . GLY A 1 356 ? 3.323 8.960 36.711 1.00 53.81 356 GLY A O 1
ATOM 2869 N N . GLN A 1 357 ? 2.834 9.730 34.663 1.00 54.41 357 GLN A N 1
ATOM 2870 C CA . GLN A 1 357 ? 2.292 8.483 34.136 1.00 54.41 357 GLN A CA 1
ATOM 2871 C C . GLN A 1 357 ? 3.453 7.614 33.640 1.00 54.41 357 GLN A C 1
ATOM 2873 O O . GLN A 1 357 ? 3.964 7.809 32.541 1.00 54.41 357 GLN A O 1
ATOM 2878 N N . PHE A 1 358 ? 3.905 6.687 34.483 1.00 59.81 358 PHE A N 1
ATOM 2879 C CA . PHE A 1 358 ? 4.891 5.673 34.116 1.00 59.81 358 PHE A CA 1
ATOM 2880 C C . PHE A 1 358 ? 4.209 4.313 34.035 1.00 59.81 358 PHE A C 1
ATOM 2882 O O . PHE A 1 358 ? 3.417 3.955 34.909 1.00 59.81 358 PHE A O 1
ATOM 2889 N N . PHE A 1 359 ? 4.546 3.532 33.010 1.00 59.47 359 PHE A N 1
ATOM 2890 C CA . PHE A 1 359 ? 4.138 2.136 32.968 1.00 59.47 359 PHE A CA 1
ATOM 2891 C C . PHE A 1 359 ? 4.795 1.355 34.101 1.00 59.47 359 PHE A C 1
ATOM 2893 O O . PHE A 1 359 ? 5.993 1.478 34.368 1.00 59.47 359 PHE A O 1
ATOM 2900 N N . THR A 1 360 ? 4.002 0.511 34.756 1.00 72.56 360 THR A N 1
ATOM 2901 C CA . THR A 1 360 ? 4.541 -0.489 35.675 1.00 72.56 360 THR A CA 1
ATOM 2902 C C . THR A 1 360 ? 5.098 -1.633 34.841 1.00 72.56 360 THR A C 1
ATOM 2904 O O . THR A 1 360 ? 4.355 -2.275 34.105 1.00 72.56 360 THR A O 1
ATOM 2907 N N . HIS A 1 361 ? 6.404 -1.886 34.947 1.00 74.38 361 HIS A N 1
ATOM 2908 C CA . HIS A 1 361 ? 7.076 -2.931 34.175 1.00 74.38 361 HIS A CA 1
ATOM 2909 C C . HIS A 1 361 ? 6.351 -4.284 34.314 1.00 74.38 361 HIS A C 1
ATOM 2911 O O . HIS A 1 361 ? 5.997 -4.678 35.427 1.00 74.38 361 HIS A O 1
ATOM 2917 N N . ILE A 1 362 ? 6.188 -5.038 33.218 1.00 73.69 362 ILE A N 1
ATOM 2918 C CA . ILE A 1 362 ? 5.367 -6.265 33.196 1.00 73.69 362 ILE A CA 1
ATOM 2919 C C . ILE A 1 362 ? 5.773 -7.296 34.259 1.00 73.69 362 ILE A C 1
ATOM 2921 O O . ILE A 1 362 ? 4.925 -7.932 34.877 1.00 73.69 362 ILE A O 1
ATOM 2925 N N . ASN A 1 363 ? 7.071 -7.412 34.546 1.00 81.81 363 ASN A N 1
ATOM 2926 C CA . ASN A 1 363 ? 7.581 -8.269 35.623 1.00 81.81 363 ASN A CA 1
ATOM 2927 C C . ASN A 1 363 ? 7.077 -7.864 37.021 1.00 81.81 363 ASN A C 1
ATOM 2929 O O . ASN A 1 363 ? 6.818 -8.742 37.841 1.00 81.81 363 ASN A O 1
ATOM 2933 N N . ILE A 1 364 ? 6.894 -6.567 37.292 1.00 86.56 364 ILE A N 1
ATOM 2934 C CA . ILE A 1 364 ? 6.318 -6.083 38.555 1.00 86.56 364 ILE A CA 1
ATOM 2935 C C . ILE A 1 364 ? 4.832 -6.444 38.614 1.00 86.56 364 ILE A C 1
ATOM 2937 O O . ILE A 1 364 ? 4.379 -6.979 39.623 1.00 86.56 364 ILE A O 1
ATOM 2941 N N . VAL A 1 365 ? 4.087 -6.240 37.522 1.00 85.44 365 VAL A N 1
ATOM 2942 C CA . VAL A 1 365 ? 2.664 -6.619 37.442 1.00 85.44 365 VAL A CA 1
ATOM 2943 C C . VAL A 1 365 ? 2.489 -8.125 37.668 1.00 85.44 365 VAL A C 1
ATOM 2945 O O . VAL A 1 365 ? 1.691 -8.536 38.510 1.00 85.44 365 VAL A O 1
ATOM 2948 N N . ARG A 1 366 ? 3.289 -8.957 36.986 1.00 83.25 366 ARG A N 1
ATOM 2949 C CA . ARG A 1 366 ? 3.295 -10.420 37.159 1.00 83.25 366 ARG A CA 1
ATOM 2950 C C . ARG A 1 366 ? 3.610 -10.820 38.599 1.00 83.25 366 ARG A C 1
ATOM 2952 O O . ARG A 1 366 ? 2.922 -11.676 39.151 1.00 83.25 366 ARG A O 1
ATOM 2959 N N . PHE A 1 367 ? 4.602 -10.181 39.222 1.00 92.12 367 PHE A N 1
ATOM 2960 C CA . PHE A 1 367 ? 4.929 -10.412 40.627 1.00 92.12 367 PHE A CA 1
ATOM 2961 C C . PHE A 1 367 ? 3.758 -10.064 41.554 1.00 92.12 367 PHE A C 1
ATOM 2963 O O . PHE A 1 367 ? 3.430 -10.860 42.429 1.00 92.12 367 PHE A O 1
ATOM 2970 N N . MET A 1 368 ? 3.093 -8.923 41.350 1.00 92.19 368 MET A N 1
ATOM 2971 C CA . MET 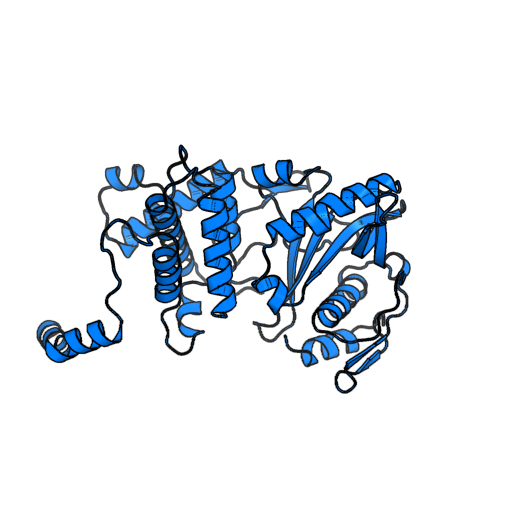A 1 368 ? 1.935 -8.521 42.155 1.00 92.19 368 MET A CA 1
ATOM 2972 C C . MET A 1 368 ? 0.771 -9.507 42.015 1.00 92.19 368 MET A C 1
ATOM 2974 O O . MET A 1 368 ? 0.215 -9.933 43.024 1.00 92.19 368 MET A O 1
ATOM 2978 N N . LEU A 1 369 ? 0.430 -9.917 40.788 1.00 88.94 369 LEU A N 1
ATOM 2979 C CA . LEU A 1 369 ? -0.638 -10.892 40.532 1.00 88.94 369 LEU A CA 1
ATOM 2980 C C . LEU A 1 369 ? -0.352 -12.246 41.191 1.00 88.94 369 LEU A C 1
ATOM 2982 O O . LEU A 1 369 ? -1.254 -12.830 41.803 1.00 88.94 369 LEU A O 1
ATOM 2986 N N . TYR A 1 370 ? 0.902 -12.702 41.102 1.00 88.94 370 TYR A N 1
ATOM 2987 C CA . TYR A 1 370 ? 1.379 -13.923 41.746 1.00 88.94 370 TYR A CA 1
ATOM 2988 C C . TYR A 1 370 ? 1.339 -13.818 43.276 1.00 88.94 370 TYR A C 1
ATOM 2990 O O . TYR A 1 370 ? 0.798 -14.697 43.947 1.00 88.94 370 TYR A O 1
ATOM 2998 N N . ALA A 1 371 ? 1.858 -12.725 43.843 1.00 92.88 371 ALA A N 1
ATOM 2999 C CA . ALA A 1 371 ? 1.885 -12.495 45.287 1.00 92.88 371 ALA A CA 1
ATOM 3000 C C . ALA A 1 371 ? 0.473 -12.409 45.887 1.00 92.88 371 ALA A C 1
ATOM 3002 O O . ALA A 1 371 ? 0.229 -12.933 46.973 1.00 92.88 371 ALA A O 1
ATOM 3003 N N . LEU A 1 372 ? -0.468 -11.801 45.160 1.00 93.06 372 LEU A N 1
ATOM 3004 C CA . LEU A 1 372 ? -1.877 -11.714 45.545 1.00 93.06 372 LEU A CA 1
ATOM 3005 C C . LEU A 1 372 ? -2.646 -13.032 45.352 1.00 93.06 372 LEU A C 1
ATOM 3007 O O . LEU A 1 372 ? -3.797 -13.118 45.778 1.00 93.06 372 LEU A O 1
ATOM 3011 N N . GLN A 1 373 ? -2.039 -14.047 44.723 1.00 91.44 373 GLN A N 1
ATOM 3012 C CA . GLN A 1 373 ? -2.670 -15.334 44.394 1.00 91.44 373 GLN A CA 1
ATOM 3013 C C . GLN A 1 373 ? -4.030 -15.164 43.698 1.00 91.44 373 GLN A C 1
ATOM 3015 O O . GLN A 1 373 ? -5.024 -15.830 44.011 1.00 91.44 373 GLN A O 1
ATOM 3020 N N . THR A 1 374 ? -4.081 -14.204 42.774 1.00 85.25 374 THR A N 1
ATOM 3021 C CA . THR A 1 374 ? -5.298 -13.849 42.026 1.00 85.25 374 THR A CA 1
ATOM 3022 C C . THR A 1 374 ? -5.814 -15.006 41.173 1.00 85.25 374 THR A C 1
ATOM 3024 O O . THR A 1 374 ? -7.024 -15.179 41.037 1.00 85.25 374 THR A O 1
ATOM 3027 N N . ASP A 1 375 ? -4.909 -15.855 40.694 1.00 82.88 375 ASP A N 1
ATOM 3028 C CA . ASP A 1 375 ? -5.184 -17.130 40.035 1.00 82.88 375 ASP A CA 1
ATOM 3029 C C . ASP A 1 375 ? -6.053 -18.060 40.901 1.00 82.88 375 ASP A C 1
ATOM 3031 O O . ASP A 1 375 ? -7.102 -18.540 40.464 1.00 82.88 375 ASP A O 1
ATOM 3035 N N . LYS A 1 376 ? -5.686 -18.257 42.173 1.00 86.75 376 LYS A N 1
ATOM 3036 C CA . LYS A 1 376 ? -6.455 -19.097 43.106 1.00 86.75 376 LYS A CA 1
ATOM 3037 C C . LYS A 1 376 ? -7.810 -18.487 43.436 1.00 86.75 376 LYS A C 1
ATOM 3039 O O . LYS A 1 376 ? -8.792 -19.216 43.594 1.00 86.75 376 LYS A O 1
ATOM 3044 N N . LEU A 1 377 ? -7.875 -17.160 43.547 1.00 83.69 377 LEU A N 1
ATOM 3045 C CA . LEU A 1 377 ? -9.127 -16.446 43.784 1.00 83.69 377 LEU A CA 1
ATOM 3046 C C . LEU A 1 377 ? -10.096 -16.602 42.604 1.00 83.69 377 LEU A C 1
ATOM 3048 O O . LEU A 1 377 ? -11.279 -16.853 42.835 1.00 83.69 377 LEU A O 1
ATOM 3052 N N . ALA A 1 378 ? -9.603 -16.500 41.367 1.00 82.06 378 ALA A N 1
ATOM 3053 C CA . ALA A 1 378 ? -10.402 -16.705 40.162 1.00 82.06 378 ALA A CA 1
ATOM 3054 C C . ALA A 1 378 ? -10.974 -18.130 40.108 1.00 82.06 378 ALA A C 1
ATOM 3056 O O . ALA A 1 378 ? -12.186 -18.295 39.985 1.00 82.06 378 ALA A O 1
ATOM 3057 N N . ILE A 1 379 ? -10.139 -19.155 40.331 1.00 85.50 379 ILE A N 1
ATOM 3058 C CA . ILE A 1 379 ? -10.582 -20.562 40.398 1.00 85.50 379 ILE A CA 1
ATOM 3059 C C . ILE A 1 379 ? -11.672 -20.754 41.463 1.00 85.50 379 ILE A C 1
ATOM 3061 O O . ILE A 1 379 ? -12.644 -21.473 41.239 1.00 85.50 379 ILE A O 1
ATOM 3065 N N . LYS A 1 380 ? -11.534 -20.103 42.625 1.00 87.06 380 LYS A N 1
ATOM 3066 C CA . LYS A 1 380 ? -12.520 -20.187 43.710 1.00 87.06 380 LYS A CA 1
ATOM 3067 C C . LYS A 1 380 ? -13.862 -19.533 43.361 1.00 87.06 380 LYS A C 1
ATOM 3069 O O . LYS A 1 380 ? -14.863 -19.966 43.912 1.00 87.06 380 LYS A O 1
ATOM 3074 N N . ARG A 1 381 ? -13.878 -18.492 42.522 1.00 82.19 381 ARG A N 1
ATOM 3075 C CA . ARG A 1 381 ? -15.100 -17.759 42.137 1.00 82.19 381 ARG A CA 1
ATOM 3076 C C . ARG A 1 381 ? -15.798 -18.296 40.888 1.00 82.19 381 ARG A C 1
ATOM 3078 O O . ARG A 1 381 ? -16.951 -17.950 40.672 1.00 82.19 381 ARG A O 1
ATOM 3085 N N . ILE A 1 382 ? -15.090 -19.061 40.058 1.00 81.00 382 ILE A N 1
ATOM 3086 C CA . ILE A 1 382 ? -15.661 -19.726 38.876 1.00 81.00 382 ILE A CA 1
ATOM 3087 C C . ILE A 1 382 ? -16.393 -21.025 39.269 1.00 81.00 382 ILE A C 1
ATOM 3089 O O . ILE A 1 382 ? -17.267 -21.476 38.534 1.00 81.00 382 ILE A O 1
ATOM 3093 N N . LYS A 1 383 ? -16.062 -21.610 40.429 1.00 49.97 383 LYS A N 1
ATOM 3094 C CA . LYS A 1 383 ? -16.903 -22.609 41.108 1.00 49.97 383 LYS A CA 1
ATOM 3095 C C . LYS A 1 383 ? -18.075 -21.939 41.806 1.00 49.97 383 LYS A C 1
ATOM 3097 O O . LYS A 1 383 ? -19.146 -22.581 41.831 1.00 49.97 383 LYS A O 1
#